Protein 3OD1 (pdb70)

CATH classification: 3.30.930.10 (+1 more: 3.40.50.12590)

Secondary structure (DSSP, 8-state):
-----------B-HHHHHHHHHHHH--HHHHHTT---B--SEEEIIIIIHHSSS-GGGS-EEE-TTS-EEEE----HHHHHHHHHH-SSSPSPEEEEEEEEEE-------SEEEEEEEEEES--SHHHHHHHHH--HHHHHTT--SEEEEEEEHHHHHHH---S--HHHHHHHHHHHHTT-HHHHHHHHHHSSS-HHHHHH--GGG-EESHHHHHHHHTT--SHHHHHHHH--HHHHHHHHTT-GGGEEEETT--------SEEEEEEETT-SSEEEEEEE-TTHHHHTT----EEEEEEEHHHHHHHH-----EEEEE-GGGHHHHHHHHHHHHTTT--EEEEEGGG-S-S---TTSSEEEEE-S--/------------B-HHHHHHHHHHHH--HHHHHTT---B--SEEEIIIIIHHSSS-GGGSEEEE-TTS-EEEE----HHHHHHHHTTTTTSPSPEEEEEEEEEE-------SEEEEEEEEEES--SHHHHHHHHH--HHHHHTT--S-EEEEEEHHHHHHH---S--HHHHHHHHHHHHTT-HHHHHHHHHHSS--HHHHHH--GGG-EESTHHHHHHHTT--SHHHHHHHH--HHHHHHHHTT-GGGEEEETT--------SEEEEEE-TT-SS-SEEEE--TTHHHHTT----EEEEEEEHHHHHHHH------EEEEE-GGGHHHHHHHHHHHHTTT--EEEEEGGG-S-S----SSSEEEEE--

Solvent-accessible surface area: 31121 Å² total

Structure (mmCIF, N/CA/C/O backbone):
data_3OD1
#
_entry.id   3OD1
#
_cell.length_a   72.696
_cell.length_b   63.255
_cell.length_c   107.637
_cell.angle_alpha   90.00
_cell.angle_beta   105.72
_cell.angle_gamma   90.00
#
_symmetry.space_group_name_H-M   'P 1 21 1'
#
loop_
_entity.id
_entity.type
_entity.pdbx_description
1 polymer 'ATP phosphoribosyltransferase regulatory subunit'
2 non-polymer DI(HYDROXYETHYL)ETHER
3 non-polymer BETA-MERCAPTOETHANOL
4 water water
#
loop_
_atom_site.group_PDB
_atom_site.id
_atom_site.type_symbol
_atom_site.label_atom_id
_atom_site.label_alt_id
_atom_site.label_comp_id
_atom_site.label_asym_id
_atom_site.label_entity_id
_atom_site.label_seq_id
_atom_site.pdbx_PDB_ins_code
_atom_site.Cartn_x
_atom_site.Cartn_y
_atom_site.Cartn_z
_atom_site.occupancy
_atom_site.B_iso_or_equiv
_atom_site.auth_seq_id
_atom_site.auth_comp_id
_atom_site.auth_asym_id
_atom_site.auth_atom_id
_atom_site.pdbx_PDB_model_num
ATOM 1 N N . LYS A 1 6 ? 52.303 0.962 16.494 1.00 87.06 3 LYS A N 1
ATOM 2 C CA . LYS A 1 6 ? 52.432 2.405 16.306 1.00 84.59 3 LYS A CA 1
ATOM 3 C C . LYS A 1 6 ? 52.268 3.165 17.622 1.00 78.31 3 LYS A C 1
ATOM 4 O O . LYS A 1 6 ? 51.279 2.976 18.333 1.00 79.96 3 LYS A O 1
ATOM 10 N N . PRO A 1 7 ? 53.240 4.036 17.945 1.00 67.08 4 PRO A N 1
ATOM 11 C CA . PRO A 1 7 ? 53.208 4.805 19.194 1.00 62.02 4 PRO A CA 1
ATOM 12 C C . PRO A 1 7 ? 51.978 5.700 19.264 1.00 53.98 4 PRO A C 1
ATOM 13 O O . PRO A 1 7 ? 51.503 6.169 18.231 1.00 49.86 4 PRO A O 1
ATOM 17 N N . PHE A 1 8 ? 51.463 5.924 20.470 1.00 53.17 5 PHE A N 1
ATOM 18 C CA . PHE A 1 8 ? 50.438 6.941 20.662 1.00 55.13 5 PHE A CA 1
ATOM 19 C C . PHE A 1 8 ? 51.035 8.322 20.380 1.00 52.42 5 PHE A C 1
ATOM 20 O O . PHE A 1 8 ? 52.256 8.524 20.498 1.00 45.77 5 PHE A O 1
ATOM 36 N N . PHE A 1 10 ? 51.185 10.949 21.948 1.00 40.84 7 PHE A N 1
ATOM 37 C CA . PHE A 1 10 ? 51.870 11.594 23.057 1.00 48.06 7 PHE A CA 1
ATOM 38 C C . PHE A 1 10 ? 53.237 10.977 23.396 1.00 46.48 7 PHE A C 1
ATOM 39 O O . PHE A 1 10 ? 53.979 11.516 24.223 1.00 47.46 7 PHE A O 1
ATOM 47 N N . GLU A 1 11 ? 53.574 9.852 22.771 1.00 46.00 8 GLU A N 1
ATOM 48 C CA . GLU A 1 11 ? 54.804 9.144 23.138 1.00 47.30 8 GLU A CA 1
ATOM 49 C C . GLU A 1 11 ? 56.055 9.783 22.542 1.00 41.80 8 GLU A C 1
ATOM 50 O O . GLU A 1 11 ? 56.028 10.313 21.430 1.00 42.78 8 GLU A O 1
ATOM 56 N N . LYS A 1 12 ? 57.142 9.728 23.304 1.00 40.72 9 LYS A N 1
ATOM 57 C CA . LYS A 1 12 ? 58.455 10.198 22.863 1.00 38.91 9 LYS A CA 1
ATOM 58 C C . LYS A 1 12 ? 59.395 9.005 22.850 1.00 42.74 9 LYS A C 1
ATOM 59 O O . LYS A 1 12 ? 59.239 8.088 23.656 1.00 44.75 9 LYS A O 1
ATOM 65 N N . PRO A 1 13 ? 60.400 9.018 21.960 1.00 39.80 10 PRO A N 1
ATOM 66 C CA . PRO A 1 13 ? 61.394 7.938 22.010 1.00 36.74 10 PRO A CA 1
ATOM 67 C C . PRO A 1 13 ? 62.055 7.822 23.389 1.00 41.03 10 PRO A C 1
ATOM 68 O O . PRO A 1 13 ? 62.150 8.824 24.097 1.00 38.78 10 PRO A O 1
ATOM 72 N N . PHE A 1 14 ? 62.512 6.619 23.744 1.00 39.80 11 PHE A N 1
ATOM 73 C CA . PHE A 1 14 ? 63.148 6.359 25.038 1.00 41.90 11 PHE A CA 1
ATOM 74 C C . PHE A 1 14 ? 64.309 7.304 25.308 1.00 35.89 11 PHE A C 1
ATOM 75 O O . PHE A 1 14 ? 65.125 7.554 24.422 1.00 38.99 11 PHE A O 1
ATOM 83 N N . GLY A 1 15 ? 64.365 7.833 26.529 1.00 35.82 12 GLY A N 1
ATOM 84 C CA . GLY A 1 15 ? 65.446 8.708 26.969 1.00 33.15 12 GLY A CA 1
ATOM 85 C C . GLY A 1 15 ? 65.301 10.160 26.545 1.00 39.45 12 GLY A C 1
ATOM 86 O O . GLY A 1 15 ? 66.179 10.987 26.828 1.00 38.42 12 GLY A O 1
ATOM 95 N N . ARG A 1 17 ? 63.290 13.849 26.623 1.00 36.05 14 ARG A N 1
ATOM 96 C CA . ARG A 1 17 ? 62.523 14.609 27.599 1.00 41.14 14 ARG A CA 1
ATOM 97 C C . ARG A 1 17 ? 62.148 15.984 27.092 1.00 46.28 14 ARG A C 1
ATOM 98 O O . ARG A 1 17 ? 62.929 16.597 26.429 1.00 38.02 14 ARG A O 1
ATOM 106 N N . ASP A 1 18 ? 60.949 16.461 27.427 1.00 43.26 15 ASP A N 1
ATOM 107 C CA . ASP A 1 18 ? 60.543 17.847 27.154 1.00 40.07 15 ASP A CA 1
ATOM 108 C C . ASP A 1 18 ? 61.070 18.790 28.241 1.00 38.18 15 ASP A C 1
ATOM 109 O O . ASP A 1 18 ? 61.296 18.370 29.370 1.00 41.07 15 ASP A O 1
ATOM 114 N N . THR A 1 19 ? 61.237 20.065 27.903 1.00 34.76 16 THR A N 1
ATOM 115 C CA . THR A 1 19 ? 61.591 21.082 28.893 1.00 38.78 16 THR A CA 1
ATOM 116 C C . THR A 1 19 ? 60.465 22.130 29.008 1.00 37.29 16 THR A C 1
ATOM 117 O O . THR A 1 19 ? 60.290 22.981 28.133 1.00 32.62 16 THR A O 1
ATOM 121 N N . LEU A 1 20 ? 59.691 22.041 30.085 1.00 35.86 17 LEU A N 1
ATOM 122 C CA . LEU A 1 20 ? 58.518 22.893 30.255 1.00 36.80 17 LEU A CA 1
ATOM 123 C C . LEU A 1 20 ? 58.935 24.296 30.684 1.00 40.56 17 LEU A C 1
ATOM 124 O O . LEU A 1 20 ? 60.067 24.496 31.143 1.00 33.98 17 LEU A O 1
ATOM 129 N N . PRO A 1 21 ? 58.019 25.272 30.536 1.00 33.95 18 PRO A N 1
ATOM 130 C CA . PRO A 1 21 ? 58.322 26.698 30.706 1.00 35.86 18 PRO A CA 1
ATOM 131 C C . PRO A 1 21 ? 59.095 27.054 31.980 1.00 36.75 18 PRO A C 1
ATOM 132 O O . PRO A 1 21 ? 60.096 27.763 31.891 1.00 35.65 18 PRO A O 1
ATOM 136 N N . GLU A 1 22 ? 58.644 26.588 33.140 1.00 36.30 19 GLU A N 1
ATOM 137 C CA . GLU A 1 22 ? 59.283 26.968 34.405 1.00 40.16 19 GLU A CA 1
ATOM 138 C C . GLU A 1 22 ? 60.685 26.398 34.529 1.00 38.87 19 GLU A C 1
ATOM 139 O O . GLU A 1 22 ? 61.604 27.071 34.993 1.00 41.13 19 GLU A O 1
ATOM 145 N N . TRP A 1 23 ? 60.840 25.146 34.119 1.00 37.26 20 TRP A N 1
ATOM 146 C CA . TRP A 1 23 ? 62.132 24.484 34.158 1.00 34.01 20 TRP A CA 1
ATOM 147 C C . TRP A 1 23 ? 63.067 25.158 33.155 1.00 32.91 20 TRP A C 1
ATOM 148 O O . TRP A 1 23 ? 64.263 25.297 33.413 1.00 36.59 20 TRP A O 1
ATOM 159 N N . TYR A 1 24 ? 62.519 25.586 32.020 1.00 30.18 21 TYR A N 1
ATOM 160 C CA . TYR A 1 24 ? 63.321 26.277 31.023 1.00 32.25 21 TYR A CA 1
ATOM 161 C C . TYR A 1 24 ? 63.888 27.581 31.571 1.00 32.26 21 TYR A C 1
ATOM 162 O O . TYR A 1 24 ? 65.066 27.855 31.384 1.00 33.96 21 TYR A O 1
ATOM 171 N N . LYS A 1 25 ? 63.057 28.387 32.228 1.00 30.26 22 LYS A N 1
ATOM 172 C CA . LYS A 1 25 ? 63.544 29.638 32.805 1.00 34.35 22 LYS A CA 1
ATOM 173 C C . LYS A 1 25 ? 64.629 29.391 33.859 1.00 33.16 22 LYS A C 1
ATOM 174 O O . LYS A 1 25 ? 65.644 30.091 33.893 1.00 36.33 22 LYS A O 1
ATOM 180 N N . THR A 1 26 ? 64.406 28.406 34.716 1.00 33.08 23 THR A N 1
ATOM 181 C CA . THR A 1 26 ? 65.400 28.051 35.734 1.00 32.29 23 THR A CA 1
ATOM 182 C C . THR A 1 26 ? 66.739 27.673 35.080 1.00 32.42 23 THR A C 1
ATOM 183 O O . THR A 1 26 ? 67.787 28.206 35.442 1.00 37.09 23 THR A O 1
ATOM 187 N N . LYS A 1 27 ? 66.692 26.774 34.103 1.00 28.09 24 LYS A N 1
ATOM 188 C CA . LYS A 1 27 ? 67.886 26.327 33.404 1.00 34.82 24 LYS A CA 1
ATOM 189 C C . LYS A 1 27 ? 68.552 27.482 32.652 1.00 33.78 24 LYS A C 1
ATOM 190 O O . LYS A 1 27 ? 69.763 27.658 32.732 1.00 32.75 24 LYS A O 1
ATOM 196 N N . LYS A 1 28 ? 67.766 28.292 31.951 1.00 29.74 25 LYS A N 1
ATOM 197 C CA . LYS A 1 28 ? 68.341 29.418 31.222 1.00 29.18 25 LYS A CA 1
ATOM 198 C C . LYS A 1 28 ? 69.113 30.386 32.134 1.00 34.62 25 LYS A C 1
ATOM 199 O O . LYS A 1 28 ? 70.212 30.824 31.791 1.00 27.79 25 LYS A O 1
ATOM 205 N N . ASN A 1 29 ? 68.541 30.740 33.277 1.00 33.08 26 ASN A N 1
ATOM 206 C CA . ASN A 1 29 ? 69.236 31.646 34.195 1.00 37.06 26 ASN A CA 1
ATOM 207 C C . ASN A 1 29 ? 70.551 31.067 34.717 1.00 36.68 26 ASN A C 1
ATOM 208 O O . ASN A 1 29 ? 71.572 31.757 34.782 1.00 35.47 26 ASN A O 1
ATOM 213 N N . ILE A 1 30 ? 70.506 29.807 35.121 1.00 33.97 27 ILE A N 1
ATOM 214 C CA . ILE A 1 30 ? 71.698 29.103 35.560 1.00 34.33 27 ILE A CA 1
ATOM 215 C C . ILE A 1 30 ? 72.780 29.143 34.488 1.00 35.10 27 ILE A C 1
ATOM 216 O O . ILE A 1 30 ? 73.896 29.573 34.761 1.00 33.48 27 ILE A O 1
ATOM 221 N N . CYS A 1 31 ? 72.449 28.728 33.265 1.00 32.97 28 CYS A N 1
ATOM 222 C CA . CYS A 1 31 ? 73.441 28.696 32.182 1.00 33.33 28 CYS A CA 1
ATOM 223 C C . CYS A 1 31 ? 73.956 30.087 31.808 1.00 38.68 28 CYS A C 1
ATOM 224 O O . CYS A 1 31 ? 75.138 30.248 31.493 1.00 34.64 28 CYS A O 1
ATOM 227 N N . ASP A 1 32 ? 73.074 31.083 31.837 1.00 32.02 29 ASP A N 1
ATOM 228 C CA . ASP A 1 32 ? 73.454 32.451 31.491 1.00 31.75 29 ASP A CA 1
ATOM 229 C C . ASP A 1 32 ? 74.484 33.014 32.488 1.00 30.09 29 ASP A C 1
ATOM 230 O O . ASP A 1 32 ? 75.431 33.703 32.097 1.00 33.47 29 ASP A O 1
ATOM 235 N N . GLN A 1 33 ? 74.278 32.726 33.768 1.00 31.97 30 GLN A N 1
ATOM 236 C CA . GLN A 1 33 ? 75.239 33.086 34.801 1.00 34.92 30 GLN A CA 1
ATOM 237 C C . GLN A 1 33 ? 76.616 32.483 34.529 1.00 34.65 30 GLN A C 1
ATOM 238 O O . GLN A 1 33 ? 77.632 33.154 34.708 1.00 34.68 30 GLN A O 1
ATOM 252 N N . THR A 1 35 ? 77.836 31.209 31.521 1.00 27.33 32 THR A N 1
ATOM 253 C CA . THR A 1 35 ? 78.446 31.694 30.284 1.00 29.23 32 THR A CA 1
ATOM 254 C C . THR A 1 35 ? 78.932 33.137 30.419 1.00 29.81 32 THR A C 1
ATOM 255 O O . THR A 1 35 ? 79.912 33.534 29.785 1.00 31.02 32 THR A O 1
ATOM 259 N N . GLU A 1 36 ? 78.274 33.920 31.270 1.00 29.03 33 GLU A N 1
ATOM 260 C CA . GLU A 1 36 ? 78.744 35.273 31.536 1.00 32.93 33 GLU A CA 1
ATOM 261 C C . GLU A 1 36 ? 80.106 35.238 32.248 1.00 31.58 33 GLU A C 1
ATOM 262 O O . GLU A 1 36 ? 80.999 36.018 31.939 1.00 31.59 33 GLU A O 1
ATOM 268 N N . GLU A 1 37 ? 80.250 34.345 33.217 1.00 31.33 34 GLU A N 1
ATOM 269 C CA . GLU A 1 37 ? 81.526 34.202 33.910 1.00 29.88 34 GLU A CA 1
ATOM 270 C C . GLU A 1 37 ? 82.604 33.780 32.914 1.00 31.82 34 GLU A C 1
ATOM 271 O O . GLU A 1 37 ? 83.663 34.380 32.843 1.00 33.96 34 GLU A O 1
ATOM 277 N N . ILE A 1 38 ? 82.293 32.754 32.128 1.00 28.79 35 ILE A N 1
ATOM 278 C CA . ILE A 1 38 ? 83.181 32.205 31.117 1.00 30.09 35 ILE A CA 1
ATOM 279 C C . ILE A 1 38 ? 83.651 33.252 30.094 1.00 32.02 35 ILE A C 1
ATOM 280 O O . ILE A 1 38 ? 84.837 33.299 29.740 1.00 26.92 35 ILE A O 1
ATOM 285 N N . ASN A 1 39 ? 82.745 34.109 29.626 1.00 26.81 36 ASN A N 1
ATOM 286 C CA . ASN A 1 39 ? 83.156 35.202 28.754 1.00 29.30 36 ASN A CA 1
ATOM 287 C C . ASN A 1 39 ? 84.095 36.194 29.440 1.00 30.10 36 ASN A C 1
ATOM 288 O O . ASN A 1 39 ? 84.986 36.760 28.802 1.00 33.21 36 ASN A O 1
ATOM 293 N N . LEU A 1 40 ? 83.918 36.405 30.737 1.00 33.36 37 LEU A N 1
ATOM 294 C CA . LEU A 1 40 ? 84.817 37.310 31.448 1.00 32.86 37 LEU A CA 1
ATOM 295 C C . LEU A 1 40 ? 86.245 36.769 31.526 1.00 34.02 37 LEU A C 1
ATOM 296 O O . LEU A 1 40 ? 87.184 37.543 31.743 1.00 29.09 37 LEU A O 1
ATOM 301 N N . TRP A 1 41 ? 86.412 35.453 31.386 1.00 29.73 38 TRP A N 1
ATOM 302 C CA . TRP A 1 41 ? 87.754 34.853 31.400 1.00 31.52 38 TRP A CA 1
ATOM 303 C C . TRP A 1 41 ? 88.332 34.706 29.990 1.00 31.83 38 TRP A C 1
ATOM 304 O O . TRP A 1 41 ? 89.359 34.049 29.792 1.00 27.47 38 TRP A O 1
ATOM 315 N N . GLY A 1 42 ? 87.663 35.291 29.012 1.00 29.50 39 GLY A N 1
ATOM 316 C CA . GLY A 1 42 ? 88.235 35.404 27.683 1.00 28.81 39 GLY A CA 1
ATOM 317 C C . GLY A 1 42 ? 87.953 34.245 26.751 1.00 26.25 39 GLY A C 1
ATOM 318 O O . GLY A 1 42 ? 88.609 34.111 25.716 1.00 28.33 39 GLY A O 1
ATOM 319 N N . TYR A 1 43 ? 86.978 33.412 27.098 1.00 25.53 40 TYR A N 1
ATOM 320 C CA . TYR A 1 43 ? 86.577 32.313 26.219 1.00 29.63 40 TYR A CA 1
ATOM 321 C C . TYR A 1 43 ? 85.549 32.775 25.187 1.00 30.29 40 TYR A C 1
ATOM 322 O O . TYR A 1 43 ? 84.687 33.597 25.491 1.00 31.91 40 TYR A O 1
ATOM 331 N N . ASP A 1 44 ? 85.659 32.238 23.973 1.00 31.07 41 ASP A N 1
ATOM 332 C CA . ASP A 1 44 ? 84.689 32.485 22.907 1.00 33.01 41 ASP A CA 1
ATOM 333 C C . ASP A 1 44 ? 83.830 31.242 22.682 1.00 27.98 41 ASP A C 1
ATOM 334 O O . ASP A 1 44 ? 84.350 30.152 22.432 1.00 26.68 41 ASP A O 1
ATOM 347 N N . ILE A 1 46 ? 81.559 28.610 20.710 1.00 29.95 43 ILE A N 1
ATOM 348 C CA . ILE A 1 46 ? 81.354 28.089 19.357 1.00 25.49 43 ILE A CA 1
ATOM 349 C C . ILE A 1 46 ? 80.198 27.098 19.342 1.00 28.06 43 ILE A C 1
ATOM 350 O O . ILE A 1 46 ? 79.595 26.823 20.388 1.00 27.97 43 ILE A O 1
ATOM 355 N N . GLU A 1 47 ? 79.887 26.588 18.152 1.00 27.15 44 GLU A N 1
ATOM 356 C CA . GLU A 1 47 ? 79.006 25.436 17.997 1.00 23.96 44 GLU A CA 1
ATOM 357 C C . GLU A 1 47 ? 79.558 24.464 16.976 1.00 25.74 44 GLU A C 1
ATOM 358 O O . GLU A 1 47 ? 80.249 24.853 16.034 1.00 29.55 44 GLU A O 1
ATOM 364 N N . THR A 1 48 ? 79.226 23.187 17.164 1.00 28.28 45 THR A N 1
ATOM 365 C CA . THR A 1 48 ? 79.534 22.146 16.198 1.00 25.92 45 THR A CA 1
ATOM 366 C C . THR A 1 48 ? 78.233 21.433 15.855 1.00 32.37 45 THR A C 1
ATOM 367 O O . THR A 1 48 ? 77.214 21.652 16.518 1.00 28.23 45 THR A O 1
ATOM 371 N N . PRO A 1 49 ? 78.260 20.580 14.816 1.00 32.51 46 PRO A N 1
ATOM 372 C CA . PRO A 1 49 ? 77.087 19.843 14.337 1.00 32.27 46 PRO A CA 1
ATOM 373 C C . PRO A 1 49 ? 76.557 18.825 15.333 1.00 31.47 46 PRO A C 1
ATOM 374 O O . PRO A 1 49 ? 77.301 18.260 16.155 1.00 27.64 46 PRO A O 1
ATOM 378 N N . THR A 1 50 ? 75.256 18.586 15.244 1.00 30.16 47 THR A N 1
ATOM 379 C CA . THR A 1 50 ? 74.600 17.565 16.054 1.00 29.85 47 THR A CA 1
ATOM 380 C C . THR A 1 50 ? 75.159 16.180 15.722 1.00 33.52 47 THR A C 1
ATOM 381 O O . THR A 1 50 ? 75.302 15.330 16.606 1.00 30.47 47 THR A O 1
ATOM 385 N N . LEU A 1 51 ? 75.491 15.969 14.449 1.00 28.55 48 LEU A N 1
ATOM 386 C CA . LEU A 1 51 ? 76.008 14.683 13.976 1.00 31.02 48 LEU A CA 1
ATOM 387 C C . LEU A 1 51 ? 77.504 14.721 13.662 1.00 31.15 48 LEU A C 1
ATOM 388 O O . LEU A 1 51 ? 77.996 15.690 13.066 1.00 30.91 48 LEU A O 1
ATOM 393 N N . GLU A 1 52 ? 78.212 13.660 14.050 1.00 27.75 49 GLU A N 1
ATOM 394 C CA . GLU A 1 52 ? 79.619 13.466 13.692 1.00 34.31 49 GLU A CA 1
ATOM 395 C C . GLU A 1 52 ? 79.772 12.025 13.222 1.00 32.40 49 GLU A C 1
ATOM 396 O O . GLU A 1 52 ? 78.932 11.178 13.532 1.00 30.68 49 GLU A O 1
ATOM 402 N N . TYR A 1 53 ? 80.846 11.739 12.493 1.00 30.53 50 TYR A N 1
ATOM 403 C CA . TYR A 1 53 ? 81.133 10.366 12.105 1.00 26.07 50 TYR A CA 1
ATOM 404 C C . TYR A 1 53 ? 81.541 9.589 13.335 1.00 26.74 50 TYR A C 1
ATOM 405 O O . TYR A 1 53 ? 82.242 10.109 14.204 1.00 28.01 50 TYR A O 1
ATOM 414 N N . TYR A 1 54 ? 81.094 8.342 13.401 1.00 31.73 51 TYR A N 1
ATOM 415 C CA . TYR A 1 54 ? 81.508 7.423 14.442 1.00 29.77 51 TYR A CA 1
ATOM 416 C C . TYR A 1 54 ? 83.011 7.108 14.359 1.00 29.15 51 TYR A C 1
ATOM 417 O O . TYR A 1 54 ? 83.700 7.092 15.380 1.00 28.84 51 TYR A O 1
ATOM 426 N N . GLU A 1 55 ? 83.513 6.853 13.150 1.00 32.49 52 GLU A N 1
ATOM 427 C CA . GLU A 1 55 ? 8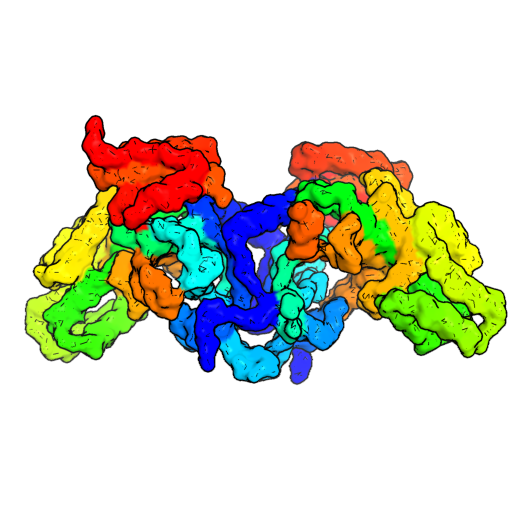4.866 6.287 12.993 1.00 36.36 52 GLU A CA 1
ATOM 428 C C . GLU A 1 55 ? 85.974 7.329 13.174 1.00 39.55 52 GLU A C 1
ATOM 429 O O . GLU A 1 55 ? 87.155 6.981 13.256 1.00 40.47 52 GLU A O 1
ATOM 435 N N . THR A 1 56 ? 85.596 8.602 13.221 1.00 32.92 53 THR A N 1
ATOM 436 C CA . THR A 1 56 ? 86.549 9.667 13.507 1.00 37.50 53 THR A CA 1
ATOM 437 C C . THR A 1 56 ? 86.315 10.204 14.912 1.00 35.80 53 THR A C 1
ATOM 438 O O . THR A 1 56 ? 86.960 9.779 15.872 1.00 35.74 53 THR A O 1
ATOM 442 N N . VAL A 1 57 ? 85.343 11.096 15.029 1.00 30.26 54 VAL A N 1
ATOM 443 C CA . VAL A 1 57 ? 85.018 11.760 16.281 1.00 26.15 54 VAL A CA 1
ATOM 444 C C . VAL A 1 57 ? 84.475 10.850 17.375 1.00 32.37 54 VAL A C 1
ATOM 445 O O . VAL A 1 57 ? 84.866 10.966 18.542 1.00 32.26 54 VAL A O 1
ATOM 449 N N . GLY A 1 58 ? 83.587 9.932 17.008 1.00 29.45 55 GLY A N 1
ATOM 450 C CA . GLY A 1 58 ? 82.980 9.070 17.998 1.00 26.11 55 GLY A CA 1
ATOM 451 C C . GLY A 1 58 ? 83.987 8.208 18.746 1.00 32.11 55 GLY A C 1
ATOM 452 O O . GLY A 1 58 ? 83.932 8.083 19.969 1.00 36.75 55 GLY A O 1
ATOM 453 N N . VAL A 1 59 ? 84.913 7.610 18.013 1.00 31.37 56 VAL A N 1
ATOM 454 C CA . VAL A 1 59 ? 85.862 6.704 18.632 1.00 28.78 56 VAL A CA 1
ATOM 455 C C . VAL A 1 59 ? 86.919 7.405 19.494 1.00 34.66 56 VAL A C 1
ATOM 456 O O . VAL A 1 59 ? 87.493 6.786 20.377 1.00 37.64 56 VAL A O 1
ATOM 460 N N . VAL A 1 60 ? 87.177 8.690 19.264 1.00 32.36 57 VAL A N 1
ATOM 461 C CA . VAL A 1 60 ? 88.216 9.358 20.045 1.00 31.25 57 VAL A CA 1
ATOM 462 C C . VAL A 1 60 ? 87.636 10.127 21.220 1.00 37.16 57 VAL A C 1
ATOM 463 O O . VAL A 1 60 ? 88.370 10.685 22.012 1.00 37.26 57 VAL A O 1
ATOM 467 N N . SER A 1 61 ? 86.316 10.140 21.322 1.00 34.97 58 SER A N 1
ATOM 468 C CA . SER A 1 61 ? 85.614 10.663 22.479 1.00 34.69 58 SER A CA 1
ATOM 469 C C . SER A 1 61 ? 85.979 9.889 23.743 1.00 31.84 58 SER A C 1
ATOM 470 O O . SER A 1 61 ? 86.281 8.714 23.681 1.00 32.48 58 SER A O 1
ATOM 473 N N . ALA A 1 62 ? 85.900 10.562 24.885 1.00 27.62 59 ALA A N 1
ATOM 474 C CA . ALA A 1 62 ? 86.086 9.943 26.197 1.00 29.23 59 ALA A CA 1
ATOM 475 C C . ALA A 1 62 ? 84.920 9.025 26.585 1.00 37.31 59 ALA A C 1
ATOM 476 O O . ALA A 1 62 ? 85.056 8.159 27.452 1.00 34.38 59 ALA A O 1
ATOM 478 N N . ILE A 1 63 ? 83.774 9.207 25.940 1.00 30.79 60 ILE A N 1
ATOM 479 C CA . ILE A 1 63 ? 82.621 8.356 26.208 1.00 31.10 60 ILE A CA 1
ATOM 480 C C . ILE A 1 63 ? 82.884 6.939 25.668 1.00 28.87 60 ILE A C 1
ATOM 481 O O . ILE A 1 63 ? 83.402 6.781 24.562 1.00 28.75 60 ILE A O 1
ATOM 486 N N . LEU A 1 64 ? 82.551 5.921 26.457 1.00 26.61 61 LEU A N 1
ATOM 487 C CA . LEU A 1 64 ? 82.819 4.522 26.083 1.00 37.21 61 LEU A CA 1
ATOM 488 C C . LEU A 1 64 ? 81.954 4.104 24.914 1.00 34.86 61 LEU A C 1
ATOM 489 O O . LEU A 1 64 ? 80.839 4.581 24.765 1.00 32.41 61 LEU A O 1
ATOM 494 N N . ASP A 1 65 ? 82.470 3.192 24.105 1.00 34.16 62 ASP A N 1
ATOM 495 C CA . ASP A 1 65 ? 81.795 2.805 22.879 1.00 35.34 62 ASP A CA 1
ATOM 496 C C . ASP A 1 65 ? 80.335 2.421 23.092 1.00 36.64 62 ASP A C 1
ATOM 497 O O . ASP A 1 65 ? 79.465 2.793 22.310 1.00 35.78 62 ASP A O 1
ATOM 502 N N . GLN A 1 66 ? 80.063 1.669 24.150 1.00 36.79 63 GLN A N 1
ATOM 503 C CA . GLN A 1 66 ? 78.707 1.162 24.363 1.00 41.11 63 GLN A CA 1
ATOM 504 C C . GLN A 1 66 ? 77.743 2.276 24.789 1.00 34.87 63 GLN A C 1
ATOM 505 O O . GLN A 1 66 ? 76.524 2.103 24.785 1.00 35.39 63 GLN A O 1
ATOM 511 N N . GLN A 1 67 ? 78.290 3.428 25.150 1.00 30.68 64 GLN A N 1
ATOM 512 C CA . GLN A 1 67 ? 77.466 4.543 25.613 1.00 29.64 64 GLN A CA 1
ATOM 513 C C . GLN A 1 67 ? 77.179 5.535 24.494 1.00 33.95 64 GLN A C 1
ATOM 514 O O . GLN A 1 67 ? 76.416 6.486 24.681 1.00 34.73 64 GLN A O 1
ATOM 520 N N . LEU A 1 68 ? 77.802 5.326 23.336 1.00 33.48 65 LEU A N 1
ATOM 521 C CA . LEU A 1 68 ? 77.578 6.211 22.193 1.00 30.00 65 LEU A CA 1
ATOM 522 C C . LEU A 1 68 ? 76.206 6.021 21.562 1.00 32.23 65 LEU A C 1
ATOM 523 O O . LEU A 1 68 ? 75.720 4.895 21.421 1.00 34.52 65 LEU A O 1
ATOM 528 N N . PHE A 1 69 ? 75.591 7.136 21.176 1.00 30.55 66 PHE A N 1
ATOM 529 C CA . PHE A 1 69 ? 74.395 7.071 20.355 1.00 30.54 66 PHE A CA 1
ATOM 530 C C . PHE A 1 69 ? 74.791 6.946 18.889 1.00 29.88 66 PHE A C 1
ATOM 531 O O . PHE A 1 69 ? 75.100 7.940 18.232 1.00 31.45 66 PHE A O 1
ATOM 539 N N . LYS A 1 70 ? 74.755 5.716 18.389 1.00 32.27 67 LYS A N 1
ATOM 540 C CA . LYS A 1 70 ? 75.099 5.400 17.011 1.00 33.49 67 LYS A CA 1
ATOM 541 C C . LYS A 1 70 ? 73.856 5.323 16.118 1.00 34.03 67 LYS A C 1
ATOM 542 O O . LYS A 1 70 ? 72.785 4.894 16.560 1.00 37.61 67 LYS A O 1
ATOM 548 N N . LEU A 1 71 ? 74.002 5.741 14.865 1.00 31.80 68 LEU A N 1
ATOM 549 C CA . LEU A 1 71 ? 72.957 5.537 13.859 1.00 31.92 68 LEU A CA 1
ATOM 550 C C . LEU A 1 71 ? 73.570 5.357 12.476 1.00 32.41 68 LEU A C 1
ATOM 551 O O . LEU A 1 71 ? 74.672 5.838 12.207 1.00 36.27 68 LEU A O 1
ATOM 556 N N . LEU A 1 72 ? 72.851 4.681 11.587 1.00 37.68 69 LEU A N 1
ATOM 557 C CA . LEU A 1 72 ? 73.250 4.641 10.184 1.00 36.38 69 LEU A CA 1
ATOM 558 C C . LEU A 1 72 ? 72.609 5.792 9.421 1.00 38.84 69 LEU A C 1
ATOM 559 O O . LEU A 1 72 ? 71.419 6.041 9.572 1.00 38.91 69 LEU A O 1
ATOM 564 N N . ASP A 1 73 ? 73.383 6.486 8.591 1.00 36.79 70 ASP A N 1
ATOM 565 C CA . ASP A 1 73 ? 72.783 7.437 7.657 1.00 34.79 70 ASP A CA 1
ATOM 566 C C . ASP A 1 73 ? 72.258 6.688 6.426 1.00 40.01 70 ASP A C 1
ATOM 567 O O . ASP A 1 73 ? 72.353 5.454 6.352 1.00 36.87 70 ASP A O 1
ATOM 572 N N . GLN A 1 74 ? 71.693 7.419 5.471 1.00 41.61 71 GLN A N 1
ATOM 573 C CA . GLN A 1 74 ? 71.054 6.774 4.329 1.00 46.83 71 GLN A CA 1
ATOM 574 C C . GLN A 1 74 ? 72.063 6.142 3.382 1.00 51.51 71 GLN A C 1
ATOM 575 O O . GLN A 1 74 ? 71.688 5.387 2.489 1.00 50.46 71 GLN A O 1
ATOM 581 N N . GLN A 1 75 ? 73.343 6.448 3.567 1.00 47.46 72 GLN A N 1
ATOM 582 C CA . GLN A 1 75 ? 74.365 5.879 2.694 1.00 47.51 72 GLN A CA 1
ATOM 583 C C . GLN A 1 75 ? 75.124 4.772 3.413 1.00 49.73 72 GLN A C 1
ATOM 584 O O . GLN A 1 75 ? 76.061 4.195 2.866 1.00 51.96 72 GLN A O 1
ATOM 590 N N . GLY A 1 76 ? 74.727 4.492 4.653 1.00 45.99 73 GLY A N 1
ATOM 591 C CA . GLY A 1 76 ? 75.303 3.386 5.395 1.00 41.25 73 GLY A CA 1
ATOM 592 C C . GLY A 1 76 ? 76.487 3.724 6.285 1.00 40.44 73 GLY A C 1
ATOM 593 O O . GLY A 1 76 ? 77.048 2.826 6.910 1.00 39.38 73 GLY A O 1
ATOM 594 N N . ASN A 1 77 ? 76.874 5.000 6.345 1.00 38.44 74 ASN A N 1
ATOM 595 C CA . ASN A 1 77 ? 77.911 5.426 7.284 1.00 35.59 74 ASN A CA 1
ATOM 596 C C . ASN A 1 77 ? 77.362 5.366 8.693 1.00 36.98 74 ASN A C 1
ATOM 597 O O . ASN A 1 77 ? 76.211 5.695 8.912 1.00 37.01 74 ASN A O 1
ATOM 602 N N . THR A 1 78 ? 78.188 5.001 9.646 1.00 36.55 75 THR A N 1
ATOM 603 C CA . THR A 1 78 ? 77.804 5.078 11.029 1.00 38.50 75 THR A CA 1
ATOM 604 C C . THR A 1 78 ? 78.112 6.467 11.587 1.00 40.34 75 THR A C 1
ATOM 605 O O . THR A 1 78 ? 79.221 6.921 11.549 1.00 32.29 75 THR A O 1
ATOM 609 N N . LEU A 1 79 ? 77.083 7.130 12.078 1.00 31.46 76 LEU A N 1
ATOM 610 C CA . LEU A 1 79 ? 77.242 8.408 12.711 1.00 31.84 76 LEU A CA 1
ATOM 611 C C . LEU A 1 79 ? 76.974 8.308 14.180 1.00 30.31 76 LEU A C 1
ATOM 612 O O . LEU A 1 79 ? 76.395 7.382 14.623 1.00 30.32 76 LEU A O 1
ATOM 617 N N . VAL A 1 80 ? 77.378 9.318 14.918 1.00 29.29 77 VAL A N 1
ATOM 618 C CA . VAL A 1 80 ? 76.963 9.474 16.287 1.00 29.07 77 VAL A CA 1
ATOM 619 C C . VAL A 1 80 ? 76.304 10.816 16.481 1.00 30.37 77 VAL A C 1
ATOM 620 O O . VAL A 1 80 ? 76.673 11.758 15.868 1.00 31.37 77 VAL A O 1
ATOM 624 N N . LEU A 1 81 ? 75.309 10.875 17.335 1.00 26.57 78 LEU A N 1
ATOM 625 C CA . LEU A 1 81 ? 74.851 12.118 17.881 1.00 21.64 78 LEU A CA 1
ATOM 626 C C . LEU A 1 81 ? 75.920 12.500 18.892 1.00 27.65 78 LEU A C 1
ATOM 627 O O . LEU A 1 81 ? 76.252 11.725 19.733 1.00 31.97 78 LEU A O 1
ATOM 632 N N . ARG A 1 82 ? 76.490 13.677 18.776 1.00 25.47 79 ARG A N 1
ATOM 633 C CA . ARG A 1 82 ? 77.745 13.994 19.479 1.00 27.68 79 ARG A CA 1
ATOM 634 C C . ARG A 1 82 ? 77.711 13.557 20.936 1.00 22.85 79 ARG A C 1
ATOM 635 O O . ARG A 1 82 ? 76.807 13.923 21.682 1.00 25.33 79 ARG A O 1
ATOM 643 N N . PRO A 1 83 ? 78.688 12.736 21.341 1.00 25.76 80 PRO A N 1
ATOM 644 C CA . PRO A 1 83 ? 78.748 12.330 22.743 1.00 23.28 80 PRO A CA 1
ATOM 645 C C . PRO A 1 83 ? 79.335 13.430 23.651 1.00 29.22 80 PRO A C 1
ATOM 646 O O . PRO A 1 83 ? 79.040 13.451 24.848 1.00 28.52 80 PRO A O 1
ATOM 650 N N . ASP A 1 84 ? 80.155 14.318 23.094 1.00 24.95 81 ASP A N 1
ATOM 651 C CA . ASP A 1 84 ? 80.858 15.319 23.897 1.00 29.56 81 ASP A CA 1
ATOM 652 C C . ASP A 1 84 ? 81.233 16.491 23.008 1.00 30.44 81 ASP A C 1
ATOM 653 O O . ASP A 1 84 ? 81.026 16.438 21.804 1.00 33.07 81 ASP A O 1
ATOM 666 N N . THR A 1 86 ? 84.430 17.997 23.329 1.00 23.32 83 THR A N 1
ATOM 667 C CA . THR A 1 86 ? 85.888 18.115 23.266 1.00 23.60 83 THR A CA 1
ATOM 668 C C . THR A 1 86 ? 86.419 17.635 21.915 1.00 23.69 83 THR A C 1
ATOM 669 O O . THR A 1 86 ? 87.193 18.321 21.260 1.00 27.44 83 THR A O 1
ATOM 673 N N . ALA A 1 87 ? 85.992 16.461 21.482 1.00 25.57 84 ALA A N 1
ATOM 674 C CA . ALA A 1 87 ? 86.449 15.949 20.189 1.00 26.13 84 ALA A CA 1
ATOM 675 C C . ALA A 1 87 ? 85.947 16.779 18.993 1.00 25.61 84 ALA A C 1
ATOM 676 O O . ALA A 1 87 ? 86.711 17.070 18.076 1.00 28.03 84 ALA A O 1
ATOM 678 N N . PRO A 1 88 ? 84.665 17.182 18.997 1.00 26.12 85 PRO A N 1
ATOM 679 C CA . PRO A 1 88 ? 84.251 18.104 17.928 1.00 22.93 85 PRO A CA 1
ATOM 680 C C . PRO A 1 88 ? 85.088 19.375 17.921 1.00 28.47 85 PRO A C 1
ATOM 681 O O . PRO A 1 88 ? 85.496 19.855 16.866 1.00 29.86 85 PRO A O 1
ATOM 685 N N . ILE A 1 89 ? 85.362 19.929 19.092 1.00 28.03 86 ILE A N 1
ATOM 686 C CA . ILE A 1 89 ? 86.189 21.134 19.128 1.00 22.13 86 ILE A CA 1
ATOM 687 C C . ILE A 1 89 ? 87.599 20.862 18.606 1.00 29.49 86 ILE A C 1
ATOM 688 O O . ILE A 1 89 ? 88.179 21.690 17.893 1.00 28.76 86 ILE A O 1
ATOM 693 N N . ALA A 1 90 ? 88.164 19.712 18.974 1.00 26.61 87 ALA A N 1
ATOM 694 C CA . ALA A 1 90 ? 89.475 19.331 18.443 1.00 28.54 87 ALA A CA 1
ATOM 695 C C . ALA A 1 90 ? 89.409 19.318 16.913 1.00 30.38 87 ALA A C 1
ATOM 696 O O . ALA A 1 90 ? 90.298 19.847 16.234 1.00 31.43 87 ALA A O 1
ATOM 698 N N . ARG A 1 91 ? 88.348 18.720 16.369 1.00 25.97 88 ARG A N 1
ATOM 699 C CA . ARG A 1 91 ? 88.190 18.659 14.912 1.00 31.31 88 ARG A CA 1
ATOM 700 C C . ARG A 1 91 ? 88.087 20.067 14.337 1.00 37.75 88 ARG A C 1
ATOM 701 O O . ARG A 1 91 ? 88.758 20.405 13.352 1.00 31.35 88 ARG A O 1
ATOM 709 N N . LEU A 1 92 ? 87.262 20.891 14.978 1.00 32.23 89 LEU A N 1
ATOM 710 C CA . LEU A 1 92 ? 87.059 22.276 14.549 1.00 33.80 89 LEU A CA 1
ATOM 711 C C . LEU A 1 92 ? 88.390 23.040 14.565 1.00 40.21 89 LEU A C 1
ATOM 712 O O . LEU A 1 92 ? 88.740 23.722 13.602 1.00 40.56 89 LEU A O 1
ATOM 717 N N . VAL A 1 93 ? 89.151 22.892 15.644 1.00 34.32 90 VAL A N 1
ATOM 718 C CA . VAL A 1 93 ? 90.423 23.598 15.775 1.00 35.87 90 VAL A CA 1
ATOM 719 C C . VAL A 1 93 ? 91.439 23.163 14.718 1.00 38.84 90 VAL A C 1
ATOM 720 O O . VAL A 1 93 ? 92.078 23.992 14.082 1.00 38.46 90 VAL A O 1
ATOM 724 N N . ALA A 1 94 ? 91.580 21.863 14.524 1.00 36.17 91 ALA A N 1
ATOM 725 C CA . ALA A 1 94 ? 92.523 21.361 13.530 1.00 35.65 91 ALA A CA 1
ATOM 726 C C . ALA A 1 94 ? 92.086 21.742 12.112 1.00 42.59 91 ALA A C 1
ATOM 727 O O . ALA A 1 94 ? 92.910 21.887 11.224 1.00 42.78 91 ALA A O 1
ATOM 729 N N . SER A 1 95 ? 90.782 21.925 11.921 1.00 45.33 92 SER A N 1
ATOM 730 C CA . SER A 1 95 ? 90.207 22.222 10.607 1.00 49.42 92 SER A CA 1
ATOM 731 C C . SER A 1 95 ? 90.248 23.692 10.200 1.00 55.95 92 SER A C 1
ATOM 732 O O . SER A 1 95 ? 90.823 24.043 9.174 1.00 63.35 92 SER A O 1
ATOM 735 N N . SER A 1 96 ? 89.607 24.541 10.995 1.00 57.18 93 SER A N 1
ATOM 736 C CA . SER A 1 96 ? 89.317 25.911 10.583 1.00 61.82 93 SER A CA 1
ATOM 737 C C . SER A 1 96 ? 89.927 26.966 11.490 1.00 65.86 93 SER A C 1
ATOM 738 O O . SER A 1 96 ? 89.632 28.153 11.351 1.00 68.12 93 SER A O 1
ATOM 741 N N . LEU A 1 97 ? 90.772 26.540 12.416 1.00 65.45 94 LEU A N 1
ATOM 742 C CA . LEU A 1 97 ? 91.318 27.454 13.405 1.00 68.49 94 LEU A CA 1
ATOM 743 C C . LEU A 1 97 ? 92.830 27.297 13.520 1.00 76.11 94 LEU A C 1
ATOM 744 O O . LEU A 1 97 ? 93.449 27.791 14.467 1.00 76.50 94 LEU A O 1
ATOM 749 N N . LYS A 1 98 ? 93.421 26.609 12.547 1.00 84.82 95 LYS A N 1
ATOM 750 C CA . LYS A 1 98 ? 94.870 26.406 12.517 1.00 87.03 95 LYS A CA 1
ATOM 751 C C . LYS A 1 98 ? 95.594 27.732 12.316 1.00 82.46 95 LYS A C 1
ATOM 752 O O . LYS A 1 98 ? 96.678 27.952 12.861 1.00 76.63 95 LYS A O 1
ATOM 758 N N . ASP A 1 99 ? 94.981 28.611 11.529 1.00 83.00 96 ASP A N 1
ATOM 759 C CA . ASP A 1 99 ? 95.537 29.931 11.279 1.00 89.24 96 ASP A CA 1
ATOM 760 C C . ASP A 1 99 ? 95.507 30.776 12.544 1.00 94.49 96 ASP A C 1
ATOM 761 O O . ASP A 1 99 ? 96.300 31.705 12.699 1.00 93.06 96 ASP A O 1
ATOM 766 N N . ARG A 1 100 ? 94.587 30.445 13.446 1.00 96.99 97 ARG A N 1
ATOM 767 C CA . ARG A 1 100 ? 94.547 31.074 14.761 1.00 96.25 97 ARG A CA 1
ATOM 768 C C . ARG A 1 100 ? 95.569 30.404 15.673 1.00 91.32 97 ARG A C 1
ATOM 769 O O . ARG A 1 100 ? 95.442 29.221 15.996 1.00 90.11 97 ARG A O 1
ATOM 777 N N . ALA A 1 101 ? 96.584 31.157 16.082 1.00 86.47 98 ALA A N 1
ATOM 778 C CA . ALA A 1 101 ? 97.612 30.615 16.959 1.00 88.81 98 ALA A CA 1
ATOM 779 C C . ALA A 1 101 ? 97.091 30.400 18.383 1.00 88.34 98 ALA A C 1
ATOM 780 O O . ALA A 1 101 ? 96.074 30.975 18.794 1.00 90.30 98 ALA A O 1
ATOM 782 N N . TYR A 1 102 ? 97.808 29.564 19.126 1.00 75.66 99 TYR A N 1
ATOM 783 C CA . TYR A 1 102 ? 97.479 29.255 20.507 1.00 57.13 99 TYR A CA 1
ATOM 784 C C . TYR A 1 102 ? 98.043 30.320 21.455 1.00 47.58 99 TYR A C 1
ATOM 785 O O . TYR A 1 102 ? 98.953 31.078 21.071 1.00 51.64 99 TYR A O 1
ATOM 794 N N . PRO A 1 103 ? 97.545 30.353 22.712 1.00 37.68 100 PRO A N 1
ATOM 795 C CA . PRO A 1 103 ? 96.493 29.462 23.238 1.00 33.34 100 PRO A CA 1
ATOM 796 C C . PRO A 1 103 ? 95.081 29.877 22.822 1.00 31.59 100 PRO A C 1
ATOM 797 O O . PRO A 1 103 ? 94.792 31.067 22.735 1.00 31.23 100 PRO A O 1
ATOM 801 N N . LEU A 1 104 ? 94.231 28.884 22.560 1.00 35.91 101 LEU A N 1
ATOM 802 C CA . LEU A 1 104 ? 92.828 29.093 22.207 1.00 35.55 101 LEU A CA 1
ATOM 803 C C . LEU A 1 104 ? 91.939 28.835 23.411 1.00 30.83 101 LEU A C 1
ATOM 804 O O . LEU A 1 104 ? 92.097 27.833 24.109 1.00 28.41 101 LEU A O 1
ATOM 809 N N . ARG A 1 105 ? 90.984 29.722 23.640 1.00 29.79 102 ARG A N 1
ATOM 810 C CA . ARG A 1 105 ? 90.035 29.543 24.732 1.00 25.22 102 ARG A CA 1
ATOM 811 C C . ARG A 1 105 ? 88.641 29.491 24.131 1.00 29.94 102 ARG A C 1
ATOM 812 O O . ARG A 1 105 ? 88.094 30.520 23.683 1.00 26.76 102 ARG A O 1
ATOM 820 N N . LEU A 1 106 ? 88.088 28.283 24.090 1.00 28.77 103 LEU A N 1
ATOM 821 C CA . LEU A 1 106 ? 86.788 28.066 23.460 1.00 28.00 103 LEU A CA 1
ATOM 822 C C . LEU A 1 106 ? 85.780 27.551 24.485 1.00 27.08 103 LEU A C 1
ATOM 823 O O . LEU A 1 106 ? 86.154 26.876 25.447 1.00 26.37 103 LEU A O 1
ATOM 828 N N . ALA A 1 107 ? 84.513 27.884 24.280 1.00 27.72 104 ALA A N 1
ATOM 829 C CA . ALA A 1 107 ? 83.438 27.487 25.185 1.00 29.50 104 ALA A CA 1
ATOM 830 C C . ALA A 1 107 ? 82.211 26.964 24.414 1.00 29.65 104 ALA A C 1
ATOM 831 O O . ALA A 1 107 ? 82.074 27.171 23.202 1.00 24.35 104 ALA A O 1
ATOM 833 N N . TYR A 1 108 ? 81.321 26.275 25.115 1.00 27.08 105 TYR A N 1
ATOM 834 C CA . TYR A 1 108 ? 80.162 25.679 24.462 1.00 31.60 105 TYR A CA 1
ATOM 835 C C . TYR A 1 108 ? 79.065 25.491 25.478 1.00 33.47 105 TYR A C 1
ATOM 836 O O . TYR A 1 108 ? 79.305 25.412 26.692 1.00 27.03 105 TYR A O 1
ATOM 845 N N . GLN A 1 109 ? 77.853 25.437 24.961 1.00 29.09 106 GLN A N 1
ATOM 846 C CA . GLN A 1 109 ? 76.696 25.049 25.744 1.00 25.13 106 GLN A CA 1
ATOM 847 C C . GLN A 1 109 ? 75.864 24.289 24.745 1.00 27.11 106 GLN A C 1
ATOM 848 O O . GLN A 1 109 ? 75.262 24.891 23.855 1.00 27.34 106 GLN A O 1
ATOM 854 N N . SER A 1 110 ? 75.857 22.971 24.867 1.00 26.17 107 SER A N 1
ATOM 855 C CA . SER A 1 110 ? 75.300 22.127 23.823 1.00 29.93 107 SER A CA 1
ATOM 856 C C . SER A 1 110 ? 74.671 20.871 24.380 1.00 30.75 107 SER A C 1
ATOM 857 O O . SER A 1 110 ? 75.139 20.311 25.379 1.00 30.02 107 SER A O 1
ATOM 860 N N . ASN A 1 111 ? 73.633 20.397 23.699 1.00 23.53 108 ASN A N 1
ATOM 861 C CA . ASN A 1 111 ? 73.103 19.073 23.986 1.00 29.32 108 ASN A CA 1
ATOM 862 C C . ASN A 1 111 ? 74.071 17.974 23.539 1.00 30.67 108 ASN A C 1
ATOM 863 O O . ASN A 1 111 ? 74.598 18.007 22.421 1.00 33.81 108 ASN A O 1
ATOM 868 N N . VAL A 1 112 ? 74.315 17.013 24.423 1.00 27.77 109 VAL A N 1
ATOM 869 C CA . VAL A 1 112 ? 75.054 15.815 24.050 1.00 27.80 109 VAL A CA 1
ATOM 870 C C . VAL A 1 112 ? 74.173 14.583 24.271 1.00 27.03 109 VAL A C 1
ATOM 871 O O . VAL A 1 112 ? 73.097 14.669 24.874 1.00 28.37 109 VAL A O 1
ATOM 875 N N . TYR A 1 113 ? 74.622 13.440 23.776 1.00 26.15 110 TYR A N 1
ATOM 876 C CA . TYR A 1 113 ? 73.740 12.282 23.640 1.00 26.44 110 TYR A CA 1
ATOM 877 C C . TYR A 1 113 ? 74.400 10.998 24.138 1.00 31.69 110 TYR A C 1
ATOM 878 O O . TYR A 1 113 ? 75.616 10.855 24.066 1.00 26.93 110 TYR A O 1
ATOM 887 N N . ARG A 1 114 ? 73.579 10.079 24.640 1.00 29.43 111 ARG A N 1
ATOM 888 C CA . ARG A 1 114 ? 74.009 8.733 25.012 1.00 29.00 111 ARG A CA 1
ATOM 889 C C . ARG A 1 114 ? 73.097 7.693 24.368 1.00 31.67 111 ARG A C 1
ATOM 890 O O . ARG A 1 114 ? 71.943 7.978 24.058 1.00 33.51 111 ARG A O 1
ATOM 898 N N . ALA A 1 115 ? 73.615 6.482 24.192 1.00 28.21 112 ALA A N 1
ATOM 899 C CA . ALA A 1 115 ? 72.833 5.369 23.668 1.00 32.54 112 ALA A CA 1
ATOM 900 C C . ALA A 1 115 ? 71.538 5.256 24.473 1.00 41.47 112 ALA A C 1
ATOM 901 O O . ALA A 1 115 ? 71.554 5.386 25.696 1.00 39.24 112 ALA A O 1
ATOM 903 N N . GLN A 1 116 ? 70.417 5.029 23.797 1.00 41.98 113 GLN A N 1
ATOM 904 C CA . GLN A 1 116 ? 69.154 4.860 24.505 1.00 47.86 113 GLN A CA 1
ATOM 905 C C . GLN A 1 116 ? 69.251 3.625 25.397 1.00 49.12 113 GLN A C 1
ATOM 906 O O . GLN A 1 116 ? 69.753 2.592 24.969 1.00 48.15 113 GLN A O 1
ATOM 912 N N . GLN A 1 117 ? 68.798 3.742 26.639 1.00 57.48 114 GLN A N 1
ATOM 913 C CA . GLN A 1 117 ? 68.942 2.654 27.608 1.00 77.09 114 GLN A CA 1
ATOM 914 C C . GLN A 1 117 ? 67.883 2.743 28.701 1.00 87.26 114 GLN A C 1
ATOM 915 O O . GLN A 1 117 ? 67.510 1.736 29.304 1.00 93.57 114 GLN A O 1
ATOM 921 N N . GLY A 1 121 ? 65.364 4.311 33.185 1.00 81.29 118 GLY A N 1
ATOM 922 C CA . GLY A 1 121 ? 65.163 5.400 32.247 1.00 80.72 118 GLY A CA 1
ATOM 923 C C . GLY A 1 121 ? 66.199 6.504 32.367 1.00 77.63 118 GLY A C 1
ATOM 924 O O . GLY A 1 121 ? 65.882 7.613 32.803 1.00 77.32 118 GLY A O 1
ATOM 925 N N . LYS A 1 122 ? 67.439 6.204 31.984 1.00 73.38 119 LYS A N 1
ATOM 926 C CA . LYS A 1 122 ? 68.501 7.214 31.962 1.00 77.13 119 LYS A CA 1
ATOM 927 C C . LYS A 1 122 ? 68.367 8.116 30.731 1.00 68.59 119 LYS A C 1
ATOM 928 O O . LYS A 1 122 ? 67.920 7.665 29.676 1.00 67.90 119 LYS A O 1
ATOM 934 N N . PRO A 1 123 ? 68.752 9.396 30.862 1.00 58.66 120 PRO A N 1
ATOM 935 C CA . PRO A 1 123 ? 68.532 10.343 29.759 1.00 46.58 120 PRO A CA 1
ATOM 936 C C . PRO A 1 123 ? 69.467 10.061 28.582 1.00 43.35 120 PRO A C 1
ATOM 937 O O . PRO A 1 123 ? 70.658 9.838 28.786 1.00 42.30 120 PRO A O 1
ATOM 941 N N . ALA A 1 124 ? 68.942 10.076 27.362 1.00 37.91 121 ALA A N 1
ATOM 942 C CA . ALA A 1 124 ? 69.790 9.883 26.196 1.00 33.96 121 ALA A CA 1
ATOM 943 C C . ALA A 1 124 ? 70.212 11.231 25.595 1.00 33.73 121 ALA A C 1
ATOM 944 O O . ALA A 1 124 ? 70.951 11.280 24.618 1.00 36.60 121 ALA A O 1
ATOM 946 N N . GLU A 1 125 ? 69.736 12.317 26.194 1.00 28.89 122 GLU A N 1
ATOM 947 C CA . GLU A 1 125 ? 70.077 13.671 25.752 1.00 31.27 122 GLU A CA 1
ATOM 948 C C . GLU A 1 125 ? 70.115 14.609 26.958 1.00 32.53 122 GLU A C 1
ATOM 949 O O . GLU A 1 125 ? 69.219 14.586 27.792 1.00 33.35 122 GLU A O 1
ATOM 955 N N . PHE A 1 126 ? 71.159 15.428 27.060 1.00 30.60 123 PHE A N 1
ATOM 956 C CA . PHE A 1 126 ? 71.235 16.400 28.146 1.00 27.96 123 PHE A CA 1
ATOM 957 C C . PHE A 1 126 ? 72.196 17.486 27.790 1.00 30.40 123 PHE A C 1
ATOM 958 O O . PHE A 1 126 ? 73.099 17.278 26.980 1.00 31.97 123 PHE A O 1
ATOM 966 N N . GLU A 1 127 ? 71.968 18.655 28.378 1.00 29.08 124 GLU A N 1
ATOM 967 C CA . GLU A 1 127 ? 72.736 19.847 28.062 1.00 31.42 124 GLU A CA 1
ATOM 968 C C . GLU A 1 127 ? 74.039 19.873 28.844 1.00 32.40 124 GLU A C 1
ATOM 969 O O . GLU A 1 127 ? 74.062 19.563 30.034 1.00 31.11 124 GLU A O 1
ATOM 975 N N . GLN A 1 128 ? 75.127 20.223 28.164 1.00 30.84 125 GLN A N 1
ATOM 976 C CA . GLN A 1 128 ? 76.450 20.263 28.791 1.00 25.32 125 GLN A CA 1
ATOM 977 C C . GLN A 1 128 ? 77.076 21.615 28.466 1.00 27.70 125 GLN A C 1
ATOM 978 O O . GLN A 1 128 ? 76.904 22.135 27.366 1.00 31.84 125 GLN A O 1
ATOM 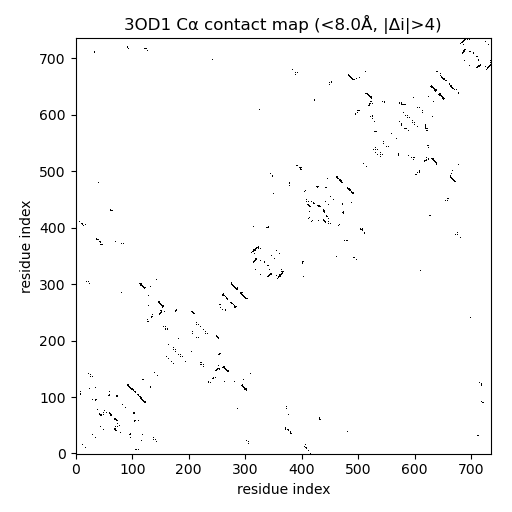984 N N . LEU A 1 129 ? 77.772 22.189 29.438 1.00 27.97 126 LEU A N 1
ATOM 985 C CA . LEU A 1 129 ? 78.355 23.518 29.301 1.00 27.58 126 LEU A CA 1
ATOM 986 C C . LEU A 1 129 ? 79.809 23.420 29.757 1.00 29.40 126 LEU A C 1
ATOM 987 O O . LEU A 1 129 ? 80.104 22.772 30.772 1.00 29.44 126 LEU A O 1
ATOM 992 N N . GLY A 1 130 ? 80.726 24.037 29.021 1.00 26.60 127 GLY A N 1
ATOM 993 C CA . GLY A 1 130 ? 82.132 23.901 29.380 1.00 27.49 127 GLY A CA 1
ATOM 994 C C . GLY A 1 130 ? 83.109 24.687 28.535 1.00 27.58 127 GLY A C 1
ATOM 995 O O . GLY A 1 130 ? 82.716 25.555 27.773 1.00 24.88 127 GLY A O 1
ATOM 996 N N . VAL A 1 131 ? 84.396 24.375 28.674 1.00 24.79 128 VAL A N 1
ATOM 997 C CA . VAL A 1 131 ? 85.431 25.123 27.989 1.00 20.58 128 VAL A CA 1
ATOM 998 C C . VAL A 1 131 ? 86.545 24.177 27.629 1.00 20.68 128 VAL A C 1
ATOM 999 O O . VAL A 1 131 ? 86.667 23.087 28.201 1.00 24.19 128 VAL A O 1
ATOM 1003 N N . GLU A 1 132 ? 87.352 24.602 26.667 1.00 23.17 129 GLU A N 1
ATOM 1004 C CA . GLU A 1 132 ? 88.574 23.915 26.300 1.00 25.73 129 GLU A CA 1
ATOM 1005 C C . GLU A 1 132 ? 89.643 25.000 26.266 1.00 28.94 129 GLU A C 1
ATOM 1006 O O . GLU A 1 132 ? 89.420 26.074 25.705 1.00 25.11 129 GLU A O 1
ATOM 1012 N N . LEU A 1 133 ? 90.790 24.730 26.873 1.00 25.62 130 LEU A N 1
ATOM 1013 C CA . LEU A 1 133 ? 91.937 25.638 26.802 1.00 26.70 130 LEU A CA 1
ATOM 1014 C C . LEU A 1 133 ? 93.039 24.876 26.091 1.00 24.99 130 LEU A C 1
ATOM 1015 O O . LEU A 1 133 ? 93.529 23.876 26.601 1.00 27.54 130 LEU A O 1
ATOM 1020 N N . ILE A 1 134 ? 93.414 25.328 24.901 1.00 24.94 131 ILE A N 1
ATOM 1021 C CA . ILE A 1 134 ? 94.252 24.513 24.034 1.00 25.91 131 ILE A CA 1
ATOM 1022 C C . ILE A 1 134 ? 95.550 25.228 23.693 1.00 32.39 131 ILE A C 1
ATOM 1023 O O . ILE A 1 134 ? 95.528 26.406 23.347 1.00 32.73 131 ILE A O 1
ATOM 1028 N N . GLY A 1 135 ? 96.671 24.510 23.796 1.00 31.22 132 GLY A N 1
ATOM 1029 C CA . GLY A 1 135 ? 97.980 25.047 23.441 1.00 30.81 132 GLY A CA 1
ATOM 1030 C C . GLY A 1 135 ? 98.763 25.630 24.611 1.00 33.33 132 GLY A C 1
ATOM 1031 O O . GLY A 1 135 ? 99.762 26.314 24.411 1.00 36.49 132 GLY A O 1
ATOM 1032 N N . ASP A 1 136 ? 98.325 25.364 25.839 1.00 31.91 133 ASP A N 1
ATOM 1033 C CA . ASP A 1 136 ? 99.012 25.895 27.027 1.00 33.12 133 ASP A CA 1
ATOM 1034 C C . ASP A 1 136 ? 99.258 24.751 28.002 1.00 32.19 133 ASP A C 1
ATOM 1035 O O . ASP A 1 136 ? 98.335 24.266 28.644 1.00 30.67 133 ASP A O 1
ATOM 1040 N N . GLY A 1 137 ? 100.505 24.306 28.106 1.00 30.41 134 GLY A N 1
ATOM 1041 C CA . GLY A 1 137 ? 100.805 23.127 28.905 1.00 30.62 134 GLY A CA 1
ATOM 1042 C C . GLY A 1 137 ? 101.144 23.403 30.363 1.00 37.59 134 GLY A C 1
ATOM 1043 O O . GLY A 1 137 ? 101.559 22.498 31.082 1.00 37.28 134 GLY A O 1
ATOM 1044 N N . THR A 1 138 ? 100.964 24.642 30.810 1.00 30.96 135 THR A N 1
ATOM 1045 C CA . THR A 1 138 ? 101.456 25.018 32.138 1.00 38.14 135 THR A CA 1
ATOM 1046 C C . THR A 1 138 ? 100.463 24.618 33.214 1.00 43.85 135 THR A C 1
ATOM 1047 O O . THR A 1 138 ? 99.291 24.363 32.931 1.00 29.72 135 THR A O 1
ATOM 1051 N N . ALA A 1 139 ? 100.927 24.573 34.457 1.00 47.76 136 ALA A N 1
ATOM 1052 C CA . ALA A 1 139 ? 100.019 24.338 35.566 1.00 43.08 136 ALA A CA 1
ATOM 1053 C C . ALA A 1 139 ? 99.090 25.546 35.761 1.00 31.55 136 ALA A C 1
ATOM 1054 O O . ALA A 1 139 ? 98.025 25.431 36.372 1.00 31.94 136 ALA A O 1
ATOM 1056 N N . SER A 1 140 ? 99.513 26.710 35.281 1.00 29.38 137 SER A N 1
ATOM 1057 C CA . SER A 1 140 ? 98.668 27.899 35.349 1.00 36.73 137 SER A CA 1
ATOM 1058 C C . SER A 1 140 ? 97.399 27.648 34.553 1.00 36.43 137 SER A C 1
ATOM 1059 O O . SER A 1 140 ? 96.309 28.126 34.906 1.00 33.56 137 SER A O 1
ATOM 1062 N N . ALA A 1 141 ? 97.545 26.888 33.473 1.00 31.42 138 ALA A N 1
ATOM 1063 C CA . ALA A 1 141 ? 96.402 26.570 32.627 1.00 24.53 138 ALA A CA 1
ATOM 1064 C C . ALA A 1 141 ? 95.508 25.561 33.327 1.00 32.54 138 ALA A C 1
ATOM 1065 O O . ALA A 1 141 ? 94.300 25.713 33.300 1.00 28.80 138 ALA A O 1
ATOM 1067 N N . ASP A 1 142 ? 96.091 24.528 33.953 1.00 28.80 139 ASP A N 1
ATOM 1068 C CA . ASP A 1 142 ? 95.277 23.554 34.682 1.00 29.55 139 ASP A CA 1
ATOM 1069 C C . ASP A 1 142 ? 94.497 24.291 35.750 1.00 28.45 139 ASP A C 1
ATOM 1070 O O . ASP A 1 142 ? 93.322 24.000 35.986 1.00 27.11 139 ASP A O 1
ATOM 1075 N N . GLY A 1 143 ? 95.170 25.223 36.432 1.00 23.00 140 GLY A N 1
ATOM 1076 C CA . GLY A 1 143 ? 94.537 25.935 37.528 1.00 26.11 140 GLY A CA 1
ATOM 1077 C C . GLY A 1 143 ? 93.419 26.858 37.049 1.00 24.21 140 GLY A C 1
ATOM 1078 O O . GLY A 1 143 ? 92.386 27.013 37.705 1.00 27.35 140 GLY A O 1
ATOM 1079 N N . GLU A 1 144 ? 93.645 27.490 35.906 1.00 22.70 141 GLU A N 1
ATOM 1080 C CA . GLU A 1 144 ? 92.681 28.396 35.345 1.00 23.85 141 GLU A CA 1
ATOM 1081 C C . GLU A 1 144 ? 91.359 27.672 35.068 1.00 29.71 141 GLU A C 1
ATOM 1082 O O . GLU A 1 144 ? 90.319 28.164 35.465 1.00 26.42 141 GLU A O 1
ATOM 1088 N N . VAL A 1 145 ? 91.401 26.500 34.426 1.00 24.60 142 VAL A N 1
ATOM 1089 C CA . VAL A 1 145 ? 90.150 25.809 34.067 1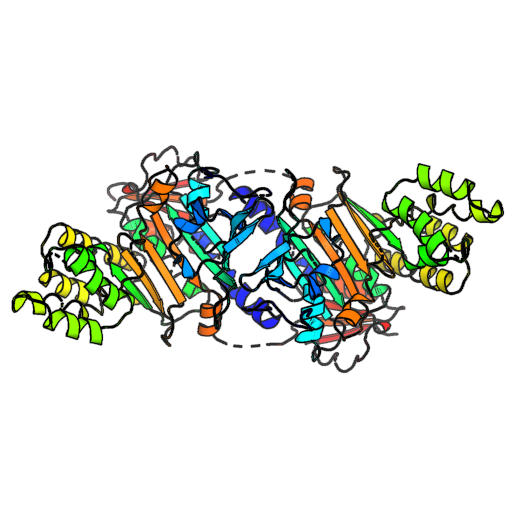.00 23.45 142 VAL A CA 1
ATOM 1090 C C . VAL A 1 145 ? 89.393 25.339 35.303 1.00 23.57 142 VAL A C 1
ATOM 1091 O O . VAL A 1 145 ? 88.169 25.460 35.362 1.00 26.64 142 VAL A O 1
ATOM 1095 N N . ILE A 1 146 ? 90.117 24.847 36.305 1.00 23.92 143 ILE A N 1
ATOM 1096 C CA . ILE A 1 146 ? 89.476 24.428 37.545 1.00 24.13 143 ILE A CA 1
ATOM 1097 C C . ILE A 1 146 ? 88.890 25.628 38.292 1.00 22.63 143 ILE A C 1
ATOM 1098 O O . ILE A 1 146 ? 87.765 25.565 38.756 1.00 24.23 143 ILE A O 1
ATOM 1103 N N . ALA A 1 147 ? 89.660 26.711 38.416 1.00 21.17 144 ALA A N 1
ATOM 1104 C CA . ALA A 1 147 ? 89.184 27.908 39.093 1.00 26.07 144 ALA A CA 1
ATOM 1105 C C . ALA A 1 147 ? 87.977 28.514 38.370 1.00 26.82 144 ALA A C 1
ATOM 1106 O O . ALA A 1 147 ? 87.049 29.022 39.012 1.00 24.92 144 ALA A O 1
ATOM 1108 N N . LEU A 1 148 ? 87.985 28.476 37.040 1.00 25.07 145 LEU A N 1
ATOM 1109 C CA . LEU A 1 148 ? 86.832 28.995 36.294 1.00 24.74 145 LEU A CA 1
ATOM 1110 C C . LEU A 1 148 ? 85.583 28.127 36.537 1.00 29.35 145 LEU A C 1
ATOM 1111 O O . LEU A 1 148 ? 84.468 28.630 36.734 1.00 26.83 145 LEU A O 1
ATOM 1124 N N . ILE A 1 150 ? 84.946 26.433 39.142 1.00 26.66 147 ILE A N 1
ATOM 1125 C CA . ILE A 1 150 ? 84.504 26.781 40.494 1.00 25.24 147 ILE A CA 1
ATOM 1126 C C . ILE A 1 150 ? 83.768 28.124 40.525 1.00 27.48 147 ILE A C 1
ATOM 1127 O O . ILE A 1 150 ? 82.712 28.244 41.152 1.00 27.54 147 ILE A O 1
ATOM 1132 N N . ALA A 1 151 ? 84.318 29.129 39.846 1.00 27.29 148 ALA A N 1
ATOM 1133 C CA . ALA A 1 151 ? 83.679 30.444 39.765 1.00 29.18 148 ALA A CA 1
ATOM 1134 C C . ALA A 1 151 ? 82.304 30.413 39.083 1.00 25.80 148 ALA A C 1
ATOM 1135 O O . ALA A 1 151 ? 81.371 31.094 39.513 1.00 29.62 148 ALA A O 1
ATOM 1137 N N . ALA A 1 152 ? 82.187 29.621 38.023 1.00 28.30 149 ALA A N 1
ATOM 1138 C CA . ALA A 1 152 ? 80.932 29.521 37.270 1.00 27.83 149 ALA A CA 1
ATOM 1139 C C . ALA A 1 152 ? 79.863 28.816 38.099 1.00 27.20 149 ALA A C 1
ATOM 1140 O O . ALA A 1 152 ? 78.703 29.232 38.130 1.00 33.41 149 ALA A O 1
ATOM 1142 N N . LEU A 1 153 ? 80.263 27.757 38.792 1.00 25.15 150 LEU A N 1
ATOM 1143 C CA . LEU A 1 153 ? 79.343 27.028 39.642 1.00 27.58 150 LEU A CA 1
ATOM 1144 C C . LEU A 1 153 ? 78.799 27.920 40.755 1.00 34.32 150 LEU A C 1
ATOM 1145 O O . LEU A 1 153 ? 77.603 27.876 41.075 1.00 30.99 150 LEU A O 1
ATOM 1150 N N . LYS A 1 154 ? 79.671 28.730 41.345 1.00 26.62 151 LYS A N 1
ATOM 1151 C CA . LYS A 1 154 ? 79.240 29.636 42.412 1.00 28.03 151 LYS A CA 1
ATOM 1152 C C . LYS A 1 154 ? 78.307 30.668 41.821 1.00 30.60 151 LYS A C 1
ATOM 1153 O O . LYS A 1 154 ? 77.263 31.010 42.392 1.00 33.73 151 LYS A O 1
ATOM 1159 N N . ARG A 1 155 ? 78.659 31.163 40.651 1.00 28.81 152 ARG A N 1
ATOM 1160 C CA . ARG A 1 155 ? 77.817 32.172 40.061 1.00 30.08 152 ARG A CA 1
ATOM 1161 C C . ARG A 1 155 ? 76.422 31.599 39.719 1.00 36.66 152 ARG A C 1
ATOM 1162 O O . ARG A 1 155 ? 75.429 32.328 39.709 1.00 38.13 152 ARG A O 1
ATOM 1170 N N . ALA A 1 156 ? 76.363 30.293 39.478 1.00 32.86 153 ALA A N 1
ATOM 1171 C CA . ALA A 1 156 ? 75.097 29.593 39.230 1.00 40.17 153 ALA A CA 1
ATOM 1172 C C . ALA A 1 156 ? 74.265 29.404 40.507 1.00 39.76 153 ALA A C 1
ATOM 1173 O O . ALA A 1 156 ? 73.096 29.020 40.446 1.00 38.78 153 ALA A O 1
ATOM 1175 N N . GLY A 1 157 ? 74.871 29.676 41.658 1.00 34.29 154 GLY A N 1
ATOM 1176 C CA . GLY A 1 157 ? 74.195 29.514 42.936 1.00 31.82 154 GLY A CA 1
ATOM 1177 C C . GLY A 1 157 ? 74.542 28.246 43.687 1.00 34.04 154 GLY A C 1
ATOM 1178 O O . GLY A 1 157 ? 73.947 27.968 44.717 1.00 33.54 154 GLY A O 1
ATOM 1179 N N . LEU A 1 158 ? 75.499 27.463 43.189 1.00 27.69 155 LEU A N 1
ATOM 1180 C CA . LEU A 1 158 ? 75.897 26.258 43.905 1.00 28.26 155 LEU A CA 1
ATOM 1181 C C . LEU A 1 158 ? 76.976 26.641 44.919 1.00 39.36 155 LEU A C 1
ATOM 1182 O O . LEU A 1 158 ? 78.097 26.970 44.538 1.00 44.31 155 LEU A O 1
ATOM 1187 N N . SER A 1 159 ? 76.628 26.603 46.198 1.00 38.50 156 SER A N 1
ATOM 1188 C CA . SER A 1 159 ? 77.507 27.106 47.253 1.00 49.42 156 SER A CA 1
ATOM 1189 C C . SER A 1 159 ? 78.246 25.997 47.994 1.00 43.85 156 SER A C 1
ATOM 1190 O O . SER A 1 159 ? 79.325 26.222 48.540 1.00 52.86 156 SER A O 1
ATOM 1193 N N . GLU A 1 160 ? 77.672 24.799 48.016 1.00 34.32 157 GLU A N 1
ATOM 1194 C CA . GLU A 1 160 ? 78.358 23.667 48.625 1.00 36.19 157 GLU A CA 1
ATOM 1195 C C . GLU A 1 160 ? 78.681 22.582 47.599 1.00 39.66 157 GLU A C 1
ATOM 1196 O O . GLU A 1 160 ? 77.790 21.976 47.016 1.00 40.96 157 GLU A O 1
ATOM 1202 N N . PHE A 1 161 ? 79.964 22.359 47.364 1.00 36.81 158 PHE A N 1
ATOM 1203 C CA . PHE A 1 161 ? 80.393 21.309 46.455 1.00 36.25 158 PHE A CA 1
ATOM 1204 C C . PHE A 1 161 ? 81.891 21.153 46.615 1.00 30.93 158 PHE A C 1
ATOM 1205 O O . PHE A 1 161 ? 82.554 22.015 47.198 1.00 35.95 158 PHE A O 1
ATOM 1213 N N . LYS A 1 162 ? 82.424 20.066 46.082 1.00 31.67 159 LYS A N 1
ATOM 1214 C CA . LYS A 1 162 ? 83.817 19.720 46.305 1.00 35.00 159 LYS A CA 1
ATOM 1215 C C . LYS A 1 162 ? 84.376 19.208 45.001 1.00 29.80 159 LYS A C 1
ATOM 1216 O O . LYS A 1 162 ? 83.737 18.380 44.345 1.00 31.54 159 LYS A O 1
ATOM 1222 N N . VAL A 1 163 ? 85.545 19.714 44.623 1.00 27.37 160 VAL A N 1
ATOM 1223 C CA . VAL A 1 163 ? 86.282 19.225 43.460 1.00 29.73 160 VAL A CA 1
ATOM 1224 C C . VAL A 1 163 ? 87.455 18.338 43.910 1.00 31.30 160 VAL A C 1
ATOM 1225 O O . VAL A 1 163 ? 88.318 18.781 44.656 1.00 30.11 160 VAL A O 1
ATOM 1229 N N . ALA A 1 164 ? 87.455 17.081 43.477 1.00 28.79 161 ALA A N 1
ATOM 1230 C CA . ALA A 1 164 ? 88.570 16.171 43.709 1.00 25.64 161 ALA A CA 1
ATOM 1231 C C . ALA A 1 164 ? 89.525 16.185 42.522 1.00 27.74 161 ALA A C 1
ATOM 1232 O O . ALA A 1 164 ? 89.115 16.059 41.372 1.00 28.66 161 ALA A O 1
ATOM 1234 N N . ILE A 1 165 ? 90.809 16.326 42.809 1.00 26.16 162 ILE A N 1
ATOM 1235 C CA . ILE A 1 165 ? 91.817 16.465 41.764 1.00 27.22 162 ILE A CA 1
ATOM 1236 C C . ILE A 1 165 ? 92.761 15.268 41.788 1.00 33.20 162 ILE A C 1
ATOM 1237 O O . ILE A 1 165 ? 93.369 14.970 42.818 1.00 28.99 162 ILE A O 1
ATOM 1242 N N . GLY A 1 166 ? 92.869 14.578 40.655 1.00 32.46 163 GLY A N 1
ATOM 1243 C CA . GLY A 1 166 ? 93.798 13.468 40.513 1.00 25.60 163 GLY A CA 1
ATOM 1244 C C . GLY A 1 166 ? 94.877 13.813 39.500 1.00 25.29 163 GLY A C 1
ATOM 1245 O O . GLY A 1 166 ? 94.936 14.939 38.978 1.00 31.59 163 GLY A O 1
ATOM 1246 N N . HIS A 1 167 ? 95.725 12.848 39.184 1.00 24.06 164 HIS A N 1
ATOM 1247 C CA . HIS A 1 167 ? 96.821 13.124 38.254 1.00 25.95 164 HIS A CA 1
ATOM 1248 C C . HIS A 1 167 ? 97.307 11.849 37.589 1.00 26.90 164 HIS A C 1
ATOM 1249 O O . HIS A 1 167 ? 97.893 10.989 38.248 1.00 23.32 164 HIS A O 1
ATOM 1256 N N . VAL A 1 168 ? 97.049 11.732 36.282 1.00 29.30 165 VAL A N 1
ATOM 1257 C CA . VAL A 1 168 ? 97.416 10.543 35.507 1.00 26.35 165 VAL A CA 1
ATOM 1258 C C . VAL A 1 168 ? 98.916 10.305 35.503 1.00 30.07 165 VAL A C 1
ATOM 1259 O O . VAL A 1 168 ? 99.381 9.162 35.587 1.00 35.97 165 VAL A O 1
ATOM 1263 N N . GLY A 1 169 ? 99.674 11.388 35.389 1.00 26.68 166 GLY A N 1
ATOM 1264 C CA . GLY A 1 169 ? 101.125 11.295 35.369 1.00 24.34 166 GLY A CA 1
ATOM 1265 C C . GLY A 1 169 ? 101.669 10.767 36.688 1.00 29.80 166 GLY A C 1
ATOM 1266 O O . GLY A 1 169 ? 102.610 9.975 36.692 1.00 30.40 166 GLY A O 1
ATOM 1267 N N . TYR A 1 170 ? 101.087 11.190 37.812 1.00 30.09 167 TYR A N 1
ATOM 1268 C CA . TYR A 1 170 ? 101.562 10.704 39.110 1.00 24.86 167 TYR A CA 1
ATOM 1269 C C . TYR A 1 170 ? 101.307 9.212 39.227 1.00 28.87 167 TYR A C 1
ATOM 1270 O O . TYR A 1 170 ? 102.200 8.446 39.598 1.00 26.47 167 TYR A O 1
ATOM 1279 N N . VAL A 1 171 ? 100.082 8.804 38.912 1.00 24.94 168 VAL A N 1
ATOM 1280 C CA . VAL A 1 171 ? 99.669 7.410 39.033 1.00 25.39 168 VAL A CA 1
ATOM 1281 C C . VAL A 1 171 ? 100.529 6.521 38.151 1.00 28.12 168 VAL A C 1
ATOM 1282 O O . VAL A 1 171 ? 101.011 5.491 38.599 1.00 30.65 168 VAL A O 1
ATOM 1286 N N . ASN A 1 172 ? 100.720 6.915 36.893 1.00 26.54 169 ASN A N 1
ATOM 1287 C CA . ASN A 1 172 ? 101.534 6.123 35.976 1.00 32.42 169 ASN A CA 1
ATOM 1288 C C . ASN A 1 172 ? 102.976 5.997 36.472 1.00 27.06 169 ASN A C 1
ATOM 1289 O O . ASN A 1 172 ? 103.573 4.918 36.429 1.00 36.27 169 ASN A O 1
ATOM 1294 N N . ALA A 1 173 ? 103.533 7.099 36.955 1.00 28.45 170 ALA A N 1
ATOM 1295 C CA . ALA A 1 173 ? 104.904 7.105 37.422 1.00 30.51 170 ALA A CA 1
ATOM 1296 C C . ALA A 1 173 ? 105.091 6.140 38.600 1.00 35.91 170 ALA A C 1
ATOM 1297 O O . ALA A 1 173 ? 106.059 5.383 38.645 1.00 31.94 170 ALA A O 1
ATOM 1299 N N . LEU A 1 174 ? 104.167 6.184 39.557 1.00 31.64 171 LEU A N 1
ATOM 1300 C CA . LEU A 1 174 ? 104.217 5.285 40.709 1.00 29.63 171 LEU A CA 1
ATOM 1301 C C . LEU A 1 174 ? 104.007 3.830 40.287 1.00 31.70 171 LEU A C 1
ATOM 1302 O O . LEU A 1 174 ? 104.824 2.972 40.590 1.00 29.51 171 LEU A O 1
ATOM 1307 N N . LEU A 1 175 ? 102.918 3.562 39.572 1.00 26.93 172 LEU A N 1
ATOM 1308 C CA . LEU A 1 175 ? 102.584 2.208 39.183 1.00 30.07 172 LEU A CA 1
ATOM 1309 C C . LEU A 1 175 ? 103.694 1.585 38.327 1.00 38.32 172 LEU A C 1
ATOM 1310 O O . LEU A 1 175 ? 104.154 0.468 38.594 1.00 32.74 172 LEU A O 1
ATOM 1323 N N . ASP A 1 177 ? 106.854 2.393 38.129 1.00 29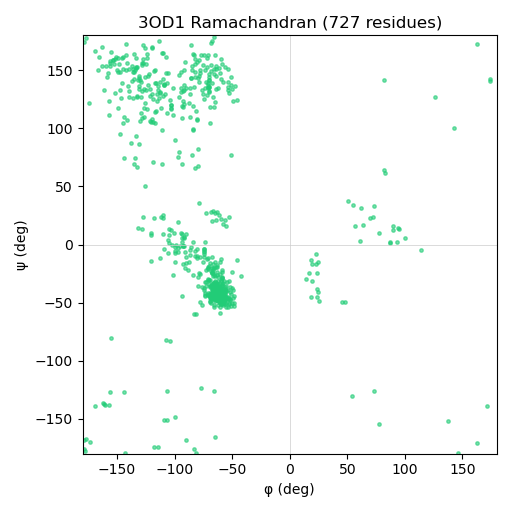.65 174 ASP A N 1
ATOM 1324 C CA . ASP A 1 177 ? 108.074 2.186 38.887 1.00 35.40 174 ASP A CA 1
ATOM 1325 C C . ASP A 1 177 ? 107.961 0.928 39.750 1.00 41.40 174 ASP A C 1
ATOM 1326 O O . ASP A 1 177 ? 108.923 0.173 39.875 1.00 34.79 174 ASP A O 1
ATOM 1331 N N . VAL A 1 178 ? 106.786 0.685 40.322 1.00 33.56 175 VAL A N 1
ATOM 1332 C CA . VAL A 1 178 ? 106.613 -0.484 41.183 1.00 33.23 175 VAL A CA 1
ATOM 1333 C C . VAL A 1 178 ? 106.481 -1.787 40.394 1.00 35.06 175 VAL A C 1
ATOM 1334 O O . VAL A 1 178 ? 107.195 -2.745 40.663 1.00 33.42 175 VAL A O 1
ATOM 1338 N N . VAL A 1 179 ? 105.575 -1.842 39.420 1.00 32.59 176 VAL A N 1
ATOM 1339 C CA . VAL A 1 179 ? 105.334 -3.111 38.726 1.00 32.37 176 VAL A CA 1
ATOM 1340 C C . VAL A 1 179 ? 106.043 -3.240 37.376 1.00 38.12 176 VAL A C 1
ATOM 1341 O O . VAL A 1 179 ? 106.003 -4.302 36.753 1.00 40.63 176 VAL A O 1
ATOM 1345 N N . GLY A 1 180 ? 106.689 -2.158 36.943 1.00 36.95 177 GLY A N 1
ATOM 1346 C CA . GLY A 1 180 ? 107.539 -2.142 35.761 1.00 33.72 177 GLY A CA 1
ATOM 1347 C C . GLY A 1 180 ? 106.908 -2.578 34.442 1.00 50.95 177 GLY A C 1
ATOM 1348 O O . GLY A 1 180 ? 107.618 -2.844 33.472 1.00 51.63 177 GLY A O 1
ATOM 1349 N N . ASN A 1 181 ? 105.583 -2.623 34.385 1.00 48.29 178 ASN A N 1
ATOM 1350 C CA . ASN A 1 181 ? 104.903 -3.281 33.279 1.00 48.13 178 ASN A CA 1
ATOM 1351 C C . ASN A 1 181 ? 103.523 -2.672 33.013 1.00 48.09 178 ASN A C 1
ATOM 1352 O O . ASN A 1 181 ? 102.722 -2.509 33.927 1.00 41.88 178 ASN A O 1
ATOM 1357 N N . GLU A 1 182 ? 103.237 -2.333 31.763 1.00 42.02 179 GLU A N 1
ATOM 1358 C CA . GLU A 1 182 ? 101.991 -1.641 31.457 1.00 53.71 179 GLU A CA 1
ATOM 1359 C C . GLU A 1 182 ? 100.751 -2.510 31.717 1.00 49.38 179 GLU A C 1
ATOM 1360 O O . GLU A 1 182 ? 99.707 -2.006 32.123 1.00 48.42 179 GLU A O 1
ATOM 1366 N N . GLN A 1 183 ? 100.881 -3.813 31.503 1.00 43.71 180 GLN A N 1
ATOM 1367 C CA . GLN A 1 183 ? 99.787 -4.750 31.742 1.00 52.19 180 GLN A CA 1
ATOM 1368 C C . GLN A 1 183 ? 99.497 -4.887 33.241 1.00 41.35 180 GLN A C 1
ATOM 1369 O O . GLN A 1 183 ? 98.344 -4.901 33.665 1.00 40.77 180 GLN A O 1
ATOM 1375 N N . ARG A 1 184 ? 100.554 -5.011 34.033 1.00 38.95 181 ARG A N 1
ATOM 1376 C CA . ARG A 1 184 ? 100.413 -5.065 35.486 1.00 37.93 181 ARG A CA 1
ATOM 1377 C C . ARG A 1 184 ? 99.853 -3.741 35.981 1.00 31.96 181 ARG A C 1
ATOM 1378 O O . ARG A 1 184 ? 98.991 -3.718 36.843 1.00 34.30 181 ARG A O 1
ATOM 1386 N N . ALA A 1 185 ? 100.330 -2.637 35.405 1.00 31.46 182 ALA A N 1
ATOM 1387 C CA . ALA A 1 185 ? 99.858 -1.302 35.805 1.00 37.72 182 ALA A CA 1
ATOM 1388 C C . ALA A 1 185 ? 98.368 -1.100 35.545 1.00 37.43 182 ALA A C 1
ATOM 1389 O O . ALA A 1 185 ? 97.647 -0.545 36.383 1.00 33.09 182 ALA A O 1
ATOM 1391 N N . ASP A 1 186 ? 97.903 -1.540 34.379 1.00 34.68 183 ASP A N 1
ATOM 1392 C CA . ASP A 1 186 ? 96.501 -1.365 34.029 1.00 37.06 183 ASP A CA 1
ATOM 1393 C C . ASP A 1 186 ? 95.610 -2.205 34.929 1.00 32.68 183 ASP A C 1
ATOM 1394 O O . ASP A 1 186 ? 94.493 -1.795 35.254 1.00 33.15 183 ASP A O 1
ATOM 1399 N N . ARG A 1 187 ? 96.091 -3.377 35.339 1.00 34.39 184 ARG A N 1
ATOM 1400 C CA . ARG A 1 187 ? 95.305 -4.211 36.232 1.00 35.15 184 ARG A CA 1
ATOM 1401 C C . ARG A 1 187 ? 94.996 -3.453 37.518 1.00 36.58 184 ARG A C 1
ATOM 1402 O O . ARG A 1 187 ? 93.874 -3.497 38.023 1.00 29.96 184 ARG A O 1
ATOM 1410 N N . LEU A 1 188 ? 95.996 -2.745 38.034 1.00 29.79 185 LEU A N 1
ATOM 1411 C CA . LEU A 1 188 ? 95.836 -1.956 39.255 1.00 26.56 185 LEU A CA 1
ATOM 1412 C C . LEU A 1 188 ? 94.962 -0.728 39.030 1.00 30.09 185 LEU A C 1
ATOM 1413 O O . LEU A 1 188 ? 94.107 -0.380 39.857 1.00 30.51 185 LEU A O 1
ATOM 1418 N N . ARG A 1 189 ? 95.188 -0.072 37.897 1.00 28.73 186 ARG A N 1
ATOM 1419 C CA . ARG A 1 189 ? 94.443 1.121 37.531 1.00 34.06 186 ARG A CA 1
ATOM 1420 C C . ARG A 1 189 ? 92.959 0.771 37.352 1.00 30.60 186 ARG A C 1
ATOM 1421 O O . ARG A 1 189 ? 92.076 1.570 37.672 1.00 30.83 186 ARG A O 1
ATOM 1429 N N . ARG A 1 190 ? 92.683 -0.436 36.870 1.00 31.77 187 ARG A N 1
ATOM 1430 C CA . ARG A 1 190 ? 91.296 -0.871 36.691 1.00 29.29 187 ARG A CA 1
ATOM 1431 C C . ARG A 1 190 ? 90.510 -0.833 38.012 1.00 28.96 187 ARG A C 1
ATOM 1432 O O . ARG A 1 190 ? 89.377 -0.362 38.038 1.00 30.00 187 ARG A O 1
ATOM 1440 N N . PHE A 1 191 ? 91.091 -1.339 39.111 1.00 23.14 188 PHE A N 1
ATOM 1441 C CA . PHE A 1 191 ? 90.415 -1.251 40.404 1.00 24.53 188 PHE A CA 1
ATOM 1442 C C . PHE A 1 191 ? 90.138 0.206 40.792 1.00 28.03 188 PHE A C 1
ATOM 1443 O O . PHE A 1 191 ? 89.074 0.526 41.348 1.00 28.65 1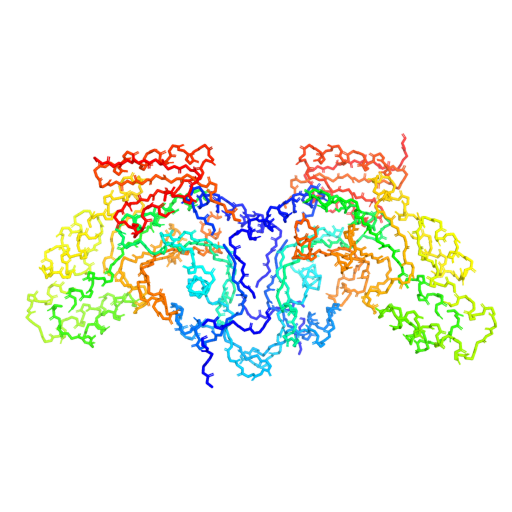88 PHE A O 1
ATOM 1451 N N . LEU A 1 192 ? 91.108 1.081 40.533 1.00 29.60 189 LEU A N 1
ATOM 1452 C CA . LEU A 1 192 ? 90.971 2.488 40.906 1.00 29.23 189 LEU A CA 1
ATOM 1453 C C . LEU A 1 192 ? 89.839 3.118 40.082 1.00 26.66 189 LEU A C 1
ATOM 1454 O O . LEU A 1 192 ? 88.987 3.830 40.611 1.00 29.62 189 LEU A O 1
ATOM 1459 N N . TYR A 1 193 ? 89.835 2.833 38.787 1.00 28.58 190 TYR A N 1
ATOM 1460 C CA . TYR A 1 193 ? 88.770 3.303 37.893 1.00 28.97 190 TYR A CA 1
ATOM 1461 C C . TYR A 1 193 ? 87.363 2.865 38.360 1.00 32.43 190 TYR A C 1
ATOM 1462 O O . TYR A 1 193 ? 86.406 3.645 38.309 1.00 28.74 190 TYR A O 1
ATOM 1471 N N . GLU A 1 194 ? 87.244 1.630 38.840 1.00 28.66 191 GLU A N 1
ATOM 1472 C CA . GLU A 1 194 ? 85.966 1.117 39.328 1.00 28.65 191 GLU A CA 1
ATOM 1473 C C . GLU A 1 194 ? 85.698 1.521 40.767 1.00 30.87 191 GLU A C 1
ATOM 1474 O O . GLU A 1 194 ? 84.671 1.155 41.342 1.00 30.95 191 GLU A O 1
ATOM 1480 N N . LYS A 1 195 ? 86.619 2.291 41.337 1.00 28.69 192 LYS A N 1
ATOM 1481 C CA . LYS A 1 195 ? 86.559 2.670 42.750 1.00 35.75 192 LYS A CA 1
ATOM 1482 C C . LYS A 1 195 ? 86.351 1.446 43.660 1.00 37.12 192 LYS A C 1
ATOM 1483 O O . LYS A 1 195 ? 85.648 1.511 44.667 1.00 33.42 192 LYS A O 1
ATOM 1489 N N . ASN A 1 196 ? 86.993 0.339 43.294 1.00 27.52 193 ASN A N 1
ATOM 1490 C CA . ASN A 1 196 ? 86.979 -0.885 44.078 1.00 26.90 193 ASN A CA 1
ATOM 1491 C C . ASN A 1 196 ? 88.245 -0.944 44.942 1.00 32.76 193 ASN A C 1
ATOM 1492 O O . ASN A 1 196 ? 89.179 -1.696 44.632 1.00 27.33 193 ASN A O 1
ATOM 1497 N N . TYR A 1 197 ? 88.277 -0.154 46.011 1.00 29.94 194 TYR A N 1
ATOM 1498 C CA . TYR A 1 197 ? 89.481 -0.014 46.822 1.00 30.87 194 TYR A CA 1
ATOM 1499 C C . TYR A 1 197 ? 89.793 -1.283 47.599 1.00 30.53 194 TYR A C 1
ATOM 1500 O O . TYR A 1 197 ? 90.957 -1.651 47.766 1.00 30.98 194 TYR A O 1
ATOM 1509 N N . VAL A 1 198 ? 88.754 -1.966 48.066 1.00 31.01 195 VAL A N 1
ATOM 1510 C CA . VAL A 1 198 ? 88.961 -3.251 48.714 1.00 33.04 195 VAL A CA 1
ATOM 1511 C C . VAL A 1 198 ? 89.589 -4.221 47.722 1.00 38.59 195 VAL A C 1
ATOM 1512 O O . VAL A 1 198 ? 90.519 -4.942 48.069 1.00 35.95 195 VAL A O 1
ATOM 1516 N N . GLY A 1 199 ? 89.090 -4.239 46.483 1.00 31.67 196 GLY A N 1
ATOM 1517 C CA . GLY A 1 199 ? 89.660 -5.125 45.481 1.00 28.74 196 GLY A CA 1
ATOM 1518 C C . GLY A 1 199 ? 91.124 -4.788 45.181 1.00 26.19 196 GLY A C 1
ATOM 1519 O O . GLY A 1 199 ? 91.976 -5.663 44.985 1.00 26.71 196 GLY A O 1
ATOM 1520 N N . TYR A 1 200 ? 91.410 -3.497 45.132 1.00 26.11 197 TYR A N 1
ATOM 1521 C CA . TYR A 1 200 ? 92.759 -3.006 44.920 1.00 31.33 197 TYR A CA 1
ATOM 1522 C C . TYR A 1 200 ? 93.739 -3.533 45.972 1.00 28.80 197 TYR A C 1
ATOM 1523 O O . TYR A 1 200 ? 94.822 -4.018 45.618 1.00 26.87 197 TYR A O 1
ATOM 1532 N N . ARG A 1 201 ? 93.371 -3.429 47.256 1.00 26.34 198 ARG A N 1
ATOM 1533 C CA . ARG A 1 201 ? 94.250 -3.881 48.356 1.00 33.86 198 ARG A CA 1
ATOM 1534 C C . ARG A 1 201 ? 94.539 -5.365 48.247 1.00 29.84 198 ARG A C 1
ATOM 1535 O O . ARG A 1 201 ? 95.683 -5.798 48.339 1.00 30.82 198 ARG A O 1
ATOM 1543 N N . GLU A 1 202 ? 93.484 -6.149 48.069 1.00 29.70 199 GLU A N 1
ATOM 1544 C CA . GLU A 1 202 ? 93.660 -7.584 47.935 1.00 33.14 199 GLU A CA 1
ATOM 1545 C C . GLU A 1 202 ? 94.547 -7.915 46.741 1.00 33.15 199 GLU A C 1
ATOM 1546 O O . GLU A 1 202 ? 95.356 -8.838 46.803 1.00 27.65 199 GLU A O 1
ATOM 1552 N N . HIS A 1 203 ? 94.407 -7.156 45.658 1.00 29.31 200 HIS A N 1
ATOM 1553 C CA . HIS A 1 203 ? 95.203 -7.408 44.457 1.00 31.82 200 HIS A CA 1
ATOM 1554 C C . HIS A 1 203 ? 96.661 -7.083 44.722 1.00 35.32 200 HIS A C 1
ATOM 1555 O O . HIS A 1 203 ? 97.561 -7.855 44.362 1.00 31.52 200 HIS A O 1
ATOM 1562 N N . VAL A 1 204 ? 96.908 -5.936 45.345 1.00 26.06 201 VAL A N 1
ATOM 1563 C CA . VAL A 1 204 ? 98.283 -5.596 45.688 1.00 24.85 201 VAL A CA 1
ATOM 1564 C C . VAL A 1 204 ? 98.950 -6.754 46.459 1.00 28.68 201 VAL A C 1
ATOM 1565 O O . VAL A 1 204 ? 100.071 -7.152 46.155 1.00 27.79 201 VAL A O 1
ATOM 1569 N N . LYS A 1 205 ? 98.245 -7.290 47.449 1.00 25.60 202 LYS A N 1
ATOM 1570 C CA . LYS A 1 205 ? 98.809 -8.320 48.316 1.00 24.73 202 LYS A CA 1
ATOM 1571 C C . LYS A 1 205 ? 99.149 -9.582 47.531 1.00 35.88 202 LYS A C 1
ATOM 1572 O O . LYS A 1 205 ? 100.047 -10.326 47.922 1.00 31.41 202 LYS A O 1
ATOM 1578 N N . SER A 1 206 ? 98.453 -9.809 46.415 1.00 34.24 203 SER A N 1
ATOM 1579 C CA . SER A 1 206 ? 98.662 -11.027 45.621 1.00 32.95 203 SER A CA 1
ATOM 1580 C C . SER A 1 206 ? 99.855 -10.897 44.681 1.00 33.62 203 SER A C 1
ATOM 1581 O O . SER A 1 206 ? 100.279 -11.873 44.070 1.00 37.27 203 SER A O 1
ATOM 1584 N N . LEU A 1 207 ? 100.397 -9.691 44.558 1.00 30.84 204 LEU A N 1
ATOM 1585 C CA . LEU A 1 207 ? 101.464 -9.450 43.588 1.00 32.67 204 LEU A CA 1
ATOM 1586 C C . LEU A 1 207 ? 102.821 -9.943 44.055 1.00 35.36 204 LEU A C 1
ATOM 1587 O O . LEU A 1 207 ? 103.110 -9.975 45.255 1.00 32.60 204 LEU A O 1
ATOM 1592 N N . ASN A 1 208 ? 103.652 -10.324 43.090 1.00 41.79 205 ASN A N 1
ATOM 1593 C CA . ASN A 1 208 ? 105.020 -10.744 43.363 1.00 38.19 205 ASN A CA 1
ATOM 1594 C C . ASN A 1 208 ? 105.908 -9.517 43.572 1.00 38.13 205 ASN A C 1
ATOM 1595 O O . ASN A 1 208 ? 106.598 -9.062 42.652 1.00 40.04 205 ASN A O 1
ATOM 1600 N N . LEU A 1 209 ? 105.876 -8.983 44.790 1.00 32.83 206 LEU A N 1
ATOM 1601 C CA . LEU A 1 209 ? 106.548 -7.729 45.123 1.00 31.12 206 LEU A CA 1
ATOM 1602 C C . LEU A 1 209 ? 107.072 -7.818 46.545 1.00 29.18 206 LEU A C 1
ATOM 1603 O O . LEU A 1 209 ? 106.484 -8.513 47.370 1.00 30.60 206 LEU A O 1
ATOM 1608 N N . SER A 1 210 ? 108.153 -7.102 46.840 1.00 33.43 207 SER A N 1
ATOM 1609 C CA . SER A 1 210 ? 108.606 -6.927 48.220 1.00 34.22 207 SER A CA 1
ATOM 1610 C C . SER A 1 210 ? 107.490 -6.267 49.016 1.00 33.71 207 SER A C 1
ATOM 1611 O O . SER A 1 210 ? 106.674 -5.547 48.445 1.00 31.44 207 SER A O 1
ATOM 1614 N N . THR A 1 211 ? 107.467 -6.460 50.334 1.00 32.94 208 THR A N 1
ATOM 1615 C CA . THR A 1 211 ? 106.404 -5.853 51.124 1.00 30.18 208 THR A CA 1
ATOM 1616 C C . THR A 1 211 ? 106.544 -4.338 51.096 1.00 34.62 208 THR A C 1
ATOM 1617 O O . THR A 1 211 ? 105.555 -3.615 51.098 1.00 31.13 208 THR A O 1
ATOM 1621 N N . ILE A 1 212 ? 107.780 -3.863 51.035 1.00 30.67 209 ILE A N 1
ATOM 1622 C CA . ILE A 1 212 ? 108.034 -2.432 50.921 1.00 29.31 209 ILE A CA 1
ATOM 1623 C C . ILE A 1 212 ? 107.329 -1.863 49.683 1.00 31.15 209 ILE A C 1
ATOM 1624 O O . ILE A 1 212 ? 106.768 -0.766 49.727 1.00 30.55 209 ILE A O 1
ATOM 1629 N N . ASP A 1 213 ? 107.334 -2.616 48.586 1.00 27.70 210 ASP A N 1
ATOM 1630 C CA . ASP A 1 213 ? 106.700 -2.118 47.355 1.00 31.16 210 ASP A CA 1
ATOM 1631 C C . ASP A 1 213 ? 105.188 -2.208 47.429 1.00 28.73 210 ASP A C 1
ATOM 1632 O O . ASP A 1 213 ? 104.475 -1.338 46.910 1.00 29.54 210 ASP A O 1
ATOM 1637 N N . LYS A 1 214 ? 104.695 -3.265 48.067 1.00 28.74 211 LYS A N 1
ATOM 1638 C CA . LYS A 1 214 ? 103.260 -3.360 48.334 1.00 29.35 211 LYS A CA 1
ATOM 1639 C C . LYS A 1 214 ? 102.791 -2.146 49.146 1.00 28.51 211 LYS A C 1
ATOM 1640 O O . LYS A 1 214 ? 101.759 -1.561 48.830 1.00 29.46 211 LYS A O 1
ATOM 1646 N N . SER A 1 215 ? 103.549 -1.746 50.167 1.00 28.27 212 SER A N 1
ATOM 1647 C CA . SER A 1 215 ? 103.162 -0.581 50.970 1.00 27.51 212 SER A CA 1
ATOM 1648 C C . SER A 1 215 ? 103.058 0.680 50.116 1.00 28.25 212 SER A C 1
ATOM 1649 O O . SER A 1 215 ? 102.174 1.506 50.328 1.00 28.55 212 SER A O 1
ATOM 1652 N N . ARG A 1 216 ? 103.972 0.835 49.165 1.00 28.84 213 ARG A N 1
ATOM 1653 C CA . ARG A 1 216 ? 103.924 1.969 48.257 1.00 31.45 213 ARG A CA 1
ATOM 1654 C C . ARG A 1 216 ? 102.617 1.993 47.481 1.00 30.90 213 ARG A C 1
ATOM 1655 O O . ARG A 1 216 ? 101.983 3.044 47.380 1.00 24.17 213 ARG A O 1
ATOM 1663 N N . LEU A 1 217 ? 102.230 0.844 46.923 1.00 24.00 214 LEU A N 1
ATOM 1664 C CA . LEU A 1 217 ? 100.951 0.718 46.250 1.00 24.24 214 LEU A CA 1
ATOM 1665 C C . LEU A 1 217 ? 99.775 0.945 47.219 1.00 25.94 214 LEU A C 1
ATOM 1666 O O . LEU A 1 217 ? 98.835 1.661 46.879 1.00 27.40 214 LEU A O 1
ATOM 1679 N N . ASN A 1 219 ? 99.734 2.740 49.890 1.00 23.44 216 ASN A N 1
ATOM 1680 C CA . ASN A 1 219 ? 99.716 4.131 50.330 1.00 27.14 216 ASN A CA 1
ATOM 1681 C C . ASN A 1 219 ? 99.143 5.107 49.302 1.00 31.06 216 ASN A C 1
ATOM 1682 O O . ASN A 1 219 ? 98.799 6.230 49.643 1.00 31.04 216 ASN A O 1
ATOM 1687 N N . LEU A 1 220 ? 99.024 4.670 48.053 1.00 26.03 217 LEU A N 1
ATOM 1688 C CA . LEU A 1 220 ? 98.333 5.482 47.048 1.00 24.58 217 LEU A CA 1
ATOM 1689 C C . LEU A 1 220 ? 96.909 5.835 47.531 1.00 24.96 217 LEU A C 1
ATOM 1690 O O . LEU A 1 220 ? 96.430 6.952 47.322 1.00 26.54 217 LEU A O 1
ATOM 1695 N N . LEU A 1 221 ? 96.238 4.882 48.175 1.00 25.82 218 LEU A N 1
ATOM 1696 C CA . LEU A 1 221 ? 94.872 5.088 48.660 1.00 27.85 218 LEU A CA 1
ATOM 1697 C C . LEU A 1 221 ? 94.761 6.158 49.737 1.00 37.82 218 LEU A C 1
ATOM 1698 O O . LEU A 1 221 ? 93.671 6.679 49.975 1.00 33.90 218 LEU A O 1
ATOM 1703 N N . SER A 1 222 ? 95.872 6.483 50.391 1.00 26.90 219 SER A N 1
ATOM 1704 C CA . SER A 1 222 ? 95.832 7.484 51.455 1.00 28.97 219 SER A CA 1
ATOM 1705 C C . SER A 1 222 ? 96.153 8.903 50.945 1.00 31.84 219 SER A C 1
ATOM 1706 O O . SER A 1 222 ? 96.126 9.876 51.708 1.00 28.46 219 SER A O 1
ATOM 1709 N N . LEU A 1 223 ? 96.433 9.025 49.651 1.00 26.84 220 LEU A N 1
ATOM 1710 C CA . LEU A 1 223 ? 96.826 10.312 49.086 1.00 30.50 220 LEU A CA 1
ATOM 1711 C C . LEU A 1 223 ? 95.612 11.189 48.772 1.00 29.06 220 LEU A C 1
ATOM 1712 O O . LEU A 1 223 ? 95.324 11.492 47.610 1.00 26.52 220 LEU A O 1
ATOM 1717 N N . ARG A 1 224 ? 94.916 11.583 49.833 1.00 26.71 221 ARG A N 1
ATOM 1718 C CA . ARG A 1 224 ? 93.724 12.412 49.754 1.00 29.94 221 ARG A CA 1
ATOM 1719 C C . ARG A 1 224 ? 93.881 13.593 50.711 1.00 32.09 221 ARG A C 1
ATOM 1720 O O . ARG A 1 224 ? 94.181 13.403 51.892 1.00 30.80 221 ARG A O 1
ATOM 1728 N N . GLY A 1 225 ? 93.694 14.808 50.204 1.00 27.46 222 GLY A N 1
ATOM 1729 C CA . GLY A 1 225 ? 93.820 15.995 51.043 1.00 27.65 222 GLY A CA 1
ATOM 1730 C C . GLY A 1 225 ? 94.570 17.112 50.353 1.00 31.82 222 GLY A C 1
ATOM 1731 O O . GLY A 1 225 ? 94.556 17.203 49.129 1.00 31.86 222 GLY A O 1
ATOM 1732 N N . GLY A 1 226 ? 95.234 17.964 51.137 1.00 25.81 223 GLY A N 1
ATOM 1733 C CA . GLY A 1 226 ? 95.925 19.109 50.592 1.00 26.33 223 GLY A CA 1
ATOM 1734 C C . GLY A 1 226 ? 97.439 19.030 50.560 1.00 34.81 223 GLY A C 1
ATOM 1735 O O . GLY A 1 226 ? 98.018 18.101 50.007 1.00 31.70 223 GLY A O 1
ATOM 1736 N N . ARG A 1 227 ? 98.091 20.031 51.142 1.00 33.19 224 ARG A N 1
ATOM 1737 C CA . ARG A 1 227 ? 99.541 20.074 51.132 1.00 29.04 224 ARG A CA 1
ATOM 1738 C C . ARG A 1 227 ? 100.159 18.846 51.795 1.00 31.79 224 ARG A C 1
ATOM 1739 O O . ARG A 1 227 ? 101.219 18.393 51.384 1.00 31.67 224 ARG A O 1
ATOM 1747 N N . ALA A 1 228 ? 99.512 18.312 52.824 1.00 32.21 225 ALA A N 1
ATOM 1748 C CA . ALA A 1 228 ? 100.076 17.145 53.509 1.00 33.41 225 ALA A CA 1
ATOM 1749 C C . ALA A 1 228 ? 99.973 15.899 52.635 1.00 30.87 225 ALA A C 1
ATOM 1750 O O . ALA A 1 228 ? 100.790 15.002 52.729 1.00 31.23 225 ALA A O 1
ATOM 1752 N N . ALA A 1 229 ? 98.952 15.834 51.789 1.00 28.96 226 ALA A N 1
ATOM 1753 C CA . ALA A 1 229 ? 98.858 14.715 50.858 1.00 29.38 226 ALA A CA 1
ATOM 1754 C C . ALA A 1 229 ? 99.964 14.780 49.794 1.00 28.78 226 ALA A C 1
ATOM 1755 O O . ALA A 1 229 ? 100.550 13.758 49.432 1.00 30.78 226 ALA A O 1
ATOM 1757 N N . ILE A 1 230 ? 100.221 15.974 49.265 1.00 27.26 227 ILE A N 1
ATOM 1758 C CA . ILE A 1 230 ? 101.315 16.142 48.317 1.00 29.70 227 ILE A CA 1
ATOM 1759 C C . ILE A 1 230 ? 102.604 15.630 48.966 1.00 28.61 227 ILE A C 1
ATOM 1760 O O . ILE A 1 230 ? 103.391 14.928 48.337 1.00 30.71 227 ILE A O 1
ATOM 1765 N N . GLU A 1 231 ? 102.834 15.995 50.227 1.00 30.96 228 GLU A N 1
ATOM 1766 C CA . GLU A 1 231 ? 104.091 15.602 50.880 1.00 32.76 228 GLU A CA 1
ATOM 1767 C C . GLU A 1 231 ? 104.188 14.093 50.996 1.00 33.04 228 GLU A C 1
ATOM 1768 O O . GLU A 1 231 ? 105.220 13.504 50.679 1.00 31.56 228 GLU A O 1
ATOM 1774 N N . GLU A 1 232 ? 103.098 13.469 51.428 1.00 33.37 229 GLU A N 1
ATOM 1775 C CA . GLU A 1 232 ? 103.024 12.012 51.480 1.00 36.39 229 GLU A CA 1
ATOM 1776 C C . GLU A 1 232 ? 103.281 11.406 50.099 1.00 36.63 229 GLU A C 1
ATOM 1777 O O . GLU A 1 232 ? 103.981 10.401 49.968 1.00 27.89 229 GLU A O 1
ATOM 1783 N N . ALA A 1 233 ? 102.729 12.037 49.067 1.00 30.81 230 ALA A N 1
ATOM 1784 C CA . ALA A 1 233 ? 102.870 11.537 47.705 1.00 28.19 230 ALA A CA 1
ATOM 1785 C C . ALA A 1 233 ? 104.331 11.569 47.238 1.00 28.53 230 ALA A C 1
ATOM 1786 O O . ALA A 1 233 ? 104.756 10.687 46.498 1.00 26.85 230 ALA A O 1
ATOM 1788 N N . ARG A 1 234 ? 105.068 12.611 47.637 1.00 25.85 231 ARG A N 1
ATOM 1789 C CA . ARG A 1 234 ? 106.508 12.725 47.380 1.00 34.00 231 ARG A CA 1
ATOM 1790 C C . ARG A 1 234 ? 107.308 11.520 47.894 1.00 33.88 231 ARG A C 1
ATOM 1791 O O . ARG A 1 234 ? 108.298 11.125 47.297 1.00 36.42 231 ARG A O 1
ATOM 1799 N N . GLY A 1 235 ? 106.882 10.962 49.018 1.00 32.74 232 GLY A N 1
ATOM 1800 C CA . GLY A 1 235 ? 107.579 9.844 49.631 1.00 33.22 232 GLY A CA 1
ATOM 1801 C C . GLY A 1 235 ? 107.464 8.536 48.867 1.00 37.40 232 GLY A C 1
ATOM 1802 O O . GLY A 1 235 ? 108.267 7.631 49.075 1.00 36.81 232 GLY A O 1
ATOM 1803 N N . LEU A 1 236 ? 106.481 8.426 47.975 1.00 32.46 233 LEU A N 1
ATOM 1804 C CA . LEU A 1 236 ? 106.228 7.155 47.302 1.00 29.20 233 LEU A CA 1
ATOM 1805 C C . LEU A 1 236 ? 106.972 6.979 45.987 1.00 33.15 233 LEU A C 1
ATOM 1806 O O . LEU A 1 236 ? 107.111 5.862 45.486 1.00 32.98 233 LEU A O 1
ATOM 1811 N N . ILE A 1 237 ? 107.414 8.077 45.400 1.00 32.24 234 ILE A N 1
ATOM 1812 C CA . ILE A 1 237 ? 107.981 8.002 44.062 1.00 32.31 234 ILE A CA 1
ATOM 1813 C C . ILE A 1 237 ? 108.900 9.190 43.858 1.00 40.28 234 ILE A C 1
ATOM 1814 O O . ILE A 1 237 ? 108.486 10.337 44.023 1.00 40.58 234 ILE A O 1
ATOM 1819 N N . GLN A 1 238 ? 110.156 8.915 43.528 1.00 36.73 235 GLN A N 1
ATOM 1820 C CA . GLN A 1 238 ? 111.096 9.997 43.275 1.00 39.38 235 GLN A CA 1
ATOM 1821 C C . GLN A 1 238 ? 111.820 9.869 41.936 1.00 46.60 235 GLN A C 1
ATOM 1822 O O . GLN A 1 238 ? 112.899 10.435 41.757 1.00 48.97 235 GLN A O 1
ATOM 1828 N N . THR A 1 239 ? 111.220 9.144 40.992 1.00 42.81 236 THR A N 1
ATOM 1829 C CA . THR A 1 239 ? 111.750 9.105 39.636 1.00 44.96 236 THR A CA 1
ATOM 1830 C C . THR A 1 239 ? 111.575 10.475 39.013 1.00 48.11 236 THR A C 1
ATOM 1831 O O . THR A 1 239 ? 110.972 11.362 39.611 1.00 44.95 236 THR A O 1
ATOM 1835 N N . GLU A 1 240 ? 112.089 10.650 37.803 1.00 48.84 237 GLU A N 1
ATOM 1836 C CA . GLU A 1 240 ? 111.965 11.938 37.144 1.00 48.64 237 GLU A CA 1
ATOM 1837 C C . GLU A 1 240 ? 110.516 12.251 36.766 1.00 43.65 237 GLU A C 1
ATOM 1838 O O . GLU A 1 240 ? 110.063 13.365 36.980 1.00 40.51 237 GLU A O 1
ATOM 1844 N N . LYS A 1 241 ? 109.786 11.266 36.243 1.00 42.55 238 LYS A N 1
ATOM 1845 C CA . LYS A 1 241 ? 108.371 11.458 35.918 1.00 44.68 238 LYS A CA 1
ATOM 1846 C C . LYS A 1 241 ? 107.544 11.758 37.169 1.00 40.46 238 LYS A C 1
ATOM 1847 O O . LYS A 1 241 ? 106.636 12.588 37.141 1.00 40.37 238 LYS A O 1
ATOM 1853 N N . GLY A 1 242 ? 107.847 11.062 38.257 1.00 38.53 239 GLY A N 1
ATOM 1854 C CA . GLY A 1 242 ? 107.186 11.311 39.524 1.00 35.55 239 GLY A CA 1
ATOM 1855 C C . GLY A 1 242 ? 107.429 12.744 39.951 1.00 38.72 239 GLY A C 1
ATOM 1856 O O . GLY A 1 242 ? 106.495 13.473 40.302 1.00 36.05 239 GLY A O 1
ATOM 1857 N N . LYS A 1 243 ? 108.689 13.163 39.881 1.00 38.06 240 LYS A N 1
ATOM 1858 C CA . LYS A 1 243 ? 109.055 14.525 40.259 1.00 44.44 240 LYS A CA 1
ATOM 1859 C C . LYS A 1 243 ? 108.345 15.576 39.410 1.00 39.87 240 LYS A C 1
ATOM 1860 O O . LYS A 1 243 ? 107.870 16.585 39.929 1.00 40.73 240 LYS A O 1
ATOM 1866 N N . THR A 1 244 ? 108.259 15.342 38.108 1.00 33.35 241 THR A N 1
ATOM 1867 C CA . THR A 1 244 ? 107.532 16.270 37.254 1.00 35.14 241 THR A CA 1
ATOM 1868 C C . THR A 1 244 ? 106.061 16.322 37.673 1.00 40.31 241 THR A C 1
ATOM 1869 O O . THR A 1 244 ? 105.485 17.395 37.818 1.00 35.42 241 THR A O 1
ATOM 1873 N N . ALA A 1 245 ? 105.440 15.165 37.884 1.00 34.75 242 ALA A N 1
ATOM 1874 C CA . ALA A 1 245 ? 104.027 15.176 38.236 1.00 33.62 242 ALA A CA 1
ATOM 1875 C C . ALA A 1 245 ? 103.865 15.906 39.561 1.00 32.27 242 ALA A C 1
ATOM 1876 O O . ALA A 1 245 ? 102.958 16.716 39.736 1.00 32.36 242 ALA A O 1
ATOM 1878 N N . LEU A 1 246 ? 104.753 15.606 40.497 1.00 29.97 243 LEU A N 1
ATOM 1879 C CA . LEU A 1 246 ? 104.663 16.189 41.826 1.00 29.91 243 LEU A CA 1
ATOM 1880 C C . LEU A 1 246 ? 104.816 17.699 41.756 1.00 37.31 243 LEU A C 1
ATOM 1881 O O . LEU A 1 246 ? 104.125 18.416 42.469 1.00 31.47 243 LEU A O 1
ATOM 1886 N N . ALA A 1 247 ? 105.714 18.180 40.895 1.00 41.36 244 ALA A N 1
ATOM 1887 C CA . ALA A 1 247 ? 105.902 19.620 40.730 1.00 41.92 244 ALA A CA 1
ATOM 1888 C C . ALA A 1 247 ? 104.653 20.264 40.149 1.00 35.74 244 ALA A C 1
ATOM 1889 O O . ALA A 1 247 ? 104.243 21.340 40.587 1.00 33.39 244 ALA A O 1
ATOM 1891 N N . GLU A 1 248 ? 104.036 19.595 39.176 1.00 35.65 245 GLU A N 1
ATOM 1892 C CA . GLU A 1 248 ? 102.804 20.085 38.589 1.00 35.41 245 GLU A CA 1
ATOM 1893 C C . GLU A 1 248 ? 101.716 20.167 39.645 1.00 34.49 245 GLU A C 1
ATOM 1894 O O . GLU A 1 248 ? 100.956 21.123 39.668 1.00 32.24 245 GLU A O 1
ATOM 1908 N N . THR A 1 250 ? 102.116 20.517 42.927 1.00 31.93 247 THR A N 1
ATOM 1909 C CA . THR A 1 250 ? 102.480 21.577 43.878 1.00 32.85 247 THR A CA 1
ATOM 1910 C C . THR A 1 250 ? 102.143 22.952 43.307 1.00 31.85 247 THR A C 1
ATOM 1911 O O . THR A 1 250 ? 101.524 23.785 43.968 1.00 34.34 247 THR A O 1
ATOM 1915 N N . LYS A 1 251 ? 102.551 23.189 42.070 1.00 31.77 248 LYS A N 1
ATOM 1916 C CA . LYS A 1 251 ? 102.240 24.457 41.408 1.00 34.95 248 LYS A CA 1
ATOM 1917 C C . LYS A 1 251 ? 100.729 24.687 41.280 1.00 36.84 248 LYS A C 1
ATOM 1918 O O . LYS A 1 251 ? 100.223 25.776 41.549 1.00 32.92 248 LYS A O 1
ATOM 1924 N N . LEU A 1 252 ? 100.007 23.650 40.870 1.00 31.23 249 LEU A N 1
ATOM 1925 C CA . LEU A 1 252 ? 98.552 23.744 40.737 1.00 31.41 249 LEU A CA 1
ATOM 1926 C C . LEU A 1 252 ? 97.861 24.145 42.036 1.00 26.99 249 LEU A C 1
ATOM 1927 O O . LEU A 1 252 ? 96.966 24.994 42.053 1.00 28.50 249 LEU A O 1
ATOM 1932 N N . TYR A 1 253 ? 98.259 23.518 43.131 1.00 28.21 250 TYR A N 1
ATOM 1933 C CA . TYR A 1 253 ? 97.651 23.831 44.416 1.00 25.66 250 TYR A CA 1
ATOM 1934 C C . TYR A 1 253 ? 97.905 25.308 44.754 1.00 30.49 250 TYR A C 1
ATOM 1935 O O . TYR A 1 253 ? 97.035 25.989 45.276 1.00 29.35 250 TYR A O 1
ATOM 1944 N N . GLU A 1 254 ? 99.110 25.791 44.465 1.00 34.14 251 GLU A N 1
ATOM 1945 C CA . GLU A 1 254 ? 99.450 27.184 44.738 1.00 32.47 251 GLU A CA 1
ATOM 1946 C C . GLU A 1 254 ? 98.632 28.135 43.867 1.00 38.93 251 GLU A C 1
ATOM 1947 O O . GLU A 1 254 ? 98.075 29.117 44.358 1.00 34.06 251 GLU A O 1
ATOM 1953 N N . VAL A 1 255 ? 98.565 27.841 42.570 1.00 36.26 252 VAL A N 1
ATOM 1954 C CA . VAL A 1 255 ? 97.717 28.623 41.671 1.00 29.98 252 VAL A CA 1
ATOM 1955 C C . VAL A 1 255 ? 96.280 28.699 42.190 1.00 32.19 252 VAL A C 1
ATOM 1956 O O . VAL A 1 255 ? 95.685 29.781 42.221 1.00 34.66 252 VAL A O 1
ATOM 1960 N N . LEU A 1 256 ? 95.718 27.559 42.595 1.00 30.24 253 LEU A N 1
ATOM 1961 C CA . LEU A 1 256 ? 94.336 27.533 43.101 1.00 28.06 253 LEU A CA 1
ATOM 1962 C C . LEU A 1 256 ? 94.194 28.336 44.380 1.00 32.69 253 LEU A C 1
ATOM 1963 O O . LEU A 1 256 ? 93.163 28.965 44.605 1.00 33.20 253 LEU A O 1
ATOM 1968 N N . GLU A 1 257 ? 95.230 28.321 45.218 1.00 29.78 254 GLU A N 1
ATOM 1969 C CA . GLU A 1 257 ? 95.256 29.210 46.377 1.00 32.24 254 GLU A CA 1
ATOM 1970 C C . GLU A 1 257 ? 95.222 30.667 45.950 1.00 33.43 254 GLU A C 1
ATOM 1971 O O . GLU A 1 257 ? 94.457 31.452 46.499 1.00 27.55 254 GLU A O 1
ATOM 1977 N N . SER A 1 258 ? 96.036 31.015 44.960 1.00 31.64 255 SER A N 1
ATOM 1978 C CA . SER A 1 258 ? 96.050 32.370 44.420 1.00 37.50 255 SER A CA 1
ATOM 1979 C C . SER A 1 258 ? 94.707 32.800 43.863 1.00 36.85 255 SER A C 1
ATOM 1980 O O . SER A 1 258 ? 94.365 33.978 43.946 1.00 33.80 255 SER A O 1
ATOM 1983 N N . TYR A 1 259 ? 93.964 31.868 43.257 1.00 29.68 256 TYR A N 1
ATOM 1984 C CA . TYR A 1 259 ? 92.620 32.183 42.768 1.00 30.94 256 TYR A CA 1
ATOM 1985 C C . TYR A 1 259 ? 91.605 32.290 43.900 1.00 33.85 256 TYR A C 1
ATOM 1986 O O . TYR A 1 259 ? 90.464 32.676 43.675 1.00 36.16 256 TYR A O 1
ATOM 1995 N N . GLY A 1 260 ? 92.008 31.927 45.117 1.00 34.66 257 GLY A N 1
ATOM 1996 C CA . GLY A 1 260 ? 91.068 31.899 46.225 1.00 31.04 257 GLY A CA 1
ATOM 1997 C C . GLY A 1 260 ? 90.089 30.731 46.136 1.00 34.36 257 GLY A C 1
ATOM 1998 O O . GLY A 1 260 ? 88.945 30.839 46.565 1.00 37.46 257 GLY A O 1
ATOM 1999 N N . ALA A 1 261 ? 90.529 29.600 45.593 1.00 34.33 258 ALA A N 1
ATOM 2000 C CA . ALA A 1 261 ? 89.607 28.475 45.419 1.00 32.37 258 ALA A CA 1
ATOM 2001 C C . ALA A 1 261 ? 90.051 27.217 46.154 1.00 31.48 258 ALA A C 1
ATOM 2002 O O . ALA A 1 261 ? 89.470 26.146 45.978 1.00 30.40 258 ALA A O 1
ATOM 2004 N N . SER A 1 262 ? 91.066 27.351 46.999 1.00 27.97 259 SER A N 1
ATOM 2005 C CA . SER A 1 262 ? 91.613 26.184 47.692 1.00 30.70 259 SER A CA 1
ATOM 2006 C C . SER A 1 262 ? 90.551 25.451 48.513 1.00 28.48 259 SER A C 1
ATOM 2007 O O . SER A 1 262 ? 90.536 24.220 48.556 1.00 26.40 259 SER A O 1
ATOM 2010 N N . GLU A 1 263 ? 89.669 26.200 49.177 1.00 27.29 260 GLU A N 1
ATOM 2011 C CA . GLU A 1 263 ? 88.703 25.544 50.061 1.00 31.56 260 GLU A CA 1
ATOM 2012 C C . GLU A 1 263 ? 87.715 24.637 49.308 1.00 28.68 260 GLU A C 1
ATOM 2013 O O . GLU A 1 263 ? 87.038 23.815 49.931 1.00 29.24 260 GLU A O 1
ATOM 2019 N N . TYR A 1 264 ? 87.638 24.778 47.985 1.00 29.39 261 TYR A N 1
ATOM 2020 C CA . TYR A 1 264 ? 86.721 23.956 47.178 1.00 28.87 261 TYR A CA 1
ATOM 2021 C C . TYR A 1 264 ? 87.321 22.656 46.650 1.00 34.66 261 TYR A C 1
ATOM 2022 O O . TYR A 1 264 ? 86.609 21.825 46.069 1.00 31.70 261 TYR A O 1
ATOM 2031 N N . VAL A 1 265 ? 88.621 22.474 46.853 1.00 31.01 262 VAL A N 1
ATOM 2032 C CA . VAL A 1 265 ? 89.316 21.352 46.241 1.00 32.96 262 VAL A CA 1
ATOM 2033 C C . VAL A 1 265 ? 90.043 20.461 47.262 1.00 34.76 262 VAL A C 1
ATOM 2034 O O . VAL A 1 265 ? 90.270 20.825 48.430 1.00 31.41 262 VAL A O 1
ATOM 2038 N N . LYS A 1 266 ? 90.389 19.273 46.796 1.00 32.59 263 LYS A N 1
ATOM 2039 C CA A LYS A 1 266 ? 91.222 18.350 47.551 0.43 32.25 263 LYS A CA 1
ATOM 2040 C CA B LYS A 1 266 ? 91.247 18.368 47.548 0.57 31.81 263 LYS A CA 1
ATOM 2041 C C . LYS A 1 266 ? 91.876 17.461 46.519 1.00 34.66 263 LYS A C 1
ATOM 2042 O O . LYS A 1 266 ? 91.298 17.241 45.446 1.00 30.10 263 LYS A O 1
ATOM 2053 N N . PHE A 1 267 ? 93.074 16.972 46.813 1.00 29.34 264 PHE A N 1
ATOM 2054 C CA . PHE A 1 267 ? 93.658 15.980 45.941 1.00 26.01 264 PHE A CA 1
ATOM 2055 C C . PHE A 1 267 ? 93.050 14.652 46.336 1.00 27.84 264 PHE A C 1
ATOM 2056 O O . PHE A 1 267 ? 92.699 14.445 47.499 1.00 30.31 264 PHE A O 1
ATOM 2064 N N . ASP A 1 268 ? 92.901 13.770 45.352 1.00 28.84 265 ASP A N 1
ATOM 2065 C CA . ASP A 1 268 ? 92.612 12.358 45.584 1.00 28.27 265 ASP A CA 1
ATOM 2066 C C . ASP A 1 268 ? 93.306 11.611 44.453 1.00 30.23 265 ASP A C 1
ATOM 2067 O O . ASP A 1 268 ? 92.787 11.513 43.336 1.00 26.49 265 ASP A O 1
ATOM 2072 N N . LEU A 1 269 ? 94.515 11.135 44.725 1.00 26.47 266 LEU A N 1
ATOM 2073 C CA A LEU A 1 269 ? 95.336 10.571 43.670 0.43 24.11 266 LEU A CA 1
ATOM 2074 C CA B LEU A 1 269 ? 95.352 10.560 43.688 0.57 24.30 266 LEU A CA 1
ATOM 2075 C C . LEU A 1 269 ? 94.865 9.187 43.229 1.00 24.62 266 LEU A C 1
ATOM 2076 O O . LEU A 1 269 ? 95.437 8.613 42.310 1.00 25.31 266 LEU A O 1
ATOM 2085 N N . THR A 1 270 ? 93.806 8.675 43.866 1.00 21.57 267 THR A N 1
ATOM 2086 C CA . THR A 1 270 ? 93.164 7.435 43.381 1.00 27.26 267 THR A CA 1
ATOM 2087 C C . THR A 1 270 ? 92.206 7.696 42.210 1.00 31.12 267 THR A C 1
ATOM 2088 O O . THR A 1 270 ? 91.696 6.757 41.574 1.00 26.30 267 THR A O 1
ATOM 2092 N N . LEU A 1 271 ? 91.937 8.967 41.949 1.00 25.01 268 LEU A N 1
ATOM 2093 C CA . LEU A 1 271 ? 90.979 9.335 40.912 1.00 24.70 268 LEU A CA 1
ATOM 2094 C C . LEU A 1 271 ? 91.457 8.949 39.521 1.00 26.67 268 LEU A C 1
ATOM 2095 O O . LEU A 1 271 ? 92.488 9.419 39.045 1.00 27.93 268 LEU A O 1
ATOM 2100 N N . VAL A 1 272 ? 90.687 8.072 38.874 1.00 30.34 269 VAL A N 1
ATOM 2101 C CA . VAL A 1 272 ? 90.971 7.661 37.508 1.00 30.88 269 VAL A CA 1
ATOM 2102 C C . VAL A 1 272 ? 89.668 7.847 36.757 1.00 28.97 269 VAL A C 1
ATOM 2103 O O . VAL A 1 272 ? 88.680 7.174 37.053 1.00 29.33 269 VAL A O 1
ATOM 2107 N N . LEU A 1 273 ? 89.640 8.796 35.822 1.00 27.00 270 LEU A N 1
ATOM 2108 C CA . LEU A 1 273 ? 88.388 9.101 35.123 1.00 31.40 270 LEU A CA 1
ATOM 2109 C C . LEU A 1 273 ? 88.199 8.231 33.894 1.00 31.08 270 LEU A C 1
ATOM 2110 O O . LEU A 1 273 ? 87.092 8.074 33.401 1.00 29.19 270 LEU A O 1
ATOM 2115 N N . HIS A 1 274 ? 89.260 7.678 33.361 1.00 31.38 271 HIS A N 1
ATOM 2116 C CA . HIS A 1 274 ? 89.222 6.937 32.116 1.00 32.47 271 HIS A CA 1
ATOM 2117 C C . HIS A 1 274 ? 90.490 6.111 32.070 1.00 30.55 271 HIS A C 1
ATOM 2118 O O . HIS A 1 274 ? 91.448 6.482 32.656 1.00 31.40 271 HIS A O 1
ATOM 2133 N N . SER A 1 276 ? 92.491 5.622 29.630 1.00 31.94 273 SER A N 1
ATOM 2134 C CA . SER A 1 276 ? 93.564 6.157 28.782 1.00 31.62 273 SER A CA 1
ATOM 2135 C C . SER A 1 276 ? 93.395 7.563 28.244 1.00 29.74 273 SER A C 1
ATOM 2136 O O . SER A 1 276 ? 94.352 8.138 27.719 1.00 32.08 273 SER A O 1
ATOM 2139 N N . TYR A 1 277 ? 92.201 8.115 28.344 1.00 29.64 274 TYR A N 1
ATOM 2140 C CA . TYR A 1 277 ? 91.893 9.365 27.616 1.00 28.75 274 TYR A CA 1
ATOM 2141 C C . TYR A 1 277 ? 92.705 10.568 28.139 1.00 29.57 274 TYR A C 1
ATOM 2142 O O . TYR A 1 277 ? 93.281 11.335 27.370 1.00 26.70 274 TYR A O 1
ATOM 2151 N N . TYR A 1 278 ? 92.754 10.725 29.453 1.00 25.08 275 TYR A N 1
ATOM 2152 C CA . TYR A 1 278 ? 93.478 11.859 30.052 1.00 27.09 275 TYR A CA 1
ATOM 2153 C C . TYR A 1 278 ? 94.965 11.581 30.225 1.00 31.49 275 TYR A C 1
ATOM 2154 O O . TYR A 1 278 ? 95.365 10.435 30.394 1.00 30.74 275 TYR A O 1
ATOM 2163 N N . THR A 1 279 ? 95.780 12.638 30.236 1.00 30.90 276 THR A N 1
ATOM 2164 C CA . THR A 1 279 ? 97.234 12.471 30.313 1.00 26.73 276 THR A CA 1
ATOM 2165 C C . THR A 1 279 ? 97.872 13.137 31.533 1.00 27.83 276 THR A C 1
ATOM 2166 O O . THR A 1 279 ? 99.026 12.867 31.852 1.00 25.60 276 THR A O 1
ATOM 2170 N N . GLY A 1 280 ? 97.140 14.010 32.217 1.00 27.31 277 GLY A N 1
ATOM 2171 C CA . GLY A 1 280 ? 97.728 14.714 33.343 1.00 28.88 277 GLY A CA 1
ATOM 2172 C C . GLY A 1 280 ? 96.748 14.930 34.467 1.00 25.38 277 GLY A C 1
ATOM 2173 O O . GLY A 1 280 ? 96.102 13.991 34.918 1.00 25.00 277 GLY A O 1
ATOM 2174 N N . VAL A 1 281 ? 96.605 16.176 34.898 1.00 25.19 278 VAL A N 1
ATOM 2175 C CA . VAL A 1 281 ? 95.625 16.486 35.935 1.00 31.65 278 VAL A CA 1
ATOM 2176 C C . VAL A 1 281 ? 94.238 16.070 35.474 1.00 28.32 278 VAL A C 1
ATOM 2177 O O . VAL A 1 281 ? 93.890 16.250 34.303 1.00 27.94 278 VAL A O 1
ATOM 2181 N N . VAL A 1 282 ? 93.455 15.510 36.394 1.00 24.22 279 VAL A N 1
ATOM 2182 C CA . VAL A 1 282 ? 92.053 15.166 36.142 1.00 23.82 279 VAL A CA 1
ATOM 2183 C C . VAL A 1 282 ? 91.270 15.596 37.364 1.00 29.49 279 VAL A C 1
ATOM 2184 O O . VAL A 1 282 ? 91.827 15.685 38.458 1.00 27.89 279 VAL A O 1
ATOM 2188 N N . PHE A 1 283 ? 89.987 15.892 37.189 1.00 26.57 280 PHE A N 1
ATOM 2189 C CA . PHE A 1 283 ? 89.199 16.329 38.321 1.00 23.06 280 PHE A CA 1
ATOM 2190 C C . PHE A 1 283 ? 87.720 16.075 38.126 1.00 28.15 280 PHE A C 1
ATOM 2191 O O . PHE A 1 283 ? 87.220 15.947 36.998 1.00 26.26 280 PHE A O 1
ATOM 2199 N N . GLU A 1 284 ? 87.021 16.019 39.246 1.00 27.57 281 GLU A N 1
ATOM 2200 C CA . GLU A 1 284 ? 85.609 15.716 39.251 1.00 29.55 281 GLU A CA 1
ATOM 2201 C C . GLU A 1 284 ? 84.982 16.509 40.373 1.00 31.93 281 GLU A C 1
ATOM 2202 O O . GLU A 1 284 ? 85.554 16.583 41.459 1.00 30.68 281 GLU A O 1
ATOM 2208 N N . GLY A 1 285 ? 83.803 17.080 40.130 1.00 27.91 282 GLY A N 1
ATOM 2209 C CA . GLY A 1 285 ? 83.134 17.880 41.146 1.00 27.77 282 GLY A CA 1
ATOM 2210 C C . GLY A 1 285 ? 81.803 17.272 41.552 1.00 29.90 282 GLY A C 1
ATOM 2211 O O . GLY A 1 285 ? 81.054 16.797 40.691 1.00 30.31 282 GLY A O 1
ATOM 2212 N N . TYR A 1 286 ? 81.496 17.293 42.851 1.00 29.69 283 TYR A N 1
ATOM 2213 C CA . TYR A 1 286 ? 80.204 16.809 43.343 1.00 29.17 283 TYR A CA 1
ATOM 2214 C C . TYR A 1 286 ? 79.455 17.847 44.188 1.00 38.72 283 TYR A C 1
ATOM 2215 O O . TYR A 1 286 ? 80.063 18.600 44.953 1.00 35.67 283 TYR A O 1
ATOM 2224 N N . GLY A 1 287 ? 78.130 17.864 44.062 1.00 42.22 284 GLY A N 1
ATOM 2225 C CA . GLY A 1 287 ? 77.290 18.683 44.924 1.00 46.68 284 GLY A CA 1
ATOM 2226 C C . GLY A 1 287 ? 77.092 17.971 46.251 1.00 57.62 284 GLY A C 1
ATOM 2227 O O . GLY A 1 287 ? 77.235 16.752 46.328 1.00 54.86 284 GLY A O 1
ATOM 2228 N N . ASN A 1 288 ? 76.768 18.722 47.300 1.00 76.87 285 ASN A N 1
ATOM 2229 C CA . ASN A 1 288 ? 76.719 18.149 48.644 1.00 90.93 285 ASN A CA 1
ATOM 2230 C C . ASN A 1 288 ? 75.660 17.062 48.796 1.00 97.75 285 ASN A C 1
ATOM 2231 O O . ASN A 1 288 ? 75.718 16.244 49.715 1.00 97.41 285 ASN A O 1
ATOM 2236 N N . ARG A 1 289 ? 74.692 17.054 47.890 1.00 104.23 286 ARG A N 1
ATOM 2237 C CA . ARG A 1 289 ? 73.563 16.147 48.018 1.00 111.34 286 ARG A CA 1
ATOM 2238 C C . ARG A 1 289 ? 73.332 15.268 46.794 1.00 112.54 286 ARG A C 1
ATOM 2239 O O . ARG A 1 289 ? 72.212 15.188 46.281 1.00 118.48 286 ARG A O 1
ATOM 2247 N N . LEU A 1 290 ? 74.390 14.612 46.329 1.00 105.65 287 LEU A N 1
ATOM 2248 C CA . LEU A 1 290 ? 74.245 13.567 45.320 1.00 101.31 287 LEU A CA 1
ATOM 2249 C C . LEU A 1 290 ? 75.577 12.879 45.046 1.00 98.90 287 LEU A C 1
ATOM 2250 O O . LEU A 1 290 ? 76.559 13.520 44.665 1.00 94.95 287 LEU A O 1
ATOM 2255 N N . GLY A 1 291 ? 75.590 11.564 45.249 1.00 99.44 288 GLY A N 1
ATOM 2256 C CA . GLY A 1 291 ? 76.781 10.759 45.068 1.00 93.83 288 GLY A CA 1
ATOM 2257 C C . GLY A 1 291 ? 77.136 10.576 43.609 1.00 87.03 288 GLY A C 1
ATOM 2258 O O . GLY A 1 291 ? 77.744 9.574 43.234 1.00 84.60 288 GLY A O 1
ATOM 2259 N N . VAL A 1 292 ? 76.742 11.541 42.783 1.00 81.29 289 VAL A N 1
ATOM 2260 C CA . VAL A 1 292 ? 77.182 11.572 41.393 1.00 74.98 289 VAL A CA 1
ATOM 2261 C C . VAL A 1 292 ? 77.890 12.883 41.072 1.00 61.59 289 VAL A C 1
ATOM 2262 O O . VAL A 1 292 ? 77.457 13.963 41.486 1.00 51.75 289 VAL A O 1
ATOM 2266 N N . PRO A 1 293 ? 79.004 12.786 40.339 1.00 56.37 290 PRO A N 1
ATOM 2267 C CA . PRO A 1 293 ? 79.703 13.982 39.878 1.00 42.52 290 PRO A CA 1
ATOM 2268 C C . PRO A 1 293 ? 78.807 14.760 38.926 1.00 37.21 290 PRO A C 1
ATOM 2269 O O . PRO A 1 293 ? 78.215 14.163 38.033 1.00 38.75 290 PRO A O 1
ATOM 2273 N N . LEU A 1 294 ? 78.720 16.073 39.102 1.00 30.02 291 LEU A N 1
ATOM 2274 C CA . LEU A 1 294 ? 77.984 16.885 38.159 1.00 32.53 291 LEU A CA 1
ATOM 2275 C C . LEU A 1 294 ? 78.895 17.594 37.158 1.00 32.48 291 LEU A C 1
ATOM 2276 O O . LEU A 1 294 ? 78.416 18.211 36.212 1.00 30.56 291 LEU A O 1
ATOM 2281 N N . CYS A 1 295 ? 80.203 17.505 37.363 1.00 27.63 292 CYS A N 1
ATOM 2282 C CA . CYS A 1 295 ? 81.147 18.122 36.438 1.00 26.46 292 CYS A CA 1
ATOM 2283 C C . CYS A 1 295 ? 82.446 17.355 36.446 1.00 23.60 292 CYS A C 1
ATOM 2284 O O . CYS A 1 295 ? 82.730 16.614 37.393 1.00 23.68 292 CYS A O 1
ATOM 2287 N N . SER A 1 296 ? 83.237 17.506 35.392 1.00 26.92 293 SER A N 1
ATOM 2288 C CA . SER A 1 296 ? 84.562 16.877 35.367 1.00 28.25 293 SER A CA 1
ATOM 2289 C C . SER A 1 296 ? 85.421 17.497 34.297 1.00 27.14 293 SER A C 1
ATOM 2290 O O . SER A 1 296 ? 84.930 18.252 33.454 1.00 26.78 293 SER A O 1
ATOM 2293 N N . GLY A 1 297 ? 86.707 17.165 34.313 1.00 24.54 294 GLY A N 1
ATOM 2294 C CA . GLY A 1 297 ? 87.621 17.746 33.360 1.00 23.69 294 GLY A CA 1
ATOM 2295 C C . GLY A 1 297 ? 89.007 17.195 33.555 1.00 28.71 294 GLY A C 1
ATOM 2296 O O . GLY A 1 297 ? 89.237 16.319 34.390 1.00 23.50 294 GLY A O 1
ATOM 2297 N N . GLY A 1 298 ? 89.951 17.708 32.791 1.00 23.94 295 GLY A N 1
ATOM 2298 C CA . GLY A 1 298 ? 91.287 17.165 32.880 1.00 22.67 295 GLY A CA 1
ATOM 2299 C C . GLY A 1 298 ? 92.107 17.563 31.686 1.00 30.83 295 GLY A C 1
ATOM 2300 O O . GLY A 1 298 ? 91.593 18.137 30.731 1.00 32.59 295 GLY A O 1
ATOM 2301 N N . ARG A 1 299 ? 93.394 17.242 31.746 1.00 21.07 296 ARG A N 1
ATOM 2302 C CA . ARG A 1 299 ? 94.297 17.498 30.649 1.00 25.90 296 ARG A CA 1
ATOM 2303 C C . ARG A 1 299 ? 94.366 16.270 29.732 1.00 27.48 296 ARG A C 1
ATOM 2304 O O . ARG A 1 299 ? 94.513 15.142 30.196 1.00 31.74 296 ARG A O 1
ATOM 2312 N N . TYR A 1 300 ? 94.250 16.513 28.429 1.00 26.91 297 TYR A N 1
ATOM 2313 C CA . TYR A 1 300 ? 94.187 15.465 27.418 1.00 28.10 297 TYR A CA 1
ATOM 2314 C C . TYR A 1 300 ? 95.134 15.858 26.269 1.00 34.22 297 TYR A C 1
ATOM 2315 O O . TYR A 1 300 ? 94.689 16.269 25.199 1.00 28.53 297 TYR A O 1
ATOM 2324 N N . ASP A 1 301 ? 96.441 15.723 26.504 1.00 29.26 298 ASP A N 1
ATOM 2325 C CA . ASP A 1 301 ? 97.460 16.226 25.574 1.00 27.05 298 ASP A CA 1
ATOM 2326 C C . ASP A 1 301 ? 97.670 15.426 24.294 1.00 28.17 298 ASP A C 1
ATOM 2327 O O . ASP A 1 301 ? 98.454 15.839 23.429 1.00 27.17 298 ASP A O 1
ATOM 2332 N N . GLU A 1 302 ? 97.014 14.282 24.147 1.00 27.38 299 GLU A N 1
ATOM 2333 C CA . GLU A 1 302 ? 97.232 13.507 22.921 1.00 31.30 299 GLU A CA 1
ATOM 2334 C C . GLU A 1 302 ? 96.072 13.576 21.929 1.00 33.66 299 GLU A C 1
ATOM 2335 O O . GLU A 1 302 ? 96.173 13.082 20.798 1.00 31.60 299 GLU A O 1
ATOM 2341 N N . LEU A 1 303 ? 94.969 14.190 22.338 1.00 24.77 300 LEU A N 1
ATOM 2342 C CA . LEU A 1 303 ? 93.797 14.249 21.455 1.00 26.76 300 LEU A CA 1
ATOM 2343 C C . LEU A 1 303 ? 94.009 15.004 20.129 1.00 33.29 300 LEU A C 1
ATOM 2344 O O . LEU A 1 303 ? 93.691 14.485 19.054 1.00 28.77 300 LEU A O 1
ATOM 2349 N N . LEU A 1 304 ? 94.515 16.233 20.195 1.00 28.17 301 LEU A N 1
ATOM 2350 C CA . LEU A 1 304 ? 94.655 17.055 18.996 1.00 34.19 301 LEU A CA 1
ATOM 2351 C C . LEU A 1 304 ? 95.564 16.413 17.944 1.00 33.05 301 LEU A C 1
ATOM 2352 O O . LEU A 1 304 ? 95.359 16.612 16.741 1.00 32.22 301 LEU A O 1
ATOM 2357 N N . SER A 1 305 ? 96.554 15.642 18.392 1.00 27.71 302 SER A N 1
ATOM 2358 C CA . SER A 1 305 ? 97.464 14.944 17.476 1.00 33.48 302 SER A CA 1
ATOM 2359 C C . SER A 1 305 ? 96.672 14.038 16.545 1.00 37.50 302 SER A C 1
ATOM 2360 O O . SER A 1 305 ? 97.051 13.845 15.386 1.00 31.30 302 SER A O 1
ATOM 2363 N N . LYS A 1 306 ? 95.574 13.483 17.062 1.00 34.30 303 LYS A N 1
ATOM 2364 C CA . LYS A 1 306 ? 94.769 12.528 16.296 1.00 36.80 303 LYS A CA 1
ATOM 2365 C C . LYS A 1 306 ? 94.090 13.194 15.110 1.00 32.70 303 LYS A C 1
ATOM 2366 O O . LYS A 1 306 ? 93.741 12.533 14.122 1.00 35.87 303 LYS A O 1
ATOM 2372 N N . PHE A 1 307 ? 93.902 14.507 15.222 1.00 26.64 304 PHE A N 1
ATOM 2373 C CA . PHE A 1 307 ? 93.402 15.328 14.141 1.00 29.36 304 PHE A CA 1
ATOM 2374 C C . PHE A 1 307 ? 94.537 16.022 13.367 1.00 33.82 304 PHE A C 1
ATOM 2375 O O . PHE A 1 307 ? 94.306 17.016 12.677 1.00 40.39 304 PHE A O 1
ATOM 2383 N N . HIS A 1 308 ? 95.752 15.504 13.497 1.00 37.61 305 HIS A N 1
ATOM 2384 C CA . HIS A 1 308 ? 96.897 15.997 12.719 1.00 41.76 305 HIS A CA 1
ATOM 2385 C C . HIS A 1 308 ? 97.359 17.395 13.112 1.00 43.68 305 HIS A C 1
ATOM 2386 O O . HIS A 1 308 ? 97.980 18.094 12.305 1.00 45.06 305 HIS A O 1
ATOM 2393 N N . ARG A 1 309 ? 97.048 17.819 14.335 1.00 39.50 306 ARG A N 1
ATOM 2394 C CA . ARG A 1 309 ? 97.510 19.122 14.802 1.00 35.11 306 ARG A CA 1
ATOM 2395 C C . ARG A 1 309 ? 97.852 19.092 16.287 1.00 35.73 306 ARG A C 1
ATOM 2396 O O . ARG A 1 309 ? 97.119 19.628 17.105 1.00 35.62 306 ARG A O 1
ATOM 2404 N N . PRO A 1 310 ? 98.986 18.474 16.629 1.00 35.38 307 PRO A N 1
ATOM 2405 C CA . PRO A 1 310 ? 99.402 18.225 18.011 1.00 39.77 307 PRO A CA 1
ATOM 2406 C C . PRO A 1 310 ? 99.332 19.479 18.859 1.00 37.36 307 PRO A C 1
ATOM 2407 O O . PRO A 1 310 ? 99.777 20.540 18.430 1.00 32.91 307 PRO A O 1
ATOM 2411 N N . ALA A 1 311 ? 98.766 19.348 20.053 1.00 38.09 308 ALA A N 1
ATOM 2412 C CA . ALA A 1 311 ? 98.718 20.446 21.000 1.00 29.63 308 ALA A CA 1
ATOM 2413 C C . ALA A 1 311 ? 98.323 19.935 22.369 1.00 29.62 308 ALA A C 1
ATOM 2414 O O . ALA A 1 311 ? 97.619 18.938 22.504 1.00 33.47 308 ALA A O 1
ATOM 2416 N N . GLN A 1 312 ? 98.795 20.607 23.407 1.00 26.66 309 GLN A N 1
ATOM 2417 C CA . GLN A 1 312 ? 98.336 20.273 24.744 1.00 27.09 309 GLN A CA 1
ATOM 2418 C C . GLN A 1 312 ? 96.930 20.839 24.885 1.00 27.18 309 GLN A C 1
ATOM 2419 O O . GLN A 1 312 ? 96.545 21.771 24.169 1.00 31.71 309 GLN A O 1
ATOM 2425 N N . ALA A 1 313 ? 96.133 20.243 25.758 1.00 23.23 310 ALA A N 1
ATOM 2426 C CA . ALA A 1 313 ? 94.782 20.732 25.910 1.00 26.38 310 ALA A CA 1
ATOM 2427 C C . ALA A 1 313 ? 94.249 20.315 27.247 1.00 25.07 310 ALA A C 1
ATOM 2428 O O . ALA A 1 313 ? 94.580 19.239 27.745 1.00 25.02 310 ALA A O 1
ATOM 2430 N N . THR A 1 314 ? 93.405 21.167 27.807 1.00 24.08 311 THR A N 1
ATOM 2431 C CA . THR A 1 314 ? 92.704 20.882 29.034 1.00 19.71 311 THR A CA 1
ATOM 2432 C C . THR A 1 314 ? 91.377 21.619 29.027 1.00 24.81 311 THR A C 1
ATOM 2433 O O . THR A 1 314 ? 91.177 22.564 28.251 1.00 29.19 311 THR A O 1
ATOM 2437 N N . GLY A 1 315 ? 90.448 21.186 29.865 1.00 22.54 312 GLY A N 1
ATOM 2438 C CA . GLY A 1 315 ? 89.123 21.799 29.838 1.00 24.47 312 GLY A CA 1
ATOM 2439 C C . GLY A 1 315 ? 88.242 21.186 30.901 1.00 27.45 312 GLY A C 1
ATOM 2440 O O . GLY A 1 315 ? 88.712 20.355 31.672 1.00 27.57 312 GLY A O 1
ATOM 2441 N N . PHE A 1 316 ? 86.979 21.610 30.960 1.00 21.79 313 PHE A N 1
ATOM 2442 C CA . PHE A 1 316 ? 85.998 20.984 31.851 1.00 23.11 313 PHE A CA 1
ATOM 2443 C C . PHE A 1 316 ? 84.625 20.989 31.176 1.00 28.23 313 PHE A C 1
ATOM 2444 O O . PHE A 1 316 ? 84.389 21.754 30.236 1.00 24.95 313 PHE A O 1
ATOM 2452 N N . GLY A 1 317 ? 83.730 20.136 31.664 1.00 26.00 314 GLY A N 1
ATOM 2453 C CA . GLY A 1 317 ? 82.347 20.106 31.224 1.00 28.34 314 GLY A CA 1
ATOM 2454 C C . GLY A 1 317 ? 81.438 19.999 32.452 1.00 27.19 314 GLY A C 1
ATOM 2455 O O . GLY A 1 317 ? 81.782 19.320 33.417 1.00 23.81 314 GLY A O 1
ATOM 2456 N N . VAL A 1 318 ? 80.295 20.677 32.421 1.00 23.70 315 VAL A N 1
ATOM 2457 C CA . VAL A 1 318 ? 79.323 20.628 33.524 1.00 23.07 315 VAL A CA 1
ATOM 2458 C C . VAL A 1 318 ? 78.006 20.078 33.002 1.00 28.68 315 VAL A C 1
ATOM 2459 O O . VAL A 1 318 ? 77.484 20.567 32.002 1.00 27.20 315 VAL A O 1
ATOM 2463 N N . ARG A 1 319 ? 77.460 19.075 33.680 1.00 28.75 316 ARG A N 1
ATOM 2464 C CA . ARG A 1 319 ? 76.144 18.561 33.317 1.00 28.19 316 ARG A CA 1
ATOM 2465 C C . ARG A 1 319 ? 75.019 19.430 33.868 1.00 30.18 316 ARG A C 1
ATOM 2466 O O . ARG A 1 319 ? 74.759 19.435 35.067 1.00 29.13 316 ARG A O 1
ATOM 2474 N N . ILE A 1 320 ? 74.356 20.152 32.972 1.00 30.21 317 ILE A N 1
ATOM 2475 C CA . ILE A 1 320 ? 73.325 21.111 33.342 1.00 29.86 317 ILE A CA 1
ATOM 2476 C C . ILE A 1 320 ? 72.135 20.483 34.056 1.00 33.10 317 ILE A C 1
ATOM 2477 O O . ILE A 1 320 ? 71.664 21.024 35.054 1.00 31.61 317 ILE A O 1
ATOM 2482 N N . ASP A 1 321 ? 71.652 19.350 33.554 1.00 34.81 318 ASP A N 1
ATOM 2483 C CA . ASP A 1 321 ? 70.514 18.688 34.190 1.00 40.80 318 ASP A CA 1
ATOM 2484 C C . ASP A 1 321 ? 70.867 18.291 35.625 1.00 38.56 318 ASP A C 1
ATOM 2485 O O . ASP A 1 321 ? 70.095 18.526 36.551 1.00 36.13 318 ASP A O 1
ATOM 2490 N N . LEU A 1 322 ? 72.054 17.727 35.821 1.00 32.36 319 LEU A N 1
ATOM 2491 C CA . LEU A 1 322 ? 72.490 17.390 37.176 1.00 31.23 319 LEU A CA 1
ATOM 2492 C C . LEU A 1 322 ? 72.696 18.639 38.033 1.00 39.38 319 LEU A C 1
ATOM 2493 O O . LEU A 1 322 ? 72.420 18.627 39.228 1.00 38.20 319 LEU A O 1
ATOM 2498 N N . LEU A 1 323 ? 73.143 19.735 37.424 1.00 38.56 320 LEU A N 1
ATOM 2499 C CA . LEU A 1 323 ? 73.351 20.959 38.199 1.00 35.95 320 LEU A CA 1
ATOM 2500 C C . LEU A 1 323 ? 72.006 21.540 38.661 1.00 33.44 320 LEU A C 1
ATOM 2501 O O . LEU A 1 323 ? 71.842 21.872 39.831 1.00 31.37 320 LEU A O 1
ATOM 2506 N N . VAL A 1 324 ? 71.052 21.651 37.737 1.00 35.59 321 VAL A N 1
ATOM 2507 C CA . VAL A 1 324 ? 69.715 22.140 38.061 1.00 32.66 321 VAL A CA 1
ATOM 2508 C C . VAL A 1 324 ? 69.128 21.339 39.220 1.00 42.32 321 VAL A C 1
ATOM 2509 O O . VAL A 1 324 ? 68.587 21.896 40.178 1.00 45.98 321 VAL A O 1
ATOM 2513 N N . GLU A 1 325 ? 69.260 20.024 39.128 1.00 47.33 322 GLU A N 1
ATOM 2514 C CA . GLU A 1 325 ? 68.789 19.119 40.172 1.00 47.95 322 GLU A CA 1
ATOM 2515 C C . GLU A 1 325 ? 69.473 19.365 41.519 1.00 47.20 322 GLU A C 1
ATOM 2516 O O . GLU A 1 325 ? 68.810 19.393 42.561 1.00 48.39 322 GLU A O 1
ATOM 2522 N N . ALA A 1 326 ? 70.794 19.536 41.499 1.00 49.16 323 ALA A N 1
ATOM 2523 C CA . ALA A 1 326 ? 71.560 19.752 42.729 1.00 41.87 323 ALA A CA 1
ATOM 2524 C C . ALA A 1 326 ? 71.231 21.092 43.368 1.00 48.34 323 ALA A C 1
ATOM 2525 O O . ALA A 1 326 ? 71.397 21.272 44.574 1.00 53.85 323 ALA A O 1
ATOM 2527 N N . LEU A 1 327 ? 70.767 22.031 42.552 1.00 46.51 324 LEU A N 1
ATOM 2528 C CA . LEU A 1 327 ? 70.489 23.375 43.022 1.00 49.39 324 LEU A CA 1
ATOM 2529 C C . LEU A 1 327 ? 69.127 23.472 43.708 1.00 64.00 324 LEU A C 1
ATOM 2530 O O . LEU A 1 327 ? 69.038 23.837 44.884 1.00 64.67 324 LEU A O 1
ATOM 2535 N N . ASN A 1 328 ? 68.072 23.145 42.967 1.00 72.16 325 ASN A N 1
ATOM 2536 C CA . ASN A 1 328 ? 66.709 23.253 43.477 1.00 80.15 325 ASN A CA 1
ATOM 2537 C C . ASN A 1 328 ? 66.457 22.290 44.636 1.00 79.78 325 ASN A C 1
ATOM 2538 O O . ASN A 1 328 ? 66.201 22.715 45.763 1.00 79.72 325 ASN A O 1
ATOM 2540 N N . GLY A 1 335 ? 53.764 29.595 37.086 1.00 110.96 332 GLY A N 1
ATOM 2541 C CA . GLY A 1 335 ? 54.633 30.729 37.381 1.00 114.39 332 GLY A CA 1
ATOM 2542 C C . GLY A 1 335 ? 54.610 31.749 36.245 1.00 118.05 332 GLY A C 1
ATOM 2543 O O . GLY A 1 335 ? 55.268 31.566 35.218 1.00 117.49 332 GLY A O 1
ATOM 2544 N N . HIS A 1 336 ? 53.842 32.819 36.437 1.00 119.86 333 HIS A N 1
ATOM 2545 C CA . HIS A 1 336 ? 53.760 33.891 35.452 1.00 121.20 333 HIS A CA 1
ATOM 2546 C C . HIS A 1 336 ? 53.873 35.270 36.099 1.00 116.73 333 HIS A C 1
ATOM 2547 O O . HIS A 1 336 ? 52.867 35.839 36.529 1.00 115.06 333 HIS A O 1
ATOM 2554 N N . GLU A 1 337 ? 55.092 35.804 36.158 1.00 111.28 334 GLU A N 1
ATOM 2555 C CA . GLU A 1 337 ? 55.318 37.179 36.594 1.00 104.08 334 GLU A CA 1
ATOM 2556 C C . GLU A 1 337 ? 54.998 38.141 35.448 1.00 89.04 334 GLU A C 1
ATOM 2557 O O . GLU A 1 337 ? 55.652 39.170 35.269 1.00 87.19 334 GLU A O 1
ATOM 2563 N N . GLN A 1 338 ? 53.985 37.787 34.668 1.00 72.26 335 GLN A N 1
ATOM 2564 C CA . GLN A 1 338 ? 53.589 38.562 33.505 1.00 55.49 335 GLN A CA 1
ATOM 2565 C C . GLN A 1 338 ? 52.280 39.266 33.826 1.00 52.34 335 GLN A C 1
ATOM 2566 O O . GLN A 1 338 ? 51.579 38.879 34.766 1.00 48.77 335 GLN A O 1
ATOM 2572 N N . THR A 1 339 ? 51.957 40.305 33.060 1.00 52.08 336 THR A N 1
ATOM 2573 C CA . THR A 1 339 ? 50.660 40.972 33.173 1.00 45.02 336 THR A CA 1
ATOM 2574 C C . THR A 1 339 ? 49.806 40.666 31.953 1.00 41.61 336 THR A C 1
ATOM 2575 O O . THR A 1 339 ? 50.286 40.677 30.821 1.00 44.51 336 THR A O 1
ATOM 2579 N N . CYS A 1 340 ? 48.534 40.392 32.187 1.00 45.09 337 CYS A N 1
ATOM 2580 C CA . CYS A 1 340 ? 47.621 40.138 31.094 1.00 42.50 337 CYS A CA 1
ATOM 2581 C C . CYS A 1 340 ? 46.682 41.327 30.959 1.00 44.07 337 CYS A C 1
ATOM 2582 O O . CYS A 1 340 ? 46.113 41.787 31.947 1.00 46.87 337 CYS A O 1
ATOM 2585 N N . ILE A 1 341 ? 46.546 41.848 29.744 1.00 41.72 338 ILE A N 1
ATOM 2586 C CA . ILE A 1 341 ? 45.521 42.856 29.474 1.00 40.45 338 ILE A CA 1
ATOM 2587 C C . ILE A 1 341 ? 44.404 42.198 28.663 1.00 40.74 338 ILE A C 1
ATOM 2588 O O . ILE A 1 341 ? 44.617 41.770 27.522 1.00 37.43 338 ILE A O 1
ATOM 2593 N N . LEU A 1 342 ? 43.234 42.089 29.278 1.00 39.77 339 LEU A N 1
ATOM 2594 C CA . LEU A 1 342 ? 42.055 41.546 28.619 1.00 48.47 339 LEU A CA 1
ATOM 2595 C C . LEU A 1 342 ? 41.258 42.681 27.998 1.00 49.81 339 LEU A C 1
ATOM 2596 O O . LEU A 1 342 ? 41.006 43.695 28.650 1.00 46.74 339 LEU A O 1
ATOM 2601 N N . PHE A 1 343 ? 40.860 42.514 26.743 1.00 41.88 340 PHE A N 1
ATOM 2602 C CA . PHE A 1 343 ? 40.170 43.586 26.046 1.00 47.67 340 PHE A CA 1
ATOM 2603 C C . PHE A 1 343 ? 39.057 43.085 25.128 1.00 48.54 340 PHE A C 1
ATOM 2604 O O . PHE A 1 343 ? 39.128 41.974 24.600 1.00 41.55 340 PHE A O 1
ATOM 2612 N N . SER A 1 344 ? 38.030 43.916 24.953 1.00 44.24 341 SER A N 1
ATOM 2613 C CA . SER A 1 344 ? 37.009 43.685 23.937 1.00 48.24 341 SER A CA 1
ATOM 2614 C C . SER A 1 344 ? 37.397 44.373 22.637 1.00 53.31 341 SER A C 1
ATOM 2615 O O . SER A 1 344 ? 38.173 45.332 22.633 1.00 53.31 341 SER A O 1
ATOM 2618 N N . ASN A 1 345 ? 36.837 43.880 21.540 1.00 59.55 342 ASN A N 1
ATOM 2619 C CA . ASN A 1 345 ? 37.171 44.359 20.207 1.00 61.21 342 ASN A CA 1
ATOM 2620 C C . ASN A 1 345 ? 37.132 45.880 20.066 1.00 57.10 342 ASN A C 1
ATOM 2621 O O . ASN A 1 345 ? 37.982 46.466 19.402 1.00 56.27 342 ASN A O 1
ATOM 2626 N N . GLU A 1 346 ? 36.152 46.509 20.706 1.00 56.82 343 GLU A N 1
ATOM 2627 C CA . GLU A 1 346 ? 35.950 47.950 20.589 1.00 61.95 343 GLU A CA 1
ATOM 2628 C C . GLU A 1 346 ? 37.054 48.760 21.252 1.00 58.08 343 GLU A C 1
ATOM 2629 O O . GLU A 1 346 ? 37.179 49.952 20.999 1.00 58.35 343 GLU A O 1
ATOM 2635 N N . ARG A 1 347 ? 37.847 48.116 22.102 1.00 54.61 344 ARG A N 1
ATOM 2636 C CA . ARG A 1 347 ? 38.869 48.815 22.874 1.00 53.03 344 ARG A CA 1
ATOM 2637 C C . ARG A 1 347 ? 40.269 48.302 22.534 1.00 57.48 344 ARG A C 1
ATOM 2638 O O . ARG A 1 347 ? 41.203 48.442 23.325 1.00 57.23 344 ARG A O 1
ATOM 2646 N N . ARG A 1 348 ? 40.401 47.723 21.345 1.00 54.92 345 ARG A N 1
ATOM 2647 C CA A ARG A 1 348 ? 41.651 47.104 20.914 0.39 57.71 345 ARG A CA 1
ATOM 2648 C CA B ARG A 1 348 ? 41.657 47.108 20.919 0.61 57.83 345 ARG A CA 1
ATOM 2649 C C . ARG A 1 348 ? 42.833 48.078 20.894 1.00 57.80 345 ARG A C 1
ATOM 2650 O O . ARG A 1 348 ? 43.907 47.774 21.417 1.00 55.97 345 ARG A O 1
ATOM 2665 N N . PHE A 1 349 ? 42.643 49.247 20.289 1.00 62.68 346 PHE A N 1
ATOM 2666 C CA . PHE A 1 349 ? 43.741 50.210 20.205 1.00 57.40 346 PHE A CA 1
ATOM 2667 C C . PHE A 1 349 ? 44.152 50.679 21.591 1.00 55.99 346 PHE A C 1
ATOM 2668 O O . PHE A 1 349 ? 45.333 50.705 21.922 1.00 65.64 346 PHE A O 1
ATOM 2676 N N . GLU A 1 350 ? 43.171 51.045 22.404 1.00 52.25 347 GLU A N 1
ATOM 2677 C CA . GLU A 1 350 ? 43.454 51.442 23.772 1.00 51.78 347 GLU A CA 1
ATOM 2678 C C . GLU A 1 350 ? 44.373 50.417 24.417 1.00 51.03 347 GLU A C 1
ATOM 2679 O O . GLU A 1 350 ? 45.426 50.758 24.947 1.00 51.89 347 GLU A O 1
ATOM 2685 N N . ALA A 1 351 ? 43.972 49.152 24.342 1.00 52.19 348 ALA A N 1
ATOM 2686 C CA . ALA A 1 351 ? 44.724 48.060 24.954 1.00 49.80 348 ALA A CA 1
ATOM 2687 C C . ALA A 1 351 ? 46.087 47.826 24.301 1.00 45.06 348 ALA A C 1
ATOM 2688 O O . ALA A 1 351 ? 47.079 47.611 24.992 1.00 50.21 348 ALA A O 1
ATOM 2690 N N . ILE A 1 352 ? 46.140 47.853 22.973 1.00 45.33 349 ILE A N 1
ATOM 2691 C CA . ILE A 1 352 ? 47.418 47.725 22.276 1.00 49.05 349 ILE A CA 1
ATOM 2692 C C . ILE A 1 352 ? 48.389 48.800 22.754 1.00 56.02 349 ILE A C 1
ATOM 2693 O O . ILE A 1 352 ? 49.564 48.528 22.995 1.00 54.69 349 ILE A O 1
ATOM 2698 N N . GLU A 1 353 ? 47.887 50.019 22.922 1.00 57.12 350 GLU A N 1
ATOM 2699 C CA . GLU A 1 353 ? 48.724 51.115 23.397 1.00 58.83 350 GLU A CA 1
ATOM 2700 C C . GLU A 1 353 ? 49.171 50.934 24.848 1.00 56.38 350 GLU A C 1
ATOM 2701 O O . GLU A 1 353 ? 50.303 51.255 25.194 1.00 53.44 350 GLU A O 1
ATOM 2707 N N . LEU A 1 354 ? 48.285 50.428 25.697 1.00 52.77 351 LEU A N 1
ATOM 2708 C CA . LEU A 1 354 ? 48.654 50.135 27.077 1.00 51.70 351 LEU A CA 1
ATOM 2709 C C . LEU A 1 354 ? 49.835 49.172 27.084 1.00 55.16 351 LEU A C 1
ATOM 2710 O O . LEU A 1 354 ? 50.836 49.405 27.759 1.00 63.71 351 LEU A O 1
ATOM 2715 N N . ALA A 1 355 ? 49.709 48.084 26.330 1.00 47.30 352 ALA A N 1
ATOM 2716 C CA . ALA A 1 355 ? 50.736 47.044 26.309 1.00 51.13 352 ALA A CA 1
ATOM 2717 C C . ALA A 1 355 ? 52.061 47.577 25.777 1.00 55.07 352 ALA A C 1
ATOM 2718 O O . ALA A 1 355 ? 53.120 47.340 26.356 1.00 58.43 352 ALA A O 1
ATOM 2720 N N . ARG A 1 356 ? 51.994 48.276 24.652 1.00 59.83 353 ARG A N 1
ATOM 2721 C CA A ARG A 1 356 ? 53.180 48.880 24.059 0.44 65.03 353 ARG A CA 1
ATOM 2722 C CA B ARG A 1 356 ? 53.166 48.898 24.049 0.56 65.03 353 ARG A CA 1
ATOM 2723 C C . ARG A 1 356 ? 53.910 49.733 25.088 1.00 65.53 353 ARG A C 1
ATOM 2724 O O . ARG A 1 356 ? 55.134 49.650 25.220 1.00 64.32 353 ARG A O 1
ATOM 2739 N N . LYS A 1 357 ? 53.153 50.542 25.821 1.00 61.40 354 LYS A N 1
ATOM 2740 C CA . LYS A 1 357 ? 53.712 51.375 26.873 1.00 65.24 354 LYS A CA 1
ATOM 2741 C C . LYS A 1 357 ? 54.504 50.562 27.899 1.00 67.02 354 LYS A C 1
ATOM 2742 O O . LYS A 1 357 ? 55.650 50.895 28.217 1.00 71.60 354 LYS A O 1
ATOM 2748 N N . LYS A 1 358 ? 53.890 49.497 28.410 1.00 59.71 355 LYS A N 1
ATOM 2749 C CA . LYS A 1 358 ? 54.470 48.716 29.505 1.00 62.49 355 LYS A CA 1
ATOM 2750 C C . LYS A 1 358 ? 55.664 47.871 29.059 1.00 59.83 355 LYS A C 1
ATOM 2751 O O . LYS A 1 358 ? 56.647 47.699 29.798 1.00 58.04 355 LYS A O 1
ATOM 2757 N N . ARG A 1 359 ? 55.578 47.359 27.837 1.00 54.33 356 ARG A N 1
ATOM 2758 C CA . ARG A 1 359 ? 56.665 46.598 27.245 1.00 56.12 356 ARG A CA 1
ATOM 2759 C C . ARG A 1 359 ? 57.866 47.519 27.050 1.00 60.20 356 ARG A C 1
ATOM 2760 O O . ARG A 1 359 ? 59.007 47.126 27.285 1.00 57.09 356 ARG A O 1
ATOM 2768 N N . ALA A 1 360 ? 57.600 48.753 26.633 1.00 66.22 357 ALA A N 1
ATOM 2769 C CA . ALA A 1 360 ? 58.654 49.752 26.492 1.00 70.52 357 ALA A CA 1
ATOM 2770 C C . ALA A 1 360 ? 59.345 49.977 27.831 1.00 76.86 357 ALA A C 1
ATOM 2771 O O . ALA A 1 360 ? 60.410 50.590 27.903 1.00 84.62 357 ALA A O 1
ATOM 2773 N N . ASN A 1 361 ? 58.733 49.463 28.889 1.00 73.18 358 ASN A N 1
ATOM 2774 C CA . ASN A 1 361 ? 59.236 49.650 30.236 1.00 66.41 358 ASN A CA 1
ATOM 2775 C C . ASN A 1 361 ? 59.797 48.356 30.823 1.00 63.39 358 ASN A C 1
ATOM 2776 O O . ASN A 1 361 ? 60.117 48.290 32.011 1.00 63.28 358 ASN A O 1
ATOM 2781 N N . GLY A 1 362 ? 59.911 47.327 29.987 1.00 59.43 359 GLY A N 1
ATOM 2782 C CA . GLY A 1 362 ? 60.506 46.067 30.404 1.00 56.67 359 GLY A CA 1
ATOM 2783 C C . GLY A 1 362 ? 59.551 45.065 31.038 1.00 58.33 359 GLY A C 1
ATOM 2784 O O . GLY A 1 362 ? 59.974 43.978 31.447 1.00 60.05 359 GLY A O 1
ATOM 2785 N N . GLU A 1 363 ? 58.270 45.419 31.124 1.00 47.36 360 GLU A N 1
ATOM 2786 C CA . GLU A 1 363 ? 57.260 44.507 31.665 1.00 57.21 360 GLU A CA 1
ATOM 2787 C C . GLU A 1 363 ? 56.683 43.581 30.601 1.00 54.08 360 GLU A C 1
ATOM 2788 O O . GLU A 1 363 ? 56.242 44.035 29.548 1.00 53.13 360 GLU A O 1
ATOM 2794 N N . ALA A 1 364 ? 56.664 42.287 30.897 1.00 49.42 361 ALA A N 1
ATOM 2795 C CA . ALA A 1 364 ? 56.053 41.305 30.011 1.00 47.41 361 ALA A CA 1
ATOM 2796 C C . ALA A 1 364 ? 54.540 41.467 30.045 1.00 51.10 361 ALA A C 1
ATOM 2797 O O . ALA A 1 364 ? 53.948 41.603 31.115 1.00 54.91 361 ALA A O 1
ATOM 2799 N N . VAL A 1 365 ? 53.909 41.455 28.878 1.00 45.43 362 VAL A N 1
ATOM 2800 C CA . VAL A 1 365 ? 52.464 41.626 28.827 1.00 41.83 362 VAL A CA 1
ATOM 2801 C C . VAL A 1 365 ? 51.830 40.704 27.806 1.00 39.55 362 VAL A C 1
ATOM 2802 O O . VAL A 1 365 ? 52.242 40.676 26.653 1.00 34.78 362 VAL A O 1
ATOM 2806 N N . VAL A 1 366 ? 50.837 39.936 28.236 1.00 39.16 363 VAL A N 1
ATOM 2807 C CA . VAL A 1 366 ? 50.015 39.200 27.293 1.00 36.72 363 VAL A CA 1
ATOM 2808 C C . VAL A 1 366 ? 48.817 40.077 26.947 1.00 39.27 363 VAL A C 1
ATOM 2809 O O . VAL A 1 366 ? 48.055 40.479 27.827 1.00 40.22 363 VAL A O 1
ATOM 2813 N N . LEU A 1 367 ? 48.678 40.384 25.661 1.00 41.03 364 LEU A N 1
ATOM 2814 C CA . LEU A 1 367 ? 47.536 41.131 25.143 1.00 45.94 364 LEU A CA 1
ATOM 2815 C C . LEU A 1 367 ? 46.468 40.141 24.655 1.00 38.66 364 LEU A C 1
ATOM 2816 O O . LEU A 1 367 ? 46.655 39.457 23.645 1.00 35.62 364 LEU A O 1
ATOM 2821 N N . GLN A 1 368 ? 45.356 40.042 25.375 1.00 34.71 365 GLN A N 1
ATOM 2822 C CA . GLN A 1 368 ? 44.394 38.969 25.099 1.00 36.66 365 GLN A CA 1
ATOM 2823 C C . GLN A 1 368 ? 42.973 39.454 24.797 1.00 34.01 365 GLN A C 1
ATOM 2824 O O . GLN A 1 368 ? 42.301 40.065 25.647 1.00 39.40 365 GLN A O 1
ATOM 2830 N N . ASP A 1 369 ? 42.523 39.173 23.577 1.00 34.34 366 ASP A N 1
ATOM 2831 C CA . ASP A 1 369 ? 41.156 39.473 23.156 1.00 35.30 366 ASP A CA 1
ATOM 2832 C C . ASP A 1 369 ? 40.193 38.595 23.942 1.00 39.65 366 ASP A C 1
ATOM 2833 O O . ASP A 1 369 ? 40.348 37.372 23.974 1.00 38.71 366 ASP A O 1
ATOM 2838 N N . LEU A 1 370 ? 39.202 39.217 24.584 1.00 42.81 367 LEU A N 1
ATOM 2839 C CA . LEU A 1 370 ? 38.225 38.471 25.385 1.00 37.88 367 LEU A CA 1
ATOM 2840 C C . LEU A 1 370 ? 37.562 37.351 24.565 1.00 39.93 367 LEU A C 1
ATOM 2841 O O . LEU A 1 370 ? 37.230 36.278 25.088 1.00 40.37 367 LEU A O 1
ATOM 2846 N N . ALA A 1 371 ? 37.406 37.590 23.268 1.00 38.98 368 ALA A N 1
ATOM 2847 C CA . ALA A 1 371 ? 36.743 36.626 22.395 1.00 40.66 368 ALA A CA 1
ATOM 2848 C C . ALA A 1 371 ? 37.602 35.400 22.065 1.00 45.83 368 ALA A C 1
ATOM 2849 O O . ALA A 1 371 ? 37.125 34.454 21.447 1.00 46.06 368 ALA A O 1
ATOM 2851 N N . GLY A 1 372 ? 38.866 35.411 22.482 1.00 42.68 369 GLY A N 1
ATOM 2852 C CA . GLY A 1 372 ? 39.742 34.264 22.276 1.00 37.12 369 GLY A CA 1
ATOM 2853 C C . GLY A 1 372 ? 39.967 33.390 23.498 1.00 37.84 369 GLY A C 1
ATOM 2854 O O . GLY A 1 372 ? 40.691 32.395 23.431 1.00 43.28 369 GLY A O 1
ATOM 2855 N N . VAL A 1 373 ? 39.360 33.750 24.626 1.00 42.05 370 VAL A N 1
ATOM 2856 C CA . VAL A 1 373 ? 39.472 32.928 25.830 1.00 46.40 370 VAL A CA 1
ATOM 2857 C C . VAL A 1 373 ? 38.122 32.338 26.192 1.00 50.24 370 VAL A C 1
ATOM 2858 O O . VAL A 1 373 ? 37.155 33.071 26.352 1.00 51.71 370 VAL A O 1
ATOM 2862 N N . THR A 1 374 ? 38.043 31.022 26.347 1.00 53.10 371 THR A N 1
ATOM 2863 C CA . THR A 1 374 ? 36.774 30.450 26.756 1.00 61.41 371 THR A CA 1
ATOM 2864 C C . THR A 1 374 ? 36.575 30.653 28.257 1.00 60.12 371 THR A C 1
ATOM 2865 O O . THR A 1 374 ? 35.533 31.152 28.684 1.00 55.27 371 THR A O 1
ATOM 2869 N N . ASP A 1 375 ? 37.585 30.312 29.054 1.00 46.71 372 ASP A N 1
ATOM 2870 C CA . ASP A 1 375 ? 37.463 30.463 30.501 1.00 49.47 372 ASP A CA 1
ATOM 2871 C C . ASP A 1 375 ? 38.371 31.569 31.046 1.00 55.07 372 ASP A C 1
ATOM 2872 O O . ASP A 1 375 ? 39.569 31.367 31.279 1.00 54.24 372 ASP A O 1
ATOM 2877 N N . VAL A 1 376 ? 37.771 32.738 31.253 1.00 51.83 373 VAL A N 1
ATOM 2878 C CA . VAL A 1 376 ? 38.460 33.916 31.770 1.00 58.36 373 VAL A CA 1
ATOM 2879 C C . VAL A 1 376 ? 39.124 33.718 33.131 1.00 61.13 373 VAL A C 1
ATOM 2880 O O . VAL A 1 376 ? 40.285 34.062 33.297 1.00 66.76 373 VAL A O 1
ATOM 2884 N N . ASP A 1 377 ? 38.394 33.178 34.102 1.00 62.28 374 ASP A N 1
ATOM 2885 C CA . ASP A 1 377 ? 38.968 32.963 35.431 1.00 63.39 374 ASP A CA 1
ATOM 2886 C C . ASP A 1 377 ? 40.165 32.012 35.400 1.00 64.22 374 ASP A C 1
ATOM 2887 O O . ASP A 1 377 ? 41.193 32.275 36.026 1.00 67.09 374 ASP A O 1
ATOM 2892 N N . ALA A 1 378 ? 40.029 30.907 34.676 1.00 60.58 375 ALA A N 1
ATOM 2893 C CA . ALA A 1 378 ? 41.107 29.927 34.581 1.00 63.41 375 ALA A CA 1
ATOM 2894 C C . ALA A 1 378 ? 42.373 30.600 34.076 1.00 65.67 375 ALA A C 1
ATOM 2895 O O . ALA A 1 378 ? 43.484 30.168 34.382 1.00 70.75 375 ALA A O 1
ATOM 2905 N N . SER A 1 380 ? 43.049 34.223 34.251 1.00 71.88 377 SER A N 1
ATOM 2906 C CA . SER A 1 380 ? 43.496 35.284 35.148 1.00 82.95 377 SER A CA 1
ATOM 2907 C C . SER A 1 380 ? 44.318 34.707 36.302 1.00 85.62 377 SER A C 1
ATOM 2908 O O . SER A 1 380 ? 45.038 35.432 36.993 1.00 87.85 377 SER A O 1
ATOM 2911 N N . SER A 1 381 ? 44.201 33.398 36.505 1.00 84.33 378 SER A N 1
ATOM 2912 C CA . SER A 1 381 ? 44.907 32.725 37.587 1.00 83.86 378 SER A CA 1
ATOM 2913 C C . SER A 1 381 ? 46.261 32.208 37.114 1.00 84.01 378 SER A C 1
ATOM 2914 O O . SER A 1 381 ? 47.018 31.618 37.885 1.00 88.76 378 SER A O 1
ATOM 2917 N N . ASN A 1 382 ? 46.553 32.420 35.836 1.00 76.66 379 ASN A N 1
ATOM 2918 C CA . ASN A 1 382 ? 47.858 32.089 35.285 1.00 70.82 379 ASN A CA 1
ATOM 2919 C C . ASN A 1 382 ? 48.677 33.346 35.076 1.00 67.97 379 ASN A C 1
ATOM 2920 O O . ASN A 1 382 ? 49.690 33.318 34.393 1.00 69.26 379 ASN A O 1
ATOM 2925 N N . TYR A 1 383 ? 48.233 34.455 35.654 1.00 62.07 380 TYR A N 1
ATOM 2926 C CA . TYR A 1 383 ? 48.948 35.713 35.482 1.00 64.16 380 TYR A CA 1
ATOM 2927 C C . TYR A 1 383 ? 48.983 36.520 36.768 1.00 67.13 380 TYR A C 1
ATOM 2928 O O . TYR A 1 383 ? 47.985 36.609 37.483 1.00 61.37 380 TYR A O 1
ATOM 2937 N N . GLN A 1 384 ? 50.156 37.078 37.059 1.00 73.81 381 GLN A N 1
ATOM 2938 C CA . GLN A 1 384 ? 50.398 37.821 38.292 1.00 78.91 381 GLN A CA 1
ATOM 2939 C C . GLN A 1 384 ? 49.376 38.929 38.486 1.00 74.68 381 GLN A C 1
ATOM 2940 O O . GLN A 1 384 ? 48.821 39.103 39.572 1.00 68.58 381 GLN A O 1
ATOM 2946 N N . ASP A 1 385 ? 49.139 39.683 37.422 1.00 74.22 382 ASP A N 1
ATOM 2947 C CA . ASP A 1 385 ? 48.179 40.770 37.468 1.00 72.81 382 ASP A CA 1
ATOM 2948 C C . ASP A 1 385 ? 47.375 40.807 36.173 1.00 65.61 382 ASP A C 1
ATOM 2949 O O . ASP A 1 385 ? 47.863 40.402 35.120 1.00 58.04 382 ASP A O 1
ATOM 2954 N N . VAL A 1 386 ? 46.141 41.293 36.261 1.00 62.63 383 VAL A N 1
ATOM 2955 C CA . VAL A 1 386 ? 45.268 41.388 35.100 1.00 57.59 383 VAL A CA 1
ATOM 2956 C C . VAL A 1 386 ? 44.695 42.795 34.968 1.00 54.36 383 VAL A C 1
ATOM 2957 O O . VAL A 1 386 ? 44.212 43.370 35.937 1.00 62.67 383 VAL A O 1
ATOM 2961 N N . ILE A 1 387 ? 44.756 43.348 33.765 1.00 53.96 384 ILE A N 1
ATOM 2962 C CA . ILE A 1 387 ? 44.127 44.635 33.479 1.00 53.02 384 ILE A CA 1
ATOM 2963 C C . ILE A 1 387 ? 42.965 44.441 32.508 1.00 47.99 384 ILE A C 1
ATOM 2964 O O . ILE A 1 387 ? 43.124 43.795 31.474 1.00 46.55 384 ILE A O 1
ATOM 2969 N N . TYR A 1 388 ? 41.802 44.994 32.846 1.00 46.08 385 TYR A N 1
ATOM 2970 C CA . TYR A 1 388 ? 40.597 44.842 32.019 1.00 50.91 385 TYR A CA 1
ATOM 2971 C C . TYR A 1 388 ? 40.259 46.080 31.188 1.00 53.80 385 TYR A C 1
ATOM 2972 O O . TYR A 1 388 ? 40.047 47.171 31.727 1.00 52.73 385 TYR A O 1
ATOM 2981 N N . CYS A 1 389 ? 40.225 45.899 29.872 1.00 51.95 386 CYS A N 1
ATOM 2982 C CA . CYS A 1 389 ? 39.712 46.904 28.946 1.00 51.12 386 CYS A CA 1
ATOM 2983 C C . CYS A 1 389 ? 38.538 46.283 28.225 1.00 53.94 386 CYS A C 1
ATOM 2984 O O . CYS A 1 389 ? 38.616 45.979 27.033 1.00 50.64 386 CYS A O 1
ATOM 2987 N N . ILE A 1 390 ? 37.452 46.106 28.969 1.00 52.60 387 ILE A N 1
ATOM 2988 C CA . ILE A 1 390 ? 36.332 45.281 28.547 1.00 51.34 387 ILE A CA 1
ATOM 2989 C C . ILE A 1 390 ? 35.110 46.117 28.200 1.00 59.99 387 ILE A C 1
ATOM 2990 O O . ILE A 1 390 ? 34.770 47.069 28.902 1.00 55.88 387 ILE A O 1
ATOM 2995 N N . GLY A 1 391 ? 34.457 45.743 27.107 1.00 68.36 388 GLY A N 1
ATOM 2996 C CA . GLY A 1 391 ? 33.213 46.361 26.706 1.00 80.10 388 GLY A CA 1
ATOM 2997 C C . GLY A 1 391 ? 33.385 47.753 26.145 1.00 90.99 388 GLY A C 1
ATOM 2998 O O . GLY A 1 391 ? 34.169 47.980 25.221 1.00 87.23 388 GLY A O 1
ATOM 2999 N N . THR A 1 392 ? 32.650 48.689 26.731 1.00 76.72 389 THR A N 1
ATOM 3000 C CA . THR A 1 392 ? 32.477 50.018 26.161 1.00 89.01 389 THR A CA 1
ATOM 3001 C C . THR A 1 392 ? 33.195 51.105 26.964 1.00 93.19 389 THR A C 1
ATOM 3002 O O . THR A 1 392 ? 33.018 51.212 28.182 1.00 91.19 389 THR A O 1
ATOM 3006 N N . ALA A 1 393 ? 34.006 51.904 26.270 1.00 92.36 390 ALA A N 1
ATOM 3007 C CA . ALA A 1 393 ? 34.761 52.984 26.900 1.00 89.99 390 ALA A CA 1
ATOM 3008 C C . ALA A 1 393 ? 33.837 54.061 27.472 1.00 91.49 390 ALA A C 1
ATOM 3009 O O . ALA A 1 393 ? 34.090 54.612 28.548 1.00 89.64 390 ALA A O 1
ATOM 3019 N N . SER B 1 5 ? 85.883 2.508 3.720 1.00 62.59 2 SER B N 1
ATOM 3020 C CA . SER B 1 5 ? 86.997 3.132 4.439 1.00 56.04 2 SER B CA 1
ATOM 3021 C C . SER B 1 5 ? 86.502 4.200 5.411 1.00 50.12 2 SER B C 1
ATOM 3022 O O . SER B 1 5 ? 85.464 4.828 5.194 1.00 44.02 2 SER B O 1
ATOM 3025 N N . LYS B 1 6 ? 87.258 4.399 6.483 1.00 43.10 3 LYS B N 1
ATOM 3026 C CA . LYS B 1 6 ? 86.931 5.435 7.439 1.00 45.42 3 LYS B CA 1
ATOM 3027 C C . LYS B 1 6 ? 87.027 6.797 6.766 1.00 37.50 3 LYS B C 1
ATOM 3028 O O . LYS B 1 6 ? 87.882 7.014 5.907 1.00 38.94 3 LYS B O 1
ATOM 3034 N N . PRO B 1 7 ? 86.150 7.726 7.158 1.00 35.78 4 PRO B N 1
ATOM 3035 C CA . PRO B 1 7 ? 86.310 9.121 6.740 1.00 35.92 4 PRO B CA 1
ATOM 3036 C C . PRO B 1 7 ? 87.651 9.655 7.238 1.00 35.23 4 PRO B C 1
ATOM 3037 O O . PRO B 1 7 ? 88.231 9.081 8.177 1.00 33.17 4 PRO B O 1
ATOM 3041 N N . PHE B 1 8 ? 88.158 10.725 6.632 1.00 33.32 5 PHE B N 1
ATOM 3042 C CA . PHE B 1 8 ? 89.370 11.361 7.160 1.00 35.30 5 PHE B CA 1
ATOM 3043 C C . PHE B 1 8 ? 88.980 12.188 8.393 1.00 34.14 5 PHE B C 1
ATOM 3044 O O . PHE B 1 8 ? 87.814 12.576 8.555 1.00 33.51 5 PHE B O 1
ATOM 3060 N N . PHE B 1 10 ? 89.193 15.147 9.407 1.00 38.60 7 PHE B N 1
ATOM 3061 C CA . PHE B 1 10 ? 88.557 16.459 9.268 1.00 39.81 7 PHE B CA 1
ATOM 3062 C C . PHE B 1 10 ? 87.141 16.406 8.683 1.00 40.19 7 PHE B C 1
ATOM 3063 O O . PHE B 1 10 ? 86.415 17.399 8.728 1.00 41.46 7 PHE B O 1
ATOM 3071 N N . GLU B 1 11 ? 86.745 15.268 8.114 1.00 38.11 8 GLU B N 1
ATOM 3072 C CA . GLU B 1 11 ? 85.463 15.200 7.407 1.00 36.88 8 GLU B CA 1
ATOM 3073 C C . GLU B 1 11 ? 84.263 15.283 8.354 1.00 38.28 8 GLU B C 1
ATOM 3074 O O . GLU B 1 11 ? 84.262 14.659 9.414 1.00 35.95 8 GLU B O 1
ATOM 3080 N N . LYS B 1 12 ? 83.262 16.088 7.982 1.00 34.93 9 LYS B N 1
ATOM 3081 C CA . LYS B 1 12 ? 81.999 16.176 8.721 1.00 31.96 9 LYS B CA 1
ATOM 3082 C C . LYS B 1 12 ? 80.936 15.482 7.883 1.00 39.62 9 LYS B C 1
ATOM 3083 O O . LYS B 1 12 ? 80.995 15.530 6.654 1.00 37.14 9 LYS B O 1
ATOM 3089 N N . PRO B 1 13 ? 79.948 14.852 8.540 1.00 38.68 10 PRO B N 1
ATOM 3090 C CA . PRO B 1 13 ? 78.808 14.304 7.796 1.00 30.86 10 PRO B CA 1
ATOM 3091 C C . PRO B 1 13 ? 78.192 15.350 6.862 1.00 37.54 10 PRO B C 1
ATOM 3092 O O . PRO B 1 13 ? 78.118 16.542 7.192 1.00 31.04 10 PRO B O 1
ATOM 3096 N N . PHE B 1 14 ? 77.735 14.889 5.702 1.00 38.32 11 PHE B N 1
ATOM 3097 C CA . PHE B 1 14 ? 77.218 15.776 4.662 1.00 42.37 11 PHE B CA 1
ATOM 3098 C C . PHE B 1 14 ? 76.120 16.705 5.182 1.00 36.93 11 PHE B C 1
ATOM 3099 O O . PHE B 1 14 ? 75.199 16.270 5.887 1.00 33.97 11 PHE B O 1
ATOM 3107 N N . GLY B 1 15 ? 76.231 17.989 4.843 1.00 35.81 12 GLY B N 1
ATOM 3108 C CA . GLY B 1 15 ? 75.247 18.974 5.247 1.00 33.89 12 GLY B CA 1
ATOM 3109 C C . GLY B 1 15 ? 75.421 19.547 6.650 1.00 40.55 12 GLY B C 1
ATOM 3110 O O . GLY B 1 15 ? 74.606 20.380 7.072 1.00 36.15 12 GLY B O 1
ATOM 3119 N N . ARG B 1 17 ? 77.675 21.702 9.579 1.00 34.03 14 ARG B N 1
ATOM 3120 C CA . ARG B 1 17 ? 78.506 22.902 9.560 1.00 32.53 14 ARG B CA 1
ATOM 3121 C C . ARG B 1 17 ? 78.939 23.287 10.960 1.00 33.20 14 ARG B C 1
ATOM 3122 O O . ARG B 1 17 ? 78.151 23.200 11.903 1.00 37.27 14 ARG B O 1
ATOM 3130 N N . ASP B 1 18 ? 80.182 23.739 11.092 1.00 31.79 15 ASP B N 1
ATOM 3131 C CA . ASP B 1 18 ? 80.661 24.291 12.355 1.00 29.03 15 ASP B CA 1
ATOM 3132 C C . ASP B 1 18 ? 80.217 25.742 12.451 1.00 34.26 15 ASP B C 1
ATOM 3133 O O . ASP B 1 18 ? 79.906 26.356 11.434 1.00 35.11 15 ASP B O 1
ATOM 3138 N N . THR B 1 19 ? 80.177 26.285 13.665 1.00 33.21 16 THR B N 1
ATOM 3139 C CA . THR B 1 19 ? 79.912 27.713 13.868 1.00 34.87 16 THR B CA 1
ATOM 3140 C C . THR B 1 19 ? 81.106 28.357 14.562 1.00 33.24 16 THR B C 1
ATOM 3141 O O . THR B 1 19 ? 81.322 28.165 15.761 1.00 36.28 16 THR B O 1
ATOM 3145 N N . LEU B 1 20 ? 81.889 29.114 13.803 1.00 29.17 17 LEU B N 1
ATOM 3146 C CA . LEU B 1 20 ? 83.065 29.780 14.333 1.00 27.74 17 LEU B CA 1
ATOM 3147 C C . LEU B 1 20 ? 82.703 30.944 15.267 1.00 27.32 17 LEU B C 1
ATOM 3148 O O . LEU B 1 20 ? 81.567 31.440 15.235 1.00 31.22 17 LEU B O 1
ATOM 3153 N N . PRO B 1 21 ? 83.672 31.402 16.075 1.00 33.48 18 PRO B N 1
ATOM 3154 C CA . PRO B 1 21 ? 83.443 32.362 17.163 1.00 32.24 18 PRO B CA 1
ATOM 3155 C C . PRO B 1 21 ? 82.773 33.665 16.736 1.00 33.73 18 PRO B C 1
ATOM 3156 O O . PRO B 1 21 ? 81.860 34.107 17.421 1.00 31.51 18 PRO B O 1
ATOM 3160 N N . GLU B 1 22 ? 83.214 34.280 15.643 1.00 33.46 19 GLU B N 1
ATOM 3161 C CA . GLU B 1 22 ? 82.653 35.578 15.232 1.00 33.43 19 GLU B CA 1
ATOM 3162 C C . GLU B 1 22 ? 81.221 35.445 14.746 1.00 32.51 19 GLU B C 1
ATOM 3163 O O . GLU B 1 22 ? 80.357 36.245 15.101 1.00 39.50 19 GLU B O 1
ATOM 3169 N N . TRP B 1 23 ? 80.964 34.439 13.914 1.00 28.10 20 TRP B N 1
ATOM 3170 C CA . TRP B 1 23 ? 79.614 34.188 13.457 1.00 31.23 20 TRP B CA 1
ATOM 3171 C C . TRP B 1 23 ? 78.707 33.852 14.641 1.00 31.49 20 TRP B C 1
ATOM 3172 O O . TRP B 1 23 ? 77.538 34.251 14.693 1.00 28.05 20 TRP B O 1
ATOM 3183 N N . TYR B 1 24 ? 79.231 33.091 15.589 1.00 28.53 21 TYR B N 1
ATOM 3184 C CA . TYR B 1 24 ? 78.444 32.743 16.767 1.00 28.57 21 TYR B CA 1
ATOM 3185 C C . TYR B 1 24 ? 77.984 33.988 17.517 1.00 25.79 21 TYR B C 1
ATOM 3186 O O . TYR B 1 24 ? 76.813 34.088 17.877 1.00 30.17 21 TYR B O 1
ATOM 3195 N N . LYS B 1 25 ? 78.909 34.916 17.778 1.00 27.89 22 LYS B N 1
ATOM 3196 C CA . LYS B 1 25 ? 78.580 36.116 18.547 1.00 28.22 22 LYS B CA 1
ATOM 3197 C C . LYS B 1 25 ? 77.511 36.942 17.841 1.00 32.52 22 LYS B C 1
ATOM 3198 O O . LYS B 1 25 ? 76.603 37.461 18.482 1.00 30.34 22 LYS B O 1
ATOM 3204 N N . THR B 1 26 ? 77.659 37.095 16.529 1.00 28.58 23 THR B N 1
ATOM 3205 C CA . THR B 1 26 ? 76.701 37.857 15.727 1.00 32.43 23 THR B CA 1
ATOM 3206 C C . THR B 1 26 ? 75.307 37.245 15.785 1.00 35.20 23 THR B C 1
ATOM 3207 O O . THR B 1 26 ? 74.326 37.948 16.002 1.00 35.77 23 THR B O 1
ATOM 3211 N N . LYS B 1 27 ? 75.235 35.934 15.591 1.00 32.40 24 LYS B N 1
ATOM 3212 C CA . LYS B 1 27 ? 73.969 35.225 15.593 1.00 30.99 24 LYS B CA 1
ATOM 3213 C C . LYS B 1 27 ? 73.349 35.293 16.979 1.00 36.22 24 LYS B C 1
ATOM 3214 O O . LYS B 1 27 ? 72.139 35.508 17.120 1.00 33.38 24 LYS B O 1
ATOM 3220 N N . LYS B 1 28 ? 74.180 35.140 18.009 1.00 33.14 25 LYS B N 1
ATOM 3221 C CA . LYS B 1 28 ? 73.673 35.184 19.372 1.00 34.20 25 LYS B CA 1
ATOM 3222 C C . LYS B 1 28 ? 73.042 36.531 19.694 1.00 37.53 25 LYS B C 1
ATOM 3223 O O . LYS B 1 28 ? 71.930 36.577 20.234 1.00 32.10 25 LYS B O 1
ATOM 3229 N N . ASN B 1 29 ? 73.737 37.622 19.374 1.00 32.88 26 ASN B N 1
ATOM 3230 C CA . ASN B 1 29 ? 73.173 38.945 19.633 1.00 38.55 26 ASN B CA 1
ATOM 3231 C C . ASN B 1 29 ? 71.814 39.100 18.952 1.00 38.75 26 ASN B C 1
ATOM 3232 O O . ASN B 1 29 ? 70.848 39.571 19.566 1.00 40.77 26 ASN B O 1
ATOM 3237 N N . ILE B 1 30 ? 71.745 38.713 17.680 1.00 33.29 27 ILE B N 1
ATOM 3238 C CA . ILE B 1 30 ? 70.485 38.775 16.929 1.00 36.27 27 ILE B CA 1
ATOM 3239 C C . ILE B 1 30 ? 69.368 37.982 17.622 1.00 34.32 27 ILE B C 1
ATOM 3240 O O . ILE B 1 30 ? 68.289 38.514 17.874 1.00 44.46 27 ILE B O 1
ATOM 3245 N N . CYS B 1 31 ? 69.635 36.727 17.968 1.00 31.65 28 CYS B N 1
ATOM 3246 C CA . CYS B 1 31 ? 68.617 35.886 18.604 1.00 36.23 28 CYS B CA 1
ATOM 3247 C C . CYS B 1 31 ? 68.183 36.410 19.963 1.00 37.61 28 CYS B C 1
ATOM 3248 O O . CYS B 1 31 ? 66.999 36.361 20.299 1.00 37.48 28 CYS B O 1
ATOM 3251 N N . ASP B 1 32 ? 69.145 36.899 20.741 1.00 31.22 29 ASP B N 1
ATOM 3252 C CA . ASP B 1 32 ? 68.854 37.458 22.057 1.00 35.20 29 ASP B CA 1
ATOM 3253 C C . ASP B 1 32 ? 67.939 38.679 21.968 1.00 34.96 29 ASP B C 1
ATOM 3254 O O . ASP B 1 32 ? 67.057 38.854 22.799 1.00 33.33 29 ASP B O 1
ATOM 3259 N N . GLN B 1 33 ? 68.133 39.506 20.952 1.00 31.39 30 GLN B N 1
ATOM 3260 C CA . GLN B 1 33 ? 67.230 40.634 20.735 1.00 33.73 30 GLN B CA 1
ATOM 3261 C C . GLN B 1 33 ? 65.814 40.153 20.413 1.00 37.78 30 GLN B C 1
ATOM 3262 O O . GLN B 1 33 ? 64.831 40.674 20.951 1.00 39.49 30 GLN B O 1
ATOM 3276 N N . THR B 1 35 ? 64.444 37.142 21.132 1.00 30.48 32 THR B N 1
ATOM 3277 C CA . THR B 1 35 ? 63.871 36.410 22.254 1.00 29.96 32 THR B CA 1
ATOM 3278 C C . THR B 1 35 ? 63.449 37.361 23.377 1.00 36.24 32 THR B C 1
ATOM 3279 O O . THR B 1 35 ? 62.473 37.106 24.079 1.00 32.21 32 THR B O 1
ATOM 3283 N N . GLU B 1 36 ? 64.168 38.469 23.521 1.00 34.97 33 GLU B N 1
ATOM 3284 C CA . GLU B 1 36 ? 63.781 39.497 24.483 1.00 37.89 33 GLU B CA 1
ATOM 3285 C C . GLU B 1 36 ? 62.436 40.136 24.130 1.00 35.68 33 GLU B C 1
ATOM 3286 O O . GLU B 1 36 ? 61.616 40.367 25.009 1.00 33.43 33 GLU B O 1
ATOM 3292 N N . GLU B 1 37 ? 62.236 40.467 22.857 1.00 31.49 34 GLU B N 1
ATOM 3293 C CA . GLU B 1 37 ? 60.951 41.027 22.412 1.00 36.09 34 GLU B CA 1
ATOM 3294 C C . GLU B 1 37 ? 59.838 40.003 22.620 1.00 35.63 34 GLU B C 1
ATOM 3295 O O . GLU B 1 37 ? 58.779 40.306 23.176 1.00 37.99 34 GLU B O 1
ATOM 3301 N N . ILE B 1 38 ? 60.095 38.778 22.184 1.00 34.07 35 ILE B N 1
ATOM 3302 C CA . ILE B 1 38 ? 59.129 37.698 22.346 1.00 36.85 35 ILE B CA 1
ATOM 3303 C C . ILE B 1 38 ? 58.683 37.538 23.803 1.00 38.06 35 ILE B C 1
ATOM 3304 O O . ILE B 1 38 ? 57.496 37.318 24.090 1.00 32.35 35 ILE B O 1
ATOM 3309 N N . ASN B 1 39 ? 59.621 37.684 24.731 1.00 35.43 36 ASN B N 1
ATOM 3310 C CA . ASN B 1 39 ? 59.294 37.525 26.146 1.00 32.99 36 ASN B CA 1
ATOM 3311 C C . ASN B 1 39 ? 58.430 38.658 26.681 1.00 33.25 36 ASN B C 1
ATOM 3312 O O . ASN B 1 39 ? 57.577 38.453 27.560 1.00 34.17 36 ASN B O 1
ATOM 3317 N N . LEU B 1 40 ? 58.669 39.850 26.154 1.00 34.41 37 LEU B N 1
ATOM 3318 C CA . LEU B 1 40 ? 57.852 41.021 26.469 1.00 37.92 37 LEU B CA 1
ATOM 3319 C C . LEU B 1 40 ? 56.387 40.892 26.024 1.00 32.88 37 LEU B C 1
ATOM 3320 O O . LEU B 1 40 ? 55.531 41.644 26.486 1.00 35.47 37 LEU B O 1
ATOM 3325 N N . TRP B 1 41 ? 56.102 39.960 25.119 1.00 35.51 38 TRP B N 1
ATOM 3326 C CA . TRP B 1 41 ? 54.722 39.758 24.645 1.00 33.05 38 TRP B CA 1
ATOM 3327 C C . TRP B 1 41 ? 54.044 38.566 25.314 1.00 34.28 38 TRP B C 1
ATOM 3328 O O . TRP B 1 41 ? 52.977 38.125 24.881 1.00 33.90 38 TRP B O 1
ATOM 3339 N N . GLY B 1 42 ? 54.683 38.017 26.339 1.00 33.73 39 GLY B N 1
ATOM 3340 C CA . GLY B 1 42 ? 54.079 36.979 27.150 1.00 34.91 39 GLY B CA 1
ATOM 3341 C C . GLY B 1 42 ? 54.290 35.547 26.705 1.00 30.85 39 GLY B C 1
ATOM 3342 O O . GLY B 1 42 ? 53.627 34.639 27.208 1.00 37.71 39 GLY B O 1
ATOM 3343 N N . TYR B 1 43 ? 55.207 35.323 25.767 1.00 33.94 40 TYR B N 1
ATOM 3344 C CA . TYR B 1 43 ? 55.471 33.961 25.291 1.00 30.13 40 TYR B CA 1
ATOM 3345 C C . TYR B 1 43 ? 56.483 33.289 26.211 1.00 33.17 40 TYR B C 1
ATOM 3346 O O . TYR B 1 43 ? 57.379 33.952 26.746 1.00 37.34 40 TYR B O 1
ATOM 3355 N N . ASP B 1 44 ? 56.316 31.991 26.441 1.00 27.44 41 ASP B N 1
ATOM 3356 C CA . ASP B 1 44 ? 57.260 31.239 27.283 1.00 29.64 41 ASP B CA 1
ATOM 3357 C C . ASP B 1 44 ? 58.078 30.300 26.411 1.00 32.06 41 ASP B C 1
ATOM 3358 O O . ASP B 1 44 ? 57.520 29.472 25.681 1.00 31.26 41 ASP B O 1
ATOM 3371 N N . ILE B 1 46 ? 60.194 27.085 25.479 1.00 28.72 43 ILE B N 1
ATOM 3372 C CA . ILE B 1 46 ? 60.288 25.690 25.888 1.00 29.19 43 ILE B CA 1
ATOM 3373 C C . ILE B 1 46 ? 61.387 25.005 25.090 1.00 35.92 43 ILE B C 1
ATOM 3374 O O . ILE B 1 46 ? 61.984 25.623 24.191 1.00 32.37 43 ILE B O 1
ATOM 3379 N N . GLU B 1 47 ? 61.680 23.753 25.441 1.00 30.67 44 GLU B N 1
ATOM 3380 C CA . GLU B 1 47 ? 62.476 22.899 24.564 1.00 31.98 44 GLU B CA 1
ATOM 3381 C C . GLU B 1 47 ? 61.844 21.522 24.432 1.00 33.88 44 GLU B C 1
ATOM 3382 O O . GLU B 1 47 ? 61.120 21.066 25.319 1.00 35.41 44 GLU B O 1
ATOM 3388 N N . THR B 1 48 ? 62.089 20.881 23.298 1.00 32.38 45 THR B N 1
ATOM 3389 C CA . THR B 1 48 ? 61.608 19.523 23.052 1.00 30.52 45 THR B CA 1
ATOM 3390 C C . THR B 1 48 ? 62.823 18.709 22.620 1.00 35.19 45 THR B C 1
ATOM 3391 O O . THR B 1 48 ? 63.901 19.282 22.402 1.00 35.52 45 THR B O 1
ATOM 3395 N N . PRO B 1 49 ? 62.672 17.379 22.496 1.00 37.06 46 PRO B N 1
ATOM 3396 C CA . PRO B 1 49 ? 63.852 16.540 22.235 1.00 32.22 46 PRO B CA 1
ATOM 3397 C C . PRO B 1 49 ? 64.349 16.651 20.809 1.00 32.15 46 PRO B C 1
ATOM 3398 O O . PRO B 1 49 ? 63.622 17.074 19.905 1.00 32.23 46 PRO B O 1
ATOM 3402 N N . THR B 1 50 ? 65.584 16.216 20.613 1.00 34.08 47 THR B N 1
ATOM 3403 C CA . THR B 1 50 ? 66.172 16.191 19.295 1.00 30.99 47 THR B CA 1
ATOM 3404 C C . THR B 1 50 ? 65.503 15.118 18.428 1.00 28.61 47 THR B C 1
ATOM 3405 O O . THR B 1 50 ? 65.404 15.263 17.218 1.00 34.58 47 THR B O 1
ATOM 3409 N N . LEU B 1 51 ? 65.032 14.049 19.062 1.00 33.22 48 LEU B N 1
ATOM 3410 C CA . LEU B 1 51 ? 64.435 12.930 18.337 1.00 31.15 48 LEU B CA 1
ATOM 3411 C C . LEU B 1 51 ? 62.945 12.804 18.627 1.00 31.76 48 LEU B C 1
ATOM 3412 O O . LEU B 1 51 ? 62.530 12.828 19.789 1.00 31.76 48 LEU B O 1
ATOM 3417 N N . GLU B 1 52 ? 62.152 12.671 17.571 1.00 29.33 49 GLU B N 1
ATOM 3418 C CA . GLU B 1 52 ? 60.731 12.352 17.705 1.00 31.42 49 GLU B CA 1
ATOM 3419 C C . GLU B 1 52 ? 60.465 11.087 16.893 1.00 30.45 49 GLU B C 1
ATOM 3420 O O . GLU B 1 52 ? 61.266 10.718 16.024 1.00 35.06 49 GLU B O 1
ATOM 3426 N N . TYR B 1 53 ? 59.364 10.396 17.186 1.00 33.44 50 TYR B N 1
ATOM 3427 C CA . TYR B 1 53 ? 58.945 9.270 16.354 1.00 33.80 50 TYR B CA 1
ATOM 3428 C C . TYR B 1 53 ? 58.518 9.743 14.980 1.00 37.76 50 TYR B C 1
ATOM 3429 O O . TYR B 1 53 ? 57.835 10.756 14.844 1.00 40.64 50 TYR B O 1
ATOM 3438 N N . TYR B 1 54 ? 58.912 9.001 13.955 1.00 33.87 51 TYR B N 1
ATOM 3439 C CA . TYR B 1 54 ? 58.484 9.310 12.598 1.00 37.57 51 TYR B CA 1
ATOM 3440 C C . TYR B 1 54 ? 56.971 9.153 12.416 1.00 40.76 51 TYR B C 1
ATOM 3441 O O . TYR B 1 54 ? 56.307 10.022 11.840 1.00 36.22 51 TYR B O 1
ATOM 3450 N N . GLU B 1 55 ? 56.434 8.042 12.912 1.00 45.98 52 GLU B N 1
ATOM 3451 C CA . GLU B 1 55 ? 55.043 7.687 12.636 1.00 52.62 52 GLU B CA 1
ATOM 3452 C C . GLU B 1 55 ? 54.046 8.650 13.274 1.00 50.06 52 GLU B C 1
ATOM 3453 O O . GLU B 1 55 ? 52.906 8.727 12.849 1.00 52.04 52 GLU B O 1
ATOM 3459 N N . THR B 1 56 ? 54.483 9.385 14.290 1.00 48.07 53 THR B N 1
ATOM 3460 C CA . THR B 1 56 ? 53.615 10.354 14.949 1.00 46.94 53 THR B CA 1
ATOM 3461 C C . THR B 1 56 ? 53.942 11.795 14.538 1.00 44.28 53 THR B C 1
ATOM 3462 O O . THR B 1 56 ? 53.307 12.354 13.648 1.00 42.89 53 THR B O 1
ATOM 3466 N N . VAL B 1 57 ? 54.946 12.385 15.181 1.00 39.18 54 VAL B N 1
ATOM 3467 C CA . VAL B 1 57 ? 55.352 13.755 14.887 1.00 37.41 54 VAL B CA 1
ATOM 3468 C C . VAL B 1 57 ? 55.901 13.898 13.467 1.00 32.65 54 VAL B C 1
ATOM 3469 O O . VAL B 1 57 ? 55.571 14.849 12.751 1.00 36.48 54 VAL B O 1
ATOM 3473 N N . GLY B 1 58 ? 56.735 12.954 13.045 1.00 35.03 55 GLY B N 1
ATOM 3474 C CA . GLY B 1 58 ? 57.321 13.045 11.716 1.00 27.89 55 GLY B CA 1
ATOM 3475 C C . GLY B 1 58 ? 56.266 13.270 10.646 1.00 39.92 55 GLY B C 1
ATOM 3476 O O . GLY B 1 58 ? 56.354 14.214 9.858 1.00 42.55 55 GLY B O 1
ATOM 3477 N N . VAL B 1 59 ? 55.248 12.415 10.628 1.00 40.55 56 VAL B N 1
ATOM 3478 C CA . VAL B 1 59 ? 54.219 12.484 9.593 1.00 39.98 56 VAL B CA 1
ATOM 3479 C C . VAL B 1 59 ? 53.325 13.729 9.641 1.00 44.63 56 VAL B C 1
ATOM 3480 O O . VAL B 1 59 ? 52.919 14.236 8.598 1.00 44.95 56 VAL B O 1
ATOM 3484 N N . VAL B 1 60 ? 53.006 14.231 10.830 1.00 39.46 57 VAL B N 1
ATOM 3485 C CA . VAL B 1 60 ? 52.081 15.369 10.901 1.00 39.52 57 VAL B CA 1
ATOM 3486 C C . VAL B 1 60 ? 52.800 16.706 10.747 1.00 41.32 57 VAL B C 1
ATOM 3487 O O . VAL B 1 60 ? 52.176 17.764 10.747 1.00 39.68 57 VAL B O 1
ATOM 3491 N N . SER B 1 61 ? 54.119 16.651 10.617 1.00 38.17 58 SER B N 1
ATOM 3492 C CA . SER B 1 61 ? 54.919 17.845 10.357 1.00 36.09 58 SER B CA 1
ATOM 3493 C C . SER B 1 61 ? 54.569 18.465 9.004 1.00 39.51 58 SER B C 1
ATOM 3494 O O . SER B 1 61 ? 54.156 17.759 8.073 1.00 34.46 58 SER B O 1
ATOM 3497 N N . ALA B 1 62 ? 54.742 19.780 8.897 1.00 37.75 59 ALA B N 1
ATOM 3498 C CA . ALA B 1 62 ? 54.543 20.480 7.628 1.00 40.06 59 ALA B CA 1
ATOM 3499 C C . ALA B 1 62 ? 55.649 20.150 6.627 1.00 43.93 59 ALA B C 1
ATOM 3500 O O . ALA B 1 62 ? 55.488 20.336 5.425 1.00 48.36 59 ALA B O 1
ATOM 3502 N N . ILE B 1 63 ? 56.777 19.670 7.139 1.00 36.52 60 ILE B N 1
ATOM 3503 C CA . ILE B 1 63 ? 57.923 19.300 6.312 1.00 41.88 60 ILE B CA 1
ATOM 3504 C C . ILE B 1 63 ? 57.608 18.043 5.515 1.00 35.55 60 ILE B C 1
ATOM 3505 O O . ILE B 1 63 ? 57.112 17.063 6.068 1.00 34.83 60 ILE B O 1
ATOM 3510 N N . LEU B 1 64 ? 57.881 18.082 4.214 1.00 34.95 61 LEU B N 1
ATOM 3511 C CA . LEU B 1 64 ? 57.519 16.975 3.324 1.00 39.47 61 LEU B CA 1
ATOM 3512 C C . LEU B 1 64 ? 58.305 15.738 3.685 1.00 43.73 61 LEU B C 1
ATOM 3513 O O . LEU B 1 64 ? 59.451 15.829 4.121 1.00 39.82 61 LEU B O 1
ATOM 3518 N N . ASP B 1 65 ? 57.689 14.580 3.504 1.00 40.35 62 ASP B N 1
ATOM 3519 C CA . ASP B 1 65 ? 58.297 13.325 3.911 1.00 44.40 62 ASP B CA 1
ATOM 3520 C C . ASP B 1 65 ? 59.719 13.151 3.362 1.00 43.72 62 ASP B C 1
ATOM 3521 O O . ASP B 1 65 ? 60.613 12.681 4.062 1.00 40.68 62 ASP B O 1
ATOM 3526 N N . GLN B 1 66 ? 59.921 13.535 2.109 1.00 43.22 63 GLN B N 1
ATOM 3527 C CA . GLN B 1 66 ? 61.209 13.363 1.457 1.00 47.49 63 GLN B CA 1
ATOM 3528 C C . GLN B 1 66 ? 62.281 14.259 2.087 1.00 45.76 63 GLN B C 1
ATOM 3529 O O . GLN B 1 66 ? 63.480 14.000 1.952 1.00 48.79 63 GLN B O 1
ATOM 3535 N N . GLN B 1 67 ? 61.848 15.305 2.780 1.00 36.04 64 GLN B N 1
ATOM 3536 C CA . GLN B 1 67 ? 62.773 16.243 3.428 1.00 39.37 64 GLN B CA 1
ATOM 3537 C C . GLN B 1 67 ? 63.082 15.885 4.884 1.00 37.47 64 GLN B C 1
ATOM 3538 O O . GLN B 1 67 ? 63.853 16.580 5.540 1.00 38.52 64 GLN B O 1
ATOM 3544 N N . LEU B 1 68 ? 62.476 14.821 5.403 1.00 33.31 65 LEU B N 1
ATOM 3545 C CA . LEU B 1 68 ? 62.703 14.468 6.802 1.00 36.29 65 LEU B CA 1
ATOM 3546 C C . LEU B 1 68 ? 64.031 13.751 6.964 1.00 39.94 65 LEU B C 1
ATOM 3547 O O . LEU B 1 68 ? 64.394 12.928 6.114 1.00 37.08 65 LEU B O 1
ATOM 3552 N N . PHE B 1 69 ? 64.766 14.074 8.036 1.00 36.11 66 PHE B N 1
ATOM 3553 C CA . PHE B 1 69 ? 65.938 13.286 8.397 1.00 34.32 66 PHE B CA 1
ATOM 3554 C C . PHE B 1 69 ? 65.488 12.085 9.226 1.00 39.83 66 PHE B C 1
ATOM 3555 O O . PHE B 1 69 ? 65.271 12.186 10.446 1.00 36.11 66 PHE B O 1
ATOM 3563 N N . LYS B 1 70 ? 65.360 10.945 8.554 1.00 29.57 67 LYS B N 1
ATOM 3564 C CA . LYS B 1 70 ? 64.977 9.696 9.196 1.00 30.86 67 LYS B CA 1
ATOM 3565 C C . LYS B 1 70 ? 66.180 8.879 9.646 1.00 33.35 67 LYS B C 1
ATOM 3566 O O . LYS B 1 70 ? 67.258 8.946 9.040 1.00 36.80 67 LYS B O 1
ATOM 3572 N N . LEU B 1 71 ? 65.989 8.108 10.714 1.00 37.10 68 LEU B N 1
ATOM 3573 C CA . LEU B 1 71 ? 66.981 7.128 11.164 1.00 36.04 68 LEU B CA 1
ATOM 3574 C C . LEU B 1 71 ? 66.289 6.003 11.909 1.00 38.04 68 LEU B C 1
ATOM 3575 O O . LEU B 1 71 ? 65.203 6.191 12.464 1.00 44.33 68 LEU B O 1
ATOM 3580 N N . LEU B 1 72 ? 66.925 4.836 11.942 1.00 39.96 69 LEU B N 1
ATOM 3581 C CA . LEU B 1 72 ? 66.445 3.727 12.767 1.00 41.31 69 LEU B CA 1
ATOM 3582 C C . LEU B 1 72 ? 67.075 3.720 14.157 1.00 48.08 69 LEU B C 1
ATOM 3583 O O . LEU B 1 72 ? 68.288 3.928 14.305 1.00 42.12 69 LEU B O 1
ATOM 3588 N N . ASP B 1 73 ? 66.257 3.472 15.177 1.00 42.60 70 ASP B N 1
ATOM 3589 C CA . ASP B 1 73 ? 66.804 3.264 16.505 1.00 39.85 70 ASP B CA 1
ATOM 3590 C C . ASP B 1 73 ? 67.251 1.810 16.617 1.00 44.20 70 ASP B C 1
ATOM 3591 O O . ASP B 1 73 ? 67.207 1.065 15.636 1.00 39.54 70 ASP B O 1
ATOM 3596 N N . GLN B 1 74 ? 67.700 1.415 17.799 1.00 45.56 71 GLN B N 1
ATOM 3597 C CA . GLN B 1 74 ? 68.277 0.086 17.980 1.00 52.00 71 GLN B CA 1
ATOM 3598 C C . GLN B 1 74 ? 67.199 -0.987 18.139 1.00 54.19 71 GLN B C 1
ATOM 3599 O O . GLN B 1 74 ? 67.503 -2.172 18.226 1.00 54.83 71 GLN B O 1
ATOM 3605 N N . GLN B 1 75 ? 65.940 -0.557 18.163 1.00 57.67 72 GLN B N 1
ATOM 3606 C CA . GLN B 1 75 ? 64.805 -1.471 18.240 1.00 60.89 72 GLN B CA 1
ATOM 3607 C C . GLN B 1 75 ? 64.197 -1.660 16.857 1.00 58.75 72 GLN B C 1
ATOM 3608 O O . GLN B 1 75 ? 63.243 -2.412 16.693 1.00 60.85 72 GLN B O 1
ATOM 3614 N N . GLY B 1 76 ? 64.742 -0.960 15.866 1.00 51.06 73 GLY B N 1
ATOM 3615 C CA . GLY B 1 76 ? 64.202 -1.007 14.519 1.00 49.33 73 GLY B CA 1
ATOM 3616 C C . GLY B 1 76 ? 63.091 -0.003 14.236 1.00 46.54 73 GLY B C 1
ATOM 3617 O O . GLY B 1 76 ? 62.538 0.000 13.144 1.00 55.13 73 GLY B O 1
ATOM 3618 N N . ASN B 1 77 ? 62.746 0.839 15.209 1.00 41.90 74 ASN B N 1
ATOM 3619 C CA . ASN B 1 77 ? 61.783 1.926 14.962 1.00 44.50 74 ASN B CA 1
ATOM 3620 C C . ASN B 1 77 ? 62.392 3.063 14.142 1.00 48.75 74 ASN B C 1
ATOM 3621 O O . ASN B 1 77 ? 63.595 3.326 14.227 1.00 52.22 74 ASN B O 1
ATOM 3626 N N . THR B 1 78 ? 61.565 3.756 13.366 1.00 36.42 75 THR B N 1
ATOM 3627 C CA . THR B 1 78 ? 62.046 4.915 12.628 1.00 38.18 75 THR B CA 1
ATOM 3628 C C . THR B 1 78 ? 61.819 6.178 13.437 1.00 46.46 75 THR B C 1
ATOM 3629 O O . THR B 1 78 ? 60.690 6.477 13.842 1.00 42.17 75 THR B O 1
ATOM 3633 N N . LEU B 1 79 ? 62.901 6.908 13.682 1.00 39.96 76 LEU B N 1
ATOM 3634 C CA . LEU B 1 79 ? 62.817 8.205 14.325 1.00 38.58 76 LEU B CA 1
ATOM 3635 C C . LEU B 1 79 ? 63.156 9.275 13.293 1.00 36.65 76 LEU B C 1
ATOM 3636 O O . LEU B 1 79 ? 63.699 8.972 12.228 1.00 35.39 76 LEU B O 1
ATOM 3641 N N . VAL B 1 80 ? 62.827 10.522 13.611 1.00 33.79 77 VAL B N 1
ATOM 3642 C CA . VAL B 1 80 ? 63.310 11.656 12.850 1.00 34.19 77 VAL B CA 1
ATOM 3643 C C . VAL B 1 80 ? 64.073 12.587 13.782 1.00 32.39 77 VAL B C 1
ATOM 3644 O O . VAL B 1 80 ? 63.766 12.674 14.972 1.00 34.45 77 VAL B O 1
ATOM 3648 N N . LEU B 1 81 ? 65.099 13.239 13.244 1.00 31.22 78 LEU B N 1
ATOM 3649 C CA . LEU B 1 81 ? 65.648 14.428 13.869 1.00 28.65 78 LEU B CA 1
ATOM 3650 C C . LEU B 1 81 ? 64.592 15.492 13.627 1.00 31.36 78 LEU B C 1
ATOM 3651 O O . LEU B 1 81 ? 64.136 15.661 12.500 1.00 33.92 78 LEU B O 1
ATOM 3656 N N . ARG B 1 82 ? 64.169 16.190 14.675 1.00 31.87 79 ARG B N 1
ATOM 3657 C CA . ARG B 1 82 ? 63.009 17.065 14.544 1.00 31.93 79 ARG B CA 1
ATOM 3658 C C . ARG B 1 82 ? 63.076 18.000 13.333 1.00 28.17 79 ARG B C 1
ATOM 3659 O O . ARG B 1 82 ? 64.029 18.787 13.161 1.00 28.69 79 ARG B O 1
ATOM 3667 N N . PRO B 1 83 ? 62.048 17.915 12.482 1.00 31.21 80 PRO B N 1
ATOM 3668 C CA . PRO B 1 83 ? 61.970 18.737 11.278 1.00 31.99 80 PRO B CA 1
ATOM 3669 C C . PRO B 1 83 ? 61.514 20.166 11.576 1.00 31.48 80 PRO B C 1
ATOM 3670 O O . PRO B 1 83 ? 61.808 21.082 10.799 1.00 29.33 80 PRO B O 1
ATOM 3674 N N . ASP B 1 84 ? 60.793 20.355 12.678 1.00 31.02 81 ASP B N 1
ATOM 3675 C CA . ASP B 1 84 ? 60.237 21.666 13.016 1.00 36.51 81 ASP B CA 1
ATOM 3676 C C . ASP B 1 84 ? 59.903 21.705 14.510 1.00 34.37 81 ASP B C 1
ATOM 3677 O O . ASP B 1 84 ? 59.971 20.681 15.189 1.00 34.51 81 ASP B O 1
ATOM 3690 N N . THR B 1 86 ? 56.833 23.212 15.565 1.00 29.76 83 THR B N 1
ATOM 3691 C CA . THR B 1 86 ? 55.383 23.321 15.689 1.00 29.48 83 THR B CA 1
ATOM 3692 C C . THR B 1 86 ? 54.736 21.984 16.073 1.00 31.75 83 THR B C 1
ATOM 3693 O O . THR B 1 86 ? 53.924 21.922 17.002 1.00 35.63 83 THR B O 1
ATOM 3697 N N . ALA B 1 87 ? 55.087 20.915 15.369 1.00 32.56 84 ALA B N 1
ATOM 3698 C CA . ALA B 1 87 ? 54.515 19.611 15.702 1.00 34.96 84 ALA B CA 1
ATOM 3699 C C . ALA B 1 87 ? 54.971 19.111 17.092 1.00 31.60 84 ALA B C 1
ATOM 3700 O O . ALA B 1 87 ? 54.161 18.590 17.879 1.00 33.16 84 ALA B O 1
ATOM 3702 N N . PRO B 1 88 ? 56.268 19.283 17.420 1.00 33.79 85 PRO B N 1
ATOM 3703 C CA . PRO B 1 88 ? 56.658 18.944 18.794 1.00 33.89 85 PRO B CA 1
ATOM 3704 C C . PRO B 1 88 ? 55.915 19.796 19.820 1.00 34.06 85 PRO B C 1
ATOM 3705 O O . PRO B 1 88 ? 55.520 19.272 20.855 1.00 34.69 85 PRO B O 1
ATOM 3709 N N . ILE B 1 89 ? 55.691 21.075 19.535 1.00 32.85 86 ILE B N 1
ATOM 3710 C CA . ILE B 1 89 ? 54.964 21.896 20.497 1.00 30.71 86 ILE B CA 1
ATOM 3711 C C . ILE B 1 89 ? 53.500 21.431 20.608 1.00 32.06 86 ILE B C 1
ATOM 3712 O O . ILE B 1 89 ? 52.926 21.430 21.690 1.00 33.52 86 ILE B O 1
ATOM 3717 N N . ALA B 1 90 ? 52.916 21.002 19.495 1.00 28.56 87 ALA B N 1
ATOM 3718 C CA . ALA B 1 90 ? 51.553 20.473 19.536 1.00 32.53 87 ALA B CA 1
ATOM 3719 C C . ALA B 1 90 ? 51.490 19.238 20.440 1.00 36.57 87 ALA B C 1
ATOM 3720 O O . ALA B 1 90 ? 50.565 19.095 21.250 1.00 34.17 87 ALA B O 1
ATOM 3722 N N . ARG B 1 91 ? 52.476 18.353 20.306 1.00 29.88 88 ARG B N 1
ATOM 3723 C CA . ARG B 1 91 ? 52.560 17.178 21.176 1.00 32.56 88 ARG B CA 1
ATOM 3724 C C . ARG B 1 91 ? 52.649 17.593 22.640 1.00 34.38 88 ARG B C 1
ATOM 3725 O O . ARG B 1 91 ? 51.971 17.040 23.504 1.00 35.29 88 ARG B O 1
ATOM 3733 N N . LEU B 1 92 ? 53.498 18.575 22.909 1.00 32.99 89 LEU B N 1
ATOM 3734 C CA . LEU B 1 92 ? 53.740 19.036 24.269 1.00 36.78 89 LEU B CA 1
ATOM 3735 C C . LEU B 1 92 ? 52.441 19.561 24.852 1.00 41.19 89 LEU B C 1
ATOM 3736 O O . LEU B 1 92 ? 52.055 19.205 25.970 1.00 46.92 89 LEU B O 1
ATOM 3741 N N . VAL B 1 93 ? 51.764 20.400 24.073 1.00 34.60 90 VAL B N 1
ATOM 3742 C CA . VAL B 1 93 ? 50.510 21.028 24.470 1.00 37.86 90 VAL B CA 1
ATOM 3743 C C . VAL B 1 93 ? 49.411 20.024 24.808 1.00 41.63 90 VAL B C 1
ATOM 3744 O O . VAL B 1 93 ? 48.670 20.232 25.768 1.00 40.16 90 VAL B O 1
ATOM 3748 N N . ALA B 1 94 ? 49.301 18.952 24.024 1.00 36.14 91 ALA B N 1
ATOM 3749 C CA . ALA B 1 94 ? 48.242 17.967 24.232 1.00 38.93 91 ALA B CA 1
ATOM 3750 C C . ALA B 1 94 ? 48.582 16.951 25.321 1.00 42.76 91 ALA B C 1
ATOM 3751 O O . ALA B 1 94 ? 47.745 16.133 25.672 1.00 46.14 91 ALA B O 1
ATOM 3753 N N . SER B 1 95 ? 49.798 16.999 25.855 1.00 43.38 92 SER B N 1
ATOM 3754 C CA A SER B 1 95 ? 50.236 16.029 26.862 0.28 42.79 92 SER B CA 1
ATOM 3755 C CA B SER B 1 95 ? 50.200 16.028 26.874 0.72 43.32 92 SER B CA 1
ATOM 3756 C C . SER B 1 95 ? 50.709 16.690 28.151 1.00 45.98 92 SER B C 1
ATOM 3757 O O . SER B 1 95 ? 49.943 16.868 29.095 1.00 50.93 92 SER B O 1
ATOM 3762 N N . SER B 1 96 ? 51.995 17.040 28.168 1.00 50.15 93 SER B N 1
ATOM 3763 C CA . SER B 1 96 ? 52.652 17.698 29.305 1.00 52.25 93 SER B CA 1
ATOM 3764 C C . SER B 1 96 ? 51.882 18.920 29.816 1.00 54.72 93 SER B C 1
ATOM 3765 O O . SER B 1 96 ? 51.839 19.189 31.017 1.00 52.47 93 SER B O 1
ATOM 3768 N N . LEU B 1 97 ? 51.296 19.674 28.893 1.00 50.09 94 LEU B N 1
ATOM 3769 C CA . LEU B 1 97 ? 50.627 20.916 29.246 1.00 47.10 94 LEU B CA 1
ATOM 3770 C C . LEU B 1 97 ? 49.128 20.821 29.047 1.00 50.76 94 LEU B C 1
ATOM 3771 O O . LEU B 1 97 ? 48.477 21.844 28.855 1.00 42.48 94 LEU B O 1
ATOM 3776 N N . LYS B 1 98 ? 48.578 19.607 29.079 1.00 53.38 95 LYS B N 1
ATOM 3777 C CA . LYS B 1 98 ? 47.159 19.426 28.777 1.00 62.46 95 LYS B CA 1
ATOM 3778 C C . LYS B 1 98 ? 46.271 20.156 29.772 1.00 64.45 95 LYS B C 1
ATOM 3779 O O . LYS B 1 98 ? 45.160 20.577 29.434 1.00 62.70 95 LYS B O 1
ATOM 3785 N N . ASP B 1 99 ? 46.773 20.321 30.992 1.00 60.93 96 ASP B N 1
ATOM 3786 C CA . ASP B 1 99 ? 46.013 20.992 32.038 1.00 67.32 96 ASP B CA 1
ATOM 3787 C C . ASP B 1 99 ? 46.270 22.502 32.112 1.00 64.84 96 ASP B C 1
ATOM 3788 O O . ASP B 1 99 ? 45.779 23.182 33.017 1.00 59.42 96 ASP B O 1
ATOM 3793 N N . ARG B 1 100 ? 47.034 23.026 31.157 1.00 54.68 97 ARG B N 1
ATOM 3794 C CA . ARG B 1 100 ? 47.139 24.470 31.017 1.00 53.92 97 ARG B CA 1
ATOM 3795 C C . ARG B 1 100 ? 46.103 24.930 29.996 1.00 53.08 97 ARG B C 1
ATOM 3796 O O . ARG B 1 100 ? 46.130 24.504 28.841 1.00 52.49 97 ARG B O 1
ATOM 3804 N N . ALA B 1 101 ? 45.185 25.786 30.436 1.00 51.64 98 ALA B N 1
ATOM 3805 C CA . ALA B 1 101 ? 44.068 26.227 29.608 1.00 54.12 98 ALA B CA 1
ATOM 3806 C C . ALA B 1 101 ? 44.510 27.135 28.466 1.00 54.52 98 ALA B C 1
ATOM 3807 O O . ALA B 1 101 ? 45.463 27.911 28.603 1.00 42.26 98 ALA B O 1
ATOM 3809 N N . TYR B 1 102 ? 43.808 27.032 27.338 1.00 55.82 99 TYR B N 1
ATOM 3810 C CA . TYR B 1 102 ? 44.067 27.901 26.196 1.00 50.27 99 TYR B CA 1
ATOM 3811 C C . TYR B 1 102 ? 43.651 29.324 26.555 1.00 48.02 99 TYR B C 1
ATOM 3812 O O . TYR B 1 102 ? 42.801 29.513 27.424 1.00 47.22 99 TYR B O 1
ATOM 3821 N N . PRO B 1 103 ? 44.254 30.331 25.896 1.00 41.91 100 PRO B N 1
ATOM 3822 C CA . PRO B 1 103 ? 45.297 30.167 24.877 1.00 40.08 100 PRO B CA 1
ATOM 3823 C C . PRO B 1 103 ? 46.701 30.032 25.466 1.00 38.35 100 PRO B C 1
ATOM 3824 O O . PRO B 1 103 ? 47.003 30.586 26.528 1.00 36.86 100 PRO B O 1
ATOM 3828 N N . LEU B 1 104 ? 47.556 29.309 24.756 1.00 38.07 101 LEU B N 1
ATOM 3829 C CA . LEU B 1 104 ? 48.948 29.161 25.143 1.00 37.03 101 LEU B CA 1
ATOM 3830 C C . LEU B 1 104 ? 49.855 29.912 24.181 1.00 34.40 101 LEU B C 1
ATOM 3831 O O . LEU B 1 104 ? 49.645 29.901 22.959 1.00 33.25 101 LEU B O 1
ATOM 3836 N N . ARG B 1 105 ? 50.851 30.577 24.750 1.00 32.91 102 ARG B N 1
ATOM 3837 C CA . ARG B 1 105 ? 51.826 31.339 23.987 1.00 32.85 102 ARG B CA 1
ATOM 3838 C C . ARG B 1 105 ? 53.204 30.779 24.305 1.00 37.50 102 ARG B C 1
ATOM 3839 O O . ARG B 1 105 ? 53.743 30.972 25.404 1.00 34.70 102 ARG B O 1
ATOM 3847 N N . LEU B 1 106 ? 53.758 30.059 23.342 1.00 32.15 103 LEU B N 1
ATOM 3848 C CA . LEU B 1 106 ? 55.000 29.346 23.547 1.00 31.32 103 LEU B CA 1
ATOM 3849 C C . LEU B 1 106 ? 55.992 29.766 22.480 1.00 34.02 103 LEU B C 1
ATOM 3850 O O . LEU B 1 106 ? 55.596 30.219 21.398 1.00 29.13 103 LEU B O 1
ATOM 3855 N N . ALA B 1 107 ? 57.277 29.618 22.790 1.00 26.98 104 ALA B N 1
ATOM 3856 C CA . ALA B 1 107 ? 58.346 30.094 21.914 1.00 28.61 104 ALA B CA 1
ATOM 3857 C C . ALA B 1 107 ? 59.503 29.113 21.931 1.00 32.69 104 ALA B C 1
ATOM 3858 O O . ALA B 1 107 ? 59.596 28.262 22.823 1.00 32.59 104 ALA B O 1
ATOM 3860 N N . TYR B 1 108 ? 60.385 29.218 20.942 1.00 33.19 105 TYR B N 1
ATOM 3861 C CA . TYR B 1 108 ? 61.528 28.315 20.881 1.00 31.70 105 TYR B CA 1
ATOM 3862 C C . TYR B 1 108 ? 62.682 28.973 20.148 1.00 32.57 105 TYR B C 1
ATOM 3863 O O . TYR B 1 108 ? 62.490 29.920 19.397 1.00 30.29 105 TYR B O 1
ATOM 3872 N N . GLN B 1 109 ? 63.885 28.466 20.395 1.00 23.76 106 GLN B N 1
ATOM 3873 C CA . GLN B 1 109 ? 65.040 28.779 19.580 1.00 27.96 106 GLN B CA 1
ATOM 3874 C C . GLN B 1 109 ? 65.792 27.453 19.496 1.00 34.39 106 GLN B C 1
ATOM 3875 O O . GLN B 1 109 ? 66.372 26.988 20.481 1.00 30.64 106 GLN B O 1
ATOM 3881 N N . SER B 1 110 ? 65.743 26.819 18.332 1.00 32.36 107 SER B N 1
ATOM 3882 C CA . SER B 1 110 ? 66.168 25.432 18.231 1.00 34.67 107 SER B CA 1
ATOM 3883 C C . SER B 1 110 ? 66.735 25.095 16.871 1.00 29.89 107 SER B C 1
ATOM 3884 O O . SER B 1 110 ? 66.308 25.641 15.847 1.00 34.43 107 SER B O 1
ATOM 3887 N N . ASN B 1 111 ? 67.666 24.149 16.857 1.00 27.71 108 ASN B N 1
ATOM 3888 C CA . ASN B 1 111 ? 68.090 23.552 15.597 1.00 27.36 108 ASN B CA 1
ATOM 3889 C C . ASN B 1 111 ? 67.046 22.567 15.101 1.00 29.86 108 ASN B C 1
ATOM 3890 O O . ASN B 1 111 ? 66.554 21.722 15.857 1.00 32.77 108 ASN B O 1
ATOM 3895 N N . VAL B 1 112 ? 66.715 22.676 13.822 1.00 28.53 109 VAL B N 1
ATOM 3896 C CA . VAL B 1 112 ? 65.876 21.685 13.160 1.00 24.02 109 VAL B CA 1
ATOM 3897 C C . VAL B 1 112 ? 66.662 21.075 12.007 1.00 32.01 109 VAL B C 1
ATOM 3898 O O . VAL B 1 112 ? 67.745 21.563 11.650 1.00 32.20 109 VAL B O 1
ATOM 3902 N N . TYR B 1 113 ? 66.124 20.006 11.430 1.00 29.63 110 TYR B N 1
ATOM 3903 C CA . TYR B 1 113 ? 66.930 19.131 10.594 1.00 31.76 110 TYR B CA 1
ATOM 3904 C C . TYR B 1 113 ? 66.206 18.754 9.309 1.00 32.99 110 TYR B C 1
ATOM 3905 O O . TYR B 1 113 ? 64.983 18.655 9.270 1.00 32.40 110 TYR B O 1
ATOM 3914 N N . ARG B 1 114 ? 66.988 18.557 8.258 1.00 34.26 111 ARG B N 1
ATOM 3915 C CA . ARG B 1 114 ? 66.481 18.151 6.956 1.00 34.89 111 ARG B CA 1
ATOM 3916 C C . ARG B 1 114 ? 67.262 16.929 6.498 1.00 40.95 111 ARG B C 1
ATOM 3917 O O . ARG B 1 114 ? 68.412 16.724 6.907 1.00 41.23 111 ARG B O 1
ATOM 3925 N N . ALA B 1 115 ? 66.644 16.113 5.647 1.00 39.48 112 ALA B N 1
ATOM 3926 C CA . ALA B 1 115 ? 67.333 14.951 5.103 1.00 42.86 112 ALA B CA 1
ATOM 3927 C C . ALA B 1 115 ? 68.572 15.430 4.344 1.00 44.87 112 ALA B C 1
ATOM 3928 O O . ALA B 1 115 ? 68.542 16.481 3.705 1.00 44.58 112 ALA B O 1
ATOM 3930 N N . GLN B 1 116 ? 69.667 14.680 4.431 1.00 46.70 113 GLN B N 1
ATOM 3931 C CA . GLN B 1 116 ? 70.887 15.035 3.703 1.00 55.93 113 GLN B CA 1
ATOM 3932 C C . GLN B 1 116 ? 70.684 14.842 2.196 1.00 68.72 113 GLN B C 1
ATOM 3933 O O . GLN B 1 116 ? 70.672 13.715 1.701 1.00 73.98 113 GLN B O 1
ATOM 3939 N N . GLN B 1 117 ? 70.508 15.943 1.474 1.00 77.75 114 GLN B N 1
ATOM 3940 C CA . GLN B 1 117 ? 70.262 15.877 0.036 1.00 88.95 114 GLN B CA 1
ATOM 3941 C C . GLN B 1 117 ? 71.278 16.728 -0.712 1.00 99.07 114 GLN B C 1
ATOM 3942 O O . GLN B 1 117 ? 71.528 17.876 -0.341 1.00 99.37 114 GLN B O 1
ATOM 3948 N N . ASN B 1 118 ? 71.863 16.159 -1.764 1.00 105.89 115 ASN B N 1
ATOM 3949 C CA . ASN B 1 118 ? 72.926 16.826 -2.517 1.00 110.31 115 ASN B CA 1
ATOM 3950 C C . ASN B 1 118 ? 72.604 18.250 -2.963 1.00 111.96 115 ASN B C 1
ATOM 3951 O O . ASN B 1 118 ? 73.510 19.068 -3.143 1.00 112.00 115 ASN B O 1
ATOM 3956 N N . LYS B 1 122 ? 72.763 22.634 0.435 1.00 80.41 119 LYS B N 1
ATOM 3957 C CA . LYS B 1 122 ? 71.916 23.070 1.543 1.00 83.35 119 LYS B CA 1
ATOM 3958 C C . LYS B 1 122 ? 72.254 22.356 2.853 1.00 72.25 119 LYS B C 1
ATOM 3959 O O . LYS B 1 122 ? 72.563 21.163 2.859 1.00 71.31 119 LYS B O 1
ATOM 3965 N N . PRO B 1 123 ? 72.205 23.097 3.969 1.00 64.13 120 PRO B N 1
ATOM 3966 C CA . PRO B 1 123 ? 72.477 22.550 5.302 1.00 55.73 120 PRO B CA 1
ATOM 3967 C C . PRO B 1 123 ? 71.359 21.621 5.770 1.00 51.05 120 PRO B C 1
ATOM 3968 O O . PRO B 1 123 ? 70.180 21.897 5.546 1.00 42.41 120 PRO B O 1
ATOM 3972 N N . ALA B 1 124 ? 71.734 20.517 6.402 1.00 46.51 121 ALA B N 1
ATOM 3973 C CA . ALA B 1 124 ? 70.760 19.576 6.930 1.00 38.07 121 ALA B CA 1
ATOM 3974 C C . ALA B 1 124 ? 70.445 19.884 8.401 1.00 39.32 121 ALA B C 1
ATOM 3975 O O . ALA B 1 124 ? 69.690 19.161 9.049 1.00 38.35 121 ALA B O 1
ATOM 3977 N N . GLU B 1 125 ? 71.054 20.942 8.926 1.00 32.82 122 GLU B N 1
ATOM 3978 C CA . GLU B 1 125 ? 70.832 21.363 10.309 1.00 34.81 122 GLU B CA 1
ATOM 3979 C C . GLU B 1 125 ? 70.922 22.877 10.368 1.00 33.15 122 GLU B C 1
ATOM 3980 O O . GLU B 1 125 ? 71.914 23.446 9.927 1.00 32.93 122 GLU B O 1
ATOM 3986 N N . PHE B 1 126 ? 69.904 23.538 10.909 1.00 30.90 123 PHE B N 1
ATOM 3987 C CA . PHE B 1 126 ? 69.936 25.003 10.984 1.00 32.16 123 PHE B CA 1
ATOM 3988 C C . PHE B 1 126 ? 69.042 25.507 12.104 1.00 26.17 123 PHE B C 1
ATOM 3989 O O . PHE B 1 126 ? 68.089 24.847 12.487 1.00 29.72 123 PHE B O 1
ATOM 3997 N N . GLU B 1 127 ? 69.370 26.674 12.632 1.00 23.08 124 GLU B N 1
ATOM 3998 C CA . GLU B 1 127 ? 68.674 27.205 13.804 1.00 30.51 124 GLU B CA 1
ATOM 3999 C C . GLU B 1 127 ? 67.418 27.990 13.407 1.00 31.87 124 GLU B C 1
ATOM 4000 O O . GLU B 1 127 ? 67.428 28.784 12.470 1.00 26.91 124 GLU B O 1
ATOM 4006 N N . GLN B 1 128 ? 66.326 27.730 14.113 1.00 33.92 125 GLN B N 1
ATOM 4007 C CA . GLN B 1 128 ? 65.080 28.418 13.838 1.00 33.88 125 GLN B CA 1
ATOM 4008 C C . GLN B 1 128 ? 64.512 28.947 15.137 1.00 32.77 125 GLN B C 1
ATOM 4009 O O . GLN B 1 128 ? 64.619 28.304 16.191 1.00 33.16 125 GLN B O 1
ATOM 4015 N N . LEU B 1 129 ? 63.906 30.122 15.059 1.00 29.71 126 LEU B N 1
ATOM 4016 C CA . LEU B 1 129 ? 63.330 30.749 16.235 1.00 31.22 126 LEU B CA 1
ATOM 4017 C C . LEU B 1 129 ? 61.905 31.213 15.897 1.00 30.38 126 LEU B C 1
ATOM 4018 O O . LEU B 1 129 ? 61.631 31.656 14.782 1.00 32.26 126 LEU B O 1
ATOM 4023 N N . GLY B 1 130 ? 60.980 31.071 16.836 1.00 31.09 127 GLY B N 1
ATOM 4024 C CA . GLY B 1 130 ? 59.608 31.446 16.553 1.00 27.16 127 GLY B CA 1
ATOM 4025 C C . GLY B 1 130 ? 58.688 31.248 17.736 1.00 33.52 127 GLY B C 1
ATOM 4026 O O . GLY B 1 130 ? 59.151 31.008 18.859 1.00 31.64 127 GLY B O 1
ATOM 4027 N N . VAL B 1 131 ? 57.385 31.343 17.466 1.00 29.62 128 VAL B N 1
ATOM 4028 C CA . VAL B 1 131 ? 56.337 31.259 18.485 1.00 28.11 128 VAL B CA 1
ATOM 4029 C C . VAL B 1 131 ? 55.145 30.489 17.950 1.00 33.93 128 VAL B C 1
ATOM 4030 O O . VAL B 1 131 ? 54.929 30.418 16.727 1.00 29.25 128 VAL B O 1
ATOM 4034 N N . GLU B 1 132 ? 54.369 29.917 18.872 1.00 30.40 129 GLU B N 1
ATOM 4035 C CA . GLU B 1 132 ? 53.067 29.334 18.558 1.00 34.11 129 GLU B CA 1
ATOM 4036 C C . GLU B 1 132 ? 52.067 29.979 19.509 1.00 33.86 129 GLU B C 1
ATOM 4037 O O . GLU B 1 132 ? 52.333 30.100 20.710 1.00 29.91 129 GLU B O 1
ATOM 4043 N N . LEU B 1 133 ? 50.936 30.409 18.971 1.00 29.93 130 LEU B N 1
ATOM 4044 C CA . LEU B 1 133 ? 49.854 30.949 19.773 1.00 27.99 130 LEU B CA 1
ATOM 4045 C C . LEU B 1 133 ? 48.654 30.043 19.524 1.00 32.26 130 LEU B C 1
ATOM 4046 O O . LEU B 1 133 ? 48.083 30.027 18.437 1.00 31.78 130 LEU B O 1
ATOM 4051 N N . ILE B 1 134 ? 48.306 29.248 20.526 1.00 34.54 131 ILE B N 1
ATOM 4052 C CA . ILE B 1 134 ? 47.407 28.123 20.308 1.00 33.44 131 ILE B CA 1
ATOM 4053 C C . ILE B 1 134 ? 46.105 28.296 21.066 1.00 32.43 131 ILE B C 1
ATOM 4054 O O . ILE B 1 134 ? 46.107 28.591 22.253 1.00 36.85 131 ILE B O 1
ATOM 4059 N N . GLY B 1 135 ? 44.992 28.126 20.365 1.00 32.46 132 GLY B N 1
ATOM 4060 C CA . GLY B 1 135 ? 43.687 28.188 21.003 1.00 35.79 132 GLY B CA 1
ATOM 4061 C C . GLY B 1 135 ? 43.008 29.545 20.959 1.00 38.92 132 GLY B C 1
ATOM 4062 O O . GLY B 1 135 ? 42.046 29.771 21.682 1.00 41.88 132 GLY B O 1
ATOM 4063 N N . ASP B 1 136 ? 43.501 30.449 20.124 1.00 35.19 133 ASP B N 1
ATOM 4064 C CA . ASP B 1 136 ? 42.885 31.774 19.981 1.00 36.35 133 ASP B CA 1
ATOM 4065 C C . ASP B 1 136 ? 42.634 32.024 18.503 1.00 38.94 133 ASP B C 1
ATOM 4066 O O . ASP B 1 136 ? 43.566 32.210 17.715 1.00 39.29 133 ASP B O 1
ATOM 4071 N N . GLY B 1 137 ? 41.360 31.992 18.124 1.00 37.78 134 GLY B N 1
ATOM 4072 C CA . GLY B 1 137 ? 40.985 32.099 16.725 1.00 42.27 134 GLY B CA 1
ATOM 4073 C C . GLY B 1 137 ? 40.648 33.492 16.232 1.00 41.82 134 GLY B C 1
ATOM 4074 O O . GLY B 1 137 ? 40.166 33.641 15.106 1.00 38.54 134 GLY B O 1
ATOM 4075 N N . THR B 1 138 ? 40.913 34.513 17.047 1.00 37.25 135 THR B N 1
ATOM 4076 C CA . THR B 1 138 ? 40.508 35.878 16.695 1.00 39.76 135 THR B CA 1
ATOM 4077 C C . THR B 1 138 ? 41.434 36.554 15.674 1.00 38.64 135 THR B C 1
ATOM 4078 O O . THR B 1 138 ? 42.589 36.161 15.501 1.00 34.73 135 THR B O 1
ATOM 4082 N N . ALA B 1 139 ? 40.908 37.573 14.997 1.00 40.05 136 ALA B N 1
ATOM 4083 C CA . ALA B 1 139 ? 41.728 38.463 14.184 1.00 42.70 136 ALA B CA 1
ATOM 4084 C C . ALA B 1 139 ? 42.796 39.122 15.055 1.00 34.69 136 ALA B C 1
ATOM 4085 O O . ALA B 1 139 ? 43.862 39.486 14.570 1.00 35.64 136 ALA B O 1
ATOM 4087 N N . SER B 1 140 ? 42.501 39.283 16.343 1.00 37.84 137 SER B N 1
ATOM 4088 C CA . SER B 1 140 ? 43.472 39.839 17.289 1.00 37.96 137 SER B CA 1
ATOM 4089 C C . SER B 1 140 ? 44.730 38.977 17.314 1.00 36.71 137 SER B C 1
ATOM 4090 O O . SER B 1 140 ? 45.853 39.486 17.313 1.00 34.53 137 SER B O 1
ATOM 4093 N N . ALA B 1 141 ? 44.522 37.666 17.321 1.00 35.91 138 ALA B N 1
ATOM 4094 C CA . ALA B 1 141 ? 45.609 36.701 17.386 1.00 32.31 138 ALA B CA 1
ATOM 4095 C C . ALA B 1 141 ? 46.392 36.666 16.073 1.00 28.47 138 ALA B C 1
ATOM 4096 O O . ALA B 1 141 ? 47.626 36.616 16.094 1.00 34.16 138 ALA B O 1
ATOM 4098 N N . ASP B 1 142 ? 45.680 36.668 14.942 1.00 32.07 139 ASP B N 1
ATOM 4099 C CA . ASP B 1 142 ? 46.316 36.771 13.620 1.00 33.96 139 ASP B CA 1
ATOM 4100 C C . ASP B 1 142 ? 47.259 37.982 13.561 1.00 32.16 139 ASP B C 1
ATOM 4101 O O . ASP B 1 142 ? 48.416 37.867 13.170 1.00 31.98 139 ASP B O 1
ATOM 4106 N N . GLY B 1 143 ? 46.746 39.146 13.949 1.00 37.25 140 GLY B N 1
ATOM 4107 C CA . GLY B 1 143 ? 47.534 40.372 13.939 1.00 34.46 140 GLY B CA 1
ATOM 4108 C C . GLY B 1 143 ? 48.677 40.349 14.931 1.00 34.95 140 GLY B C 1
ATOM 4109 O O . GLY B 1 143 ? 49.766 40.855 14.648 1.00 32.66 140 GLY B O 1
ATOM 4110 N N . GLU B 1 144 ? 48.438 39.755 16.098 1.00 33.48 141 GLU B N 1
ATOM 4111 C CA . GLU B 1 144 ? 49.474 39.662 17.132 1.00 32.92 141 GLU B CA 1
ATOM 4112 C C . GLU B 1 144 ? 50.742 38.946 16.658 1.00 34.20 141 GLU B C 1
ATOM 4113 O O . GLU B 1 144 ? 51.837 39.467 16.823 1.00 32.16 141 GLU B O 1
ATOM 4119 N N . VAL B 1 145 ? 50.616 37.753 16.089 1.00 29.98 142 VAL B N 1
ATOM 4120 C CA . VAL B 1 145 ? 51.831 37.033 15.697 1.00 35.24 142 VAL B CA 1
ATOM 4121 C C . VAL B 1 145 ? 52.595 37.755 14.584 1.00 32.17 142 VAL B C 1
ATOM 4122 O O . VAL B 1 145 ? 53.815 37.693 14.537 1.00 30.50 142 VAL B O 1
ATOM 4126 N N . ILE B 1 146 ? 51.887 38.440 13.691 1.00 30.65 143 ILE B N 1
ATOM 4127 C CA . ILE B 1 146 ? 52.566 39.166 12.621 1.00 32.40 143 ILE B CA 1
ATOM 4128 C C . ILE B 1 146 ? 53.242 40.414 13.182 1.00 34.29 143 ILE B C 1
ATOM 4129 O O . ILE B 1 146 ? 54.395 40.694 12.858 1.00 34.79 143 ILE B O 1
ATOM 4134 N N . ALA B 1 147 ? 52.523 41.139 14.040 1.00 33.87 144 ALA B N 1
ATOM 4135 C CA . ALA B 1 147 ? 53.046 42.333 14.694 1.00 39.23 144 ALA B CA 1
ATOM 4136 C C . ALA B 1 147 ? 54.243 42.027 15.590 1.00 35.50 144 ALA B C 1
ATOM 4137 O O . ALA B 1 147 ? 55.180 42.814 15.665 1.00 33.21 144 ALA B O 1
ATOM 4139 N N . LEU B 1 148 ? 54.203 40.895 16.283 1.00 33.84 145 LEU B N 1
ATOM 4140 C CA . LEU B 1 148 ? 55.337 40.459 17.085 1.00 33.05 145 LEU B CA 1
ATOM 4141 C C . LEU B 1 148 ? 56.534 40.150 16.185 1.00 34.14 145 LEU B C 1
ATOM 4142 O O . LEU B 1 148 ? 57.643 40.602 16.448 1.00 35.06 145 LEU B O 1
ATOM 4155 N N . ILE B 1 150 ? 57.259 41.353 13.318 1.00 29.14 147 ILE B N 1
ATOM 4156 C CA . ILE B 1 150 ? 57.766 42.616 12.815 1.00 32.42 147 ILE B CA 1
ATOM 4157 C C . ILE B 1 150 ? 58.552 43.346 13.898 1.00 34.96 147 ILE B C 1
ATOM 4158 O O . ILE B 1 150 ? 59.611 43.921 13.630 1.00 39.88 147 ILE B O 1
ATOM 4163 N N . ALA B 1 151 ? 58.049 43.314 15.131 1.00 35.46 148 ALA B N 1
ATOM 4164 C CA . ALA B 1 151 ? 58.731 44.002 16.221 1.00 36.31 148 ALA B CA 1
ATOM 4165 C C . ALA B 1 151 ? 60.043 43.298 16.566 1.00 35.20 148 ALA B C 1
ATOM 4166 O O . ALA B 1 151 ? 61.049 43.940 16.908 1.00 39.02 148 ALA B O 1
ATOM 4168 N N . ALA B 1 152 ? 60.043 41.973 16.472 1.00 31.85 149 ALA B N 1
ATOM 4169 C CA . ALA B 1 152 ? 61.258 41.205 16.766 1.00 33.35 149 ALA B CA 1
ATOM 4170 C C . ALA B 1 152 ? 62.314 41.417 15.672 1.00 34.24 149 ALA B C 1
ATOM 4171 O O . ALA B 1 152 ? 63.491 41.597 15.964 1.00 37.45 149 ALA B O 1
ATOM 4173 N N . LEU B 1 153 ? 61.887 41.388 14.411 1.00 35.78 150 LEU B N 1
ATOM 4174 C CA . LEU B 1 153 ? 62.788 41.647 13.297 1.00 39.58 150 LEU B CA 1
ATOM 4175 C C . LEU B 1 153 ? 63.434 43.023 13.429 1.00 38.95 150 LEU B C 1
ATOM 4176 O O . LEU B 1 153 ? 64.638 43.160 13.255 1.00 41.99 150 LEU B O 1
ATOM 4181 N N . LYS B 1 154 ? 62.623 44.026 13.755 1.00 37.41 151 LYS B N 1
ATOM 4182 C CA . LYS B 1 154 ? 63.107 45.380 14.015 1.00 43.50 151 LYS B CA 1
ATOM 4183 C C . LYS B 1 154 ? 64.127 45.440 15.142 1.00 40.78 151 LYS B C 1
ATOM 4184 O O . LYS B 1 154 ? 65.158 46.100 15.022 1.00 42.25 151 LYS B O 1
ATOM 4190 N N . ARG B 1 155 ? 63.834 44.768 16.248 1.00 36.27 152 ARG B N 1
ATOM 4191 C CA . ARG B 1 155 ? 64.726 44.817 17.395 1.00 41.86 152 ARG B CA 1
ATOM 4192 C C . ARG B 1 155 ? 66.065 44.132 17.076 1.00 47.55 152 ARG B C 1
ATOM 4193 O O . ARG B 1 155 ? 67.090 44.431 17.690 1.00 45.06 152 ARG B O 1
ATOM 4201 N N . ALA B 1 156 ? 66.048 43.216 16.113 1.00 38.86 153 ALA B N 1
ATOM 4202 C CA . ALA B 1 156 ? 67.268 42.551 15.682 1.00 38.68 153 ALA B CA 1
ATOM 4203 C C . ALA B 1 156 ? 68.072 43.412 14.703 1.00 41.27 153 ALA B C 1
ATOM 4204 O O . ALA B 1 156 ? 69.210 43.087 14.394 1.00 39.32 153 ALA B O 1
ATOM 4206 N N . GLY B 1 157 ? 67.480 44.488 14.193 1.00 39.63 154 GLY B N 1
ATOM 4207 C CA . GLY B 1 157 ? 68.211 45.400 13.330 1.00 39.23 154 GLY B CA 1
ATOM 4208 C C . GLY B 1 157 ? 67.721 45.442 11.894 1.00 45.23 154 GLY B C 1
ATOM 4209 O O . GLY B 1 157 ? 68.198 46.243 11.096 1.00 45.22 154 GLY B O 1
ATOM 4210 N N . LEU B 1 158 ? 66.766 44.585 11.555 1.00 38.44 155 LEU B N 1
ATOM 4211 C CA . LEU B 1 158 ? 66.248 44.541 10.190 1.00 40.70 155 LEU B CA 1
ATOM 4212 C C . LEU B 1 158 ? 65.409 45.783 9.884 1.00 41.43 155 LEU B C 1
ATOM 4213 O O . LEU B 1 158 ? 64.589 46.213 10.704 1.00 40.26 155 LEU B O 1
ATOM 4218 N N . SER B 1 159 ? 65.613 46.334 8.691 1.00 47.16 156 SER B N 1
ATOM 4219 C CA . SER B 1 159 ? 64.986 47.580 8.277 1.00 55.83 156 SER B CA 1
ATOM 4220 C C . SER B 1 159 ? 64.420 47.429 6.863 1.00 48.39 156 SER B C 1
ATOM 4221 O O . SER B 1 159 ? 64.912 46.627 6.074 1.00 53.36 156 SER B O 1
ATOM 4224 N N . GLU B 1 160 ? 63.382 48.194 6.548 1.00 46.14 157 GLU B N 1
ATOM 4225 C CA . GLU B 1 160 ? 62.888 48.290 5.175 1.00 59.19 157 GLU B CA 1
ATOM 4226 C C . GLU B 1 160 ? 62.339 46.975 4.614 1.00 58.25 157 GLU B C 1
ATOM 4227 O O . GLU B 1 160 ? 62.197 46.841 3.394 1.00 59.61 157 GLU B O 1
ATOM 4233 N N . PHE B 1 161 ? 62.042 46.013 5.489 1.00 42.59 158 PHE B N 1
ATOM 4234 C CA . PHE B 1 161 ? 61.561 44.704 5.060 1.00 37.50 158 PHE B CA 1
ATOM 4235 C C . PHE B 1 161 ? 60.054 44.700 4.860 1.00 43.53 158 PHE B C 1
ATOM 4236 O O . PHE B 1 161 ? 59.371 45.666 5.204 1.00 41.56 158 PHE B O 1
ATOM 4244 N N . LYS B 1 162 ? 59.544 43.599 4.309 1.00 37.57 159 LYS B N 1
ATOM 4245 C CA . LYS B 1 162 ? 58.134 43.470 3.995 1.00 42.21 159 LYS B CA 1
ATOM 4246 C C . LYS B 1 162 ? 57.624 42.097 4.402 1.00 36.10 159 LYS B C 1
ATOM 4247 O O . LYS B 1 162 ? 58.314 41.095 4.237 1.00 39.26 159 LYS B O 1
ATOM 4253 N N . VAL B 1 163 ? 56.409 42.069 4.935 1.00 37.57 160 VAL B N 1
ATOM 4254 C CA . VAL B 1 163 ? 55.717 40.824 5.226 1.00 35.26 160 VAL B CA 1
ATOM 4255 C C . VAL B 1 163 ? 54.533 40.722 4.275 1.00 35.43 160 VAL B C 1
ATOM 4256 O O . VAL B 1 163 ? 53.649 41.581 4.266 1.00 35.24 160 VAL B O 1
ATOM 4260 N N . ALA B 1 164 ? 54.551 39.699 3.438 1.00 32.95 161 ALA B N 1
ATOM 4261 C CA . ALA B 1 164 ? 53.496 39.509 2.454 1.00 38.76 161 ALA B CA 1
ATOM 4262 C C . ALA B 1 164 ? 52.462 38.556 3.045 1.00 39.60 161 ALA B C 1
ATOM 4263 O O . ALA B 1 164 ? 52.814 37.534 3.642 1.00 39.77 161 ALA B O 1
ATOM 4265 N N . ILE B 1 165 ? 51.188 38.902 2.892 1.00 34.86 162 ILE B N 1
ATOM 4266 C CA . ILE B 1 165 ? 50.109 38.156 3.524 1.00 30.87 162 ILE B CA 1
ATOM 4267 C C . ILE B 1 165 ? 49.193 37.574 2.471 1.00 33.58 162 ILE B C 1
ATOM 4268 O O . ILE B 1 165 ? 48.688 38.313 1.628 1.00 38.44 162 ILE B O 1
ATOM 4273 N N . GLY B 1 166 ? 48.986 36.256 2.522 1.00 31.75 163 GLY B N 1
ATOM 4274 C CA . GLY B 1 166 ? 48.020 35.583 1.667 1.00 35.12 163 GLY B CA 1
ATOM 4275 C C . GLY B 1 166 ? 46.909 34.907 2.460 1.00 41.96 163 GLY B C 1
ATOM 4276 O O . GLY B 1 166 ? 46.824 35.043 3.684 1.00 39.13 163 GLY B O 1
ATOM 4277 N N . HIS B 1 167 ? 46.045 34.166 1.781 1.00 35.14 164 HIS B N 1
ATOM 4278 C CA . HIS B 1 167 ? 45.003 33.462 2.507 1.00 37.97 164 HIS B CA 1
ATOM 4279 C C . HIS B 1 167 ? 44.603 32.160 1.815 1.00 34.95 164 HIS B C 1
ATOM 4280 O O . HIS B 1 167 ? 44.111 32.172 0.691 1.00 42.62 164 HIS B O 1
ATOM 4287 N N . VAL B 1 168 ? 44.820 31.041 2.497 1.00 39.85 165 VAL B N 1
ATOM 4288 C CA . VAL B 1 168 ? 44.463 29.732 1.963 1.00 41.49 165 VAL B CA 1
ATOM 4289 C C . VAL B 1 168 ? 42.981 29.657 1.592 1.00 44.28 165 VAL B C 1
ATOM 4290 O O . VAL B 1 168 ? 42.615 29.012 0.608 1.00 39.97 165 VAL B O 1
ATOM 4294 N N . GLY B 1 169 ? 42.137 30.311 2.386 1.00 38.01 166 GLY B N 1
ATOM 4295 C CA . GLY B 1 169 ? 40.703 30.256 2.174 1.00 38.67 166 GLY B CA 1
ATOM 4296 C C . GLY B 1 169 ? 40.319 30.970 0.890 1.00 43.48 166 GLY B C 1
ATOM 4297 O O . GLY B 1 169 ? 39.479 30.488 0.118 1.00 43.74 166 GLY B O 1
ATOM 4298 N N . TYR B 1 170 ? 40.930 32.126 0.650 1.00 39.06 167 TYR B N 1
ATOM 4299 C CA . TYR B 1 170 ? 40.639 32.847 -0.577 1.00 42.75 167 TYR B CA 1
ATOM 4300 C C . TYR B 1 170 ? 41.005 32.011 -1.810 1.00 43.67 167 TYR B C 1
ATOM 4301 O O . TYR B 1 170 ? 40.177 31.807 -2.704 1.00 45.45 167 TYR B O 1
ATOM 4310 N N . VAL B 1 171 ? 42.246 31.532 -1.851 1.00 42.55 168 VAL B N 1
ATOM 4311 C CA . VAL B 1 171 ? 42.723 30.700 -2.952 1.00 42.29 168 VAL B CA 1
ATOM 4312 C C . VAL B 1 171 ? 41.803 29.501 -3.181 1.00 48.01 168 VAL B C 1
ATOM 4313 O O . VAL B 1 171 ? 41.320 29.281 -4.292 1.00 49.88 168 VAL B O 1
ATOM 4317 N N . ASN B 1 172 ? 41.554 28.725 -2.131 1.00 42.95 169 ASN B N 1
ATOM 4318 C CA . ASN B 1 172 ? 40.718 27.531 -2.278 1.00 41.31 169 ASN B CA 1
ATOM 4319 C C . ASN B 1 172 ? 39.300 27.847 -2.764 1.00 48.68 169 ASN B C 1
ATOM 4320 O O . ASN B 1 172 ? 38.780 27.160 -3.648 1.00 51.38 169 ASN B O 1
ATOM 4325 N N . ALA B 1 173 ? 38.678 28.884 -2.207 1.00 49.17 170 ALA B N 1
ATOM 4326 C CA . ALA B 1 173 ? 37.316 29.247 -2.623 1.00 52.14 170 ALA B CA 1
ATOM 4327 C C . ALA B 1 173 ? 37.255 29.597 -4.105 1.00 52.06 170 ALA B C 1
ATOM 4328 O O . ALA B 1 173 ? 36.351 29.153 -4.821 1.00 58.88 170 ALA B O 1
ATOM 4330 N N . LEU B 1 174 ? 38.214 30.393 -4.563 1.00 43.79 171 LEU B N 1
ATOM 4331 C CA . LEU B 1 174 ? 38.249 30.811 -5.957 1.00 50.74 171 LEU B CA 1
ATOM 4332 C C . LEU B 1 174 ? 38.502 29.636 -6.893 1.00 55.97 171 LEU B C 1
ATOM 4333 O O . LEU B 1 174 ? 37.761 29.433 -7.856 1.00 57.34 171 LEU B O 1
ATOM 4338 N N . LEU B 1 175 ? 39.553 28.870 -6.615 1.00 41.71 172 LEU B N 1
ATOM 4339 C CA . LEU B 1 175 ? 39.880 27.715 -7.443 1.00 42.80 172 LEU B CA 1
ATOM 4340 C C . LEU B 1 175 ? 38.687 26.757 -7.556 1.00 50.21 172 LEU B C 1
ATOM 4341 O O . LEU B 1 175 ? 38.263 26.420 -8.661 1.00 54.92 172 LEU B O 1
ATOM 4354 N N . ASP B 1 177 ? 35.442 27.243 -6.877 1.00 65.34 174 ASP B N 1
ATOM 4355 C CA . ASP B 1 177 ? 34.245 27.785 -7.490 1.00 64.34 174 ASP B CA 1
ATOM 4356 C C . ASP B 1 177 ? 34.351 27.765 -9.008 1.00 65.01 174 ASP B C 1
ATOM 4357 O O . ASP B 1 177 ? 33.332 27.733 -9.705 1.00 55.51 174 ASP B O 1
ATOM 4362 N N . VAL B 1 178 ? 35.582 27.763 -9.517 1.00 57.02 175 VAL B N 1
ATOM 4363 C CA . VAL B 1 178 ? 35.790 27.776 -10.961 1.00 59.82 175 VAL B CA 1
ATOM 4364 C C . VAL B 1 178 ? 35.951 26.391 -11.585 1.00 61.85 175 VAL B C 1
ATOM 4365 O O . VAL B 1 178 ? 35.364 26.108 -12.629 1.00 62.50 175 VAL B O 1
ATOM 4369 N N . VAL B 1 179 ? 36.744 25.527 -10.961 1.00 56.38 176 VAL B N 1
ATOM 4370 C CA . VAL B 1 179 ? 37.008 24.218 -11.554 1.00 67.75 176 VAL B CA 1
ATOM 4371 C C . VAL B 1 179 ? 36.157 23.094 -10.951 1.00 76.15 176 VAL B C 1
ATOM 4372 O O . VAL B 1 179 ? 36.057 22.009 -11.523 1.00 77.77 176 VAL B O 1
ATOM 4376 N N . GLY B 1 180 ? 35.549 23.364 -9.799 1.00 81.17 177 GLY B N 1
ATOM 4377 C CA . GLY B 1 180 ? 34.569 22.472 -9.200 1.00 86.84 177 GLY B CA 1
ATOM 4378 C C . GLY B 1 180 ? 35.033 21.073 -8.828 1.00 94.10 177 GLY B C 1
ATOM 4379 O O . GLY B 1 180 ? 34.235 20.253 -8.368 1.00 99.53 177 GLY B O 1
ATOM 4380 N N . ASN B 1 181 ? 36.318 20.794 -9.021 1.00 90.10 178 ASN B N 1
ATOM 4381 C CA . ASN B 1 181 ? 36.865 19.468 -8.752 1.00 86.33 178 ASN B CA 1
ATOM 4382 C C . ASN B 1 181 ? 38.146 19.561 -7.934 1.00 81.70 178 ASN B C 1
ATOM 4383 O O . ASN B 1 181 ? 39.074 20.273 -8.311 1.00 76.71 178 ASN B O 1
ATOM 4388 N N . GLU B 1 182 ? 38.191 18.839 -6.818 1.00 79.69 179 GLU B N 1
ATOM 4389 C CA . GLU B 1 182 ? 39.349 18.861 -5.929 1.00 78.61 179 GLU B CA 1
ATOM 4390 C C . GLU B 1 182 ? 40.652 18.588 -6.674 1.00 72.04 179 GLU B C 1
ATOM 4391 O O . GLU B 1 182 ? 41.692 19.173 -6.364 1.00 64.27 179 GLU B O 1
ATOM 4397 N N . GLN B 1 183 ? 40.588 17.701 -7.660 1.00 75.32 180 GLN B N 1
ATOM 4398 C CA . GLN B 1 183 ? 41.772 17.311 -8.415 1.00 77.67 180 GLN B CA 1
ATOM 4399 C C . GLN B 1 183 ? 42.196 18.427 -9.359 1.00 68.24 180 GLN B C 1
ATOM 4400 O O . GLN B 1 183 ? 43.384 18.716 -9.496 1.00 67.46 180 GLN B O 1
ATOM 4406 N N . ARG B 1 184 ? 41.217 19.049 -10.009 1.00 62.54 181 ARG B N 1
ATOM 4407 C CA . ARG B 1 184 ? 41.484 20.170 -10.902 1.00 63.26 181 ARG B CA 1
ATOM 4408 C C . ARG B 1 184 ? 42.050 21.346 -10.103 1.00 63.07 181 ARG B C 1
ATOM 4409 O O . ARG B 1 184 ? 42.955 22.044 -10.560 1.00 55.95 181 ARG B O 1
ATOM 4417 N N . ALA B 1 185 ? 41.507 21.556 -8.907 1.00 60.44 182 ALA B N 1
ATOM 4418 C CA . ALA B 1 185 ? 41.948 22.644 -8.050 1.00 57.29 182 ALA B CA 1
ATOM 4419 C C . ALA B 1 185 ? 43.383 22.410 -7.589 1.00 50.00 182 ALA B C 1
ATOM 4420 O O . ALA B 1 185 ? 44.201 23.331 -7.613 1.00 53.29 182 ALA B O 1
ATOM 4422 N N . ASP B 1 186 ? 43.688 21.180 -7.174 1.00 50.26 183 ASP B N 1
ATOM 4423 C CA . ASP B 1 186 ? 45.049 20.809 -6.775 1.00 52.25 183 ASP B CA 1
ATOM 4424 C C . ASP B 1 186 ? 46.071 21.183 -7.851 1.00 54.45 183 ASP B C 1
ATOM 4425 O O . ASP B 1 186 ? 47.108 21.773 -7.556 1.00 51.87 183 ASP B O 1
ATOM 4430 N N . ARG B 1 187 ? 45.764 20.834 -9.096 1.00 54.42 184 ARG B N 1
ATOM 4431 C CA . ARG B 1 187 ? 46.665 21.051 -10.223 1.00 61.10 184 ARG B CA 1
ATOM 4432 C C . ARG B 1 187 ? 47.023 22.527 -10.363 1.00 53.96 184 ARG B C 1
ATOM 4433 O O . ARG B 1 187 ? 48.177 22.878 -10.648 1.00 46.54 184 ARG B O 1
ATOM 4441 N N . LEU B 1 188 ? 46.027 23.384 -10.160 1.00 47.43 185 LEU B N 1
ATOM 4442 C CA . LEU B 1 188 ? 46.231 24.832 -10.160 1.00 46.93 185 LEU B CA 1
ATOM 4443 C C . LEU B 1 188 ? 47.051 25.292 -8.948 1.00 47.64 185 LEU B C 1
ATOM 4444 O O . LEU B 1 188 ? 47.989 26.074 -9.092 1.00 48.15 185 LEU B O 1
ATOM 4449 N N . ARG B 1 189 ? 46.692 24.800 -7.762 1.00 43.88 186 ARG B N 1
ATOM 4450 C CA . ARG B 1 189 ? 47.367 25.174 -6.517 1.00 40.01 186 ARG B CA 1
ATOM 4451 C C . ARG B 1 189 ? 48.857 24.835 -6.562 1.00 44.78 186 ARG B C 1
ATOM 4452 O O . ARG B 1 189 ? 49.689 25.545 -5.988 1.00 46.06 186 ARG B O 1
ATOM 4460 N N . ARG B 1 190 ? 49.180 23.731 -7.230 1.00 41.88 187 ARG B N 1
ATOM 4461 C CA . ARG B 1 190 ? 50.558 23.281 -7.378 1.00 47.14 187 ARG B CA 1
ATOM 4462 C C . ARG B 1 190 ? 51.395 24.312 -8.135 1.00 46.13 187 ARG B C 1
ATOM 4463 O O . ARG B 1 190 ? 52.527 24.605 -7.746 1.00 43.60 187 ARG B O 1
ATOM 4471 N N . PHE B 1 191 ? 50.833 24.874 -9.205 1.00 40.93 188 PHE B N 1
ATOM 4472 C CA . PHE B 1 191 ? 51.525 25.938 -9.938 1.00 41.11 188 PHE B CA 1
ATOM 4473 C C . PHE B 1 191 ? 51.847 27.121 -9.022 1.00 42.03 188 PHE B C 1
ATOM 4474 O O . PHE B 1 191 ? 52.949 27.668 -9.072 1.00 41.27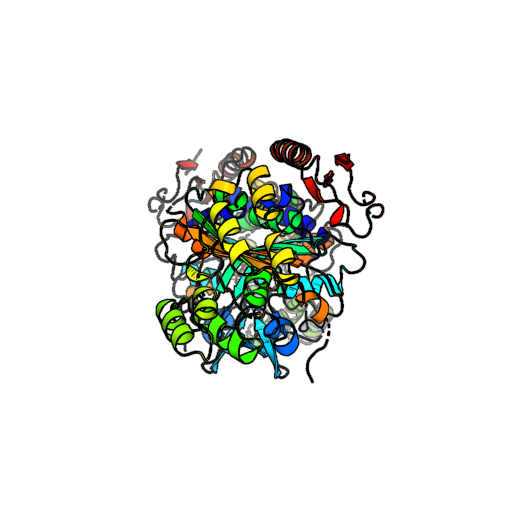 188 PHE B O 1
ATOM 4482 N N . LEU B 1 192 ? 50.884 27.507 -8.190 1.00 37.30 189 LEU B N 1
ATOM 4483 C CA . LEU B 1 192 ? 51.070 28.623 -7.259 1.00 40.02 189 LEU B CA 1
ATOM 4484 C C . LEU B 1 192 ? 52.110 28.276 -6.206 1.00 42.76 189 LEU B C 1
ATOM 4485 O O . LEU B 1 192 ? 52.990 29.075 -5.894 1.00 40.69 189 LEU B O 1
ATOM 4490 N N . TYR B 1 193 ? 51.998 27.075 -5.659 1.00 38.55 190 TYR B N 1
ATOM 4491 C CA . TYR B 1 193 ? 52.934 26.599 -4.655 1.00 40.14 190 TYR B CA 1
ATOM 4492 C C . TYR B 1 193 ? 54.374 26.676 -5.163 1.00 43.96 190 TYR B C 1
ATOM 4493 O O . TYR B 1 193 ? 55.296 27.051 -4.430 1.00 43.65 190 TYR B O 1
ATOM 4502 N N . GLU B 1 194 ? 54.566 26.337 -6.431 1.00 50.69 191 GLU B N 1
ATOM 4503 C CA . GLU B 1 194 ? 55.900 26.358 -7.015 1.00 55.63 191 GLU B CA 1
ATOM 4504 C C . GLU B 1 194 ? 56.193 27.703 -7.671 1.00 57.37 191 GLU B C 1
ATOM 4505 O O . GLU B 1 194 ? 57.231 27.878 -8.310 1.00 55.62 191 GLU B O 1
ATOM 4511 N N . LYS B 1 195 ? 55.267 28.644 -7.500 1.00 51.07 192 LYS B N 1
ATOM 4512 C CA . LYS B 1 195 ? 55.410 30.003 -8.030 1.00 54.86 192 LYS B CA 1
ATOM 4513 C C . LYS B 1 195 ? 55.681 30.012 -9.532 1.00 56.42 192 LYS B C 1
ATOM 4514 O O . LYS B 1 195 ? 56.390 30.871 -10.056 1.00 62.53 192 LYS B O 1
ATOM 4520 N N . ASN B 1 196 ? 55.082 29.048 -10.216 1.00 50.58 193 ASN B N 1
ATOM 4521 C CA . ASN B 1 196 ? 55.198 28.934 -11.657 1.00 58.13 193 ASN B CA 1
ATOM 4522 C C . ASN B 1 196 ? 54.000 29.582 -12.377 1.00 59.44 193 ASN B C 1
ATOM 4523 O O . ASN B 1 196 ? 53.072 28.887 -12.808 1.00 55.44 193 ASN B O 1
ATOM 4528 N N . TYR B 1 197 ? 54.020 30.909 -12.500 1.00 55.53 194 TYR B N 1
ATOM 4529 C CA . TYR B 1 197 ? 52.925 31.633 -13.149 1.00 58.41 194 TYR B CA 1
ATOM 4530 C C . TYR B 1 197 ? 52.859 31.302 -14.634 1.00 60.02 194 TYR B C 1
ATOM 4531 O O . TYR B 1 197 ? 51.780 31.260 -15.228 1.00 57.98 194 TYR B O 1
ATOM 4540 N N . VAL B 1 198 ? 54.021 31.085 -15.236 1.00 56.81 195 VAL B N 1
ATOM 4541 C CA . VAL B 1 198 ? 54.085 30.755 -16.651 1.00 60.99 195 VAL B CA 1
ATOM 4542 C C . VAL B 1 198 ? 53.302 29.473 -16.909 1.00 61.32 195 VAL B C 1
ATOM 4543 O O . VAL B 1 198 ? 52.437 29.427 -17.783 1.00 62.30 195 VAL B O 1
ATOM 4547 N N . GLY B 1 199 ? 53.605 28.435 -16.135 1.00 65.49 196 GLY B N 1
ATOM 4548 C CA . GLY B 1 199 ? 52.904 27.168 -16.244 1.00 64.31 196 GLY B CA 1
ATOM 4549 C C . GLY B 1 199 ? 51.433 27.324 -15.903 1.00 66.25 196 GLY B C 1
ATOM 4550 O O . GLY B 1 199 ? 50.565 26.721 -16.536 1.00 65.13 196 GLY B O 1
ATOM 4551 N N . TYR B 1 200 ? 51.164 28.151 -14.899 1.00 62.98 197 TYR B N 1
ATOM 4552 C CA . TYR B 1 200 ? 49.812 28.418 -14.433 1.00 60.77 197 TYR B CA 1
ATOM 4553 C C . TYR B 1 200 ? 48.953 29.052 -15.524 1.00 65.70 197 TYR B C 1
ATOM 4554 O O . TYR B 1 200 ? 47.825 28.609 -15.763 1.00 65.68 197 TYR B O 1
ATOM 4563 N N . ARG B 1 201 ? 49.478 30.080 -16.188 1.00 62.33 198 ARG B N 1
ATOM 4564 C CA . ARG B 1 201 ? 48.749 30.716 -17.289 1.00 69.60 198 ARG B CA 1
ATOM 4565 C C . ARG B 1 201 ? 48.506 29.726 -18.427 1.00 66.93 198 ARG B C 1
ATOM 4566 O O . ARG B 1 201 ? 47.415 29.668 -18.987 1.00 63.31 198 ARG B O 1
ATOM 4574 N N . GLU B 1 202 ? 49.531 28.947 -18.757 1.00 71.77 199 GLU B N 1
ATOM 4575 C CA . GLU B 1 202 ? 49.437 27.973 -19.836 1.00 80.65 199 GLU B CA 1
ATOM 4576 C C . GLU B 1 202 ? 48.360 26.939 -19.519 1.00 78.07 199 GLU B C 1
ATOM 4577 O O . GLU B 1 202 ? 47.569 26.566 -20.383 1.00 80.03 199 GLU B O 1
ATOM 4583 N N . HIS B 1 203 ? 48.333 26.490 -18.269 1.00 70.36 200 HIS B N 1
ATOM 4584 C CA . HIS B 1 203 ? 47.393 25.467 -17.835 1.00 66.96 200 HIS B CA 1
ATOM 4585 C C . HIS B 1 203 ? 45.952 25.961 -17.870 1.00 71.29 200 HIS B C 1
ATOM 4586 O O . HIS B 1 203 ? 45.038 25.223 -18.247 1.00 75.09 200 HIS B O 1
ATOM 4593 N N . VAL B 1 204 ? 45.752 27.210 -17.468 1.00 64.78 201 VAL B N 1
ATOM 4594 C CA . VAL B 1 204 ? 44.417 27.787 -17.426 1.00 67.01 201 VAL B CA 1
ATOM 4595 C C . VAL B 1 204 ? 43.832 27.887 -18.833 1.00 69.44 201 VAL B C 1
ATOM 4596 O O . VAL B 1 204 ? 42.651 27.618 -19.047 1.00 64.10 201 VAL B O 1
ATOM 4600 N N . LYS B 1 205 ? 44.668 28.267 -19.793 1.00 73.61 202 LYS B N 1
ATOM 4601 C CA . LYS B 1 205 ? 44.222 28.394 -21.173 1.00 79.06 202 LYS B CA 1
ATOM 4602 C C . LYS B 1 205 ? 43.953 27.032 -21.809 1.00 80.68 202 LYS B C 1
ATOM 4603 O O . LYS B 1 205 ? 43.209 26.936 -22.783 1.00 81.97 202 LYS B O 1
ATOM 4609 N N . SER B 1 206 ? 44.548 25.981 -21.248 1.00 80.23 203 SER B N 1
ATOM 4610 C CA . SER B 1 206 ? 44.322 24.627 -21.748 1.00 76.26 203 SER B CA 1
ATOM 4611 C C . SER B 1 206 ? 43.001 24.060 -21.239 1.00 83.90 203 SER B C 1
ATOM 4612 O O . SER B 1 206 ? 42.385 23.218 -21.893 1.00 86.39 203 SER B O 1
ATOM 4615 N N . LEU B 1 207 ? 42.568 24.530 -20.073 1.00 83.16 204 LEU B N 1
ATOM 4616 C CA . LEU B 1 207 ? 41.363 24.003 -19.437 1.00 80.99 204 LEU B CA 1
ATOM 4617 C C . LEU B 1 207 ? 40.108 24.258 -20.256 1.00 77.78 204 LEU B C 1
ATOM 4618 O O . LEU B 1 207 ? 40.039 25.206 -21.036 1.00 73.52 204 LEU B O 1
ATOM 4623 N N . ASN B 1 208 ? 39.115 23.400 -20.067 1.00 85.04 205 ASN B N 1
ATOM 4624 C CA . ASN B 1 208 ? 37.834 23.579 -20.727 1.00 89.18 205 ASN B CA 1
ATOM 4625 C C . ASN B 1 208 ? 36.969 24.532 -19.912 1.00 87.80 205 ASN B C 1
ATOM 4626 O O . ASN B 1 208 ? 36.063 24.105 -19.199 1.00 90.93 205 ASN B O 1
ATOM 4631 N N . LEU B 1 209 ? 37.267 25.825 -20.012 1.00 81.51 206 LEU B N 1
ATOM 4632 C CA . LEU B 1 209 ? 36.571 26.834 -19.222 1.00 73.88 206 LEU B CA 1
ATOM 4633 C C . LEU B 1 209 ? 36.018 27.957 -20.084 1.00 71.68 206 LEU B C 1
ATOM 4634 O O . LEU B 1 209 ? 36.515 28.216 -21.182 1.00 68.25 206 LEU B O 1
ATOM 4639 N N . SER B 1 210 ? 34.996 28.630 -19.561 1.00 70.48 207 SER B N 1
ATOM 4640 C CA . SER B 1 210 ? 34.417 29.799 -20.206 1.00 71.45 207 SER B CA 1
ATOM 4641 C C . SER B 1 210 ? 35.405 30.961 -20.242 1.00 74.61 207 SER B C 1
ATOM 4642 O O . SER B 1 210 ? 36.522 30.857 -19.734 1.00 71.73 207 SER B O 1
ATOM 4645 N N . THR B 1 211 ? 34.985 32.071 -20.842 1.00 79.89 208 THR B N 1
ATOM 4646 C CA . THR B 1 211 ? 35.864 33.222 -21.015 1.00 80.22 208 THR B CA 1
ATOM 4647 C C . THR B 1 211 ? 35.978 34.056 -19.741 1.00 77.48 208 THR B C 1
ATOM 4648 O O . THR B 1 211 ? 37.045 34.593 -19.436 1.00 73.03 208 THR B O 1
ATOM 4652 N N . ILE B 1 212 ? 34.880 34.157 -18.996 1.00 80.79 209 ILE B N 1
ATOM 4653 C CA . ILE B 1 212 ? 34.876 34.900 -17.741 1.00 84.37 209 ILE B CA 1
ATOM 4654 C C . ILE B 1 212 ? 35.624 34.121 -16.660 1.00 81.54 209 ILE B C 1
ATOM 4655 O O . ILE B 1 212 ? 36.263 34.710 -15.788 1.00 83.74 209 ILE B O 1
ATOM 4660 N N . ASP B 1 213 ? 35.553 32.796 -16.733 1.00 73.44 210 ASP B N 1
ATOM 4661 C CA . ASP B 1 213 ? 36.184 31.948 -15.735 1.00 71.22 210 ASP B CA 1
ATOM 4662 C C . ASP B 1 213 ? 37.701 31.881 -15.892 1.00 75.61 210 ASP B C 1
ATOM 4663 O O . ASP B 1 213 ? 38.433 31.878 -14.899 1.00 69.40 210 ASP B O 1
ATOM 4668 N N . LYS B 1 214 ? 38.175 31.829 -17.133 1.00 76.40 211 LYS B N 1
ATOM 4669 C CA . LYS B 1 214 ? 39.609 31.868 -17.375 1.00 72.30 211 LYS B CA 1
ATOM 4670 C C . LYS B 1 214 ? 40.173 33.186 -16.859 1.00 71.31 211 LYS B C 1
ATOM 4671 O O . LYS B 1 214 ? 41.270 33.224 -16.295 1.00 65.54 211 LYS B O 1
ATOM 4677 N N . SER B 1 215 ? 39.403 34.258 -17.029 1.00 72.21 212 SER B N 1
ATOM 4678 C CA . SER B 1 215 ? 39.818 35.589 -16.585 1.00 73.80 212 SER B CA 1
ATOM 4679 C C . SER B 1 215 ? 39.905 35.679 -15.067 1.00 61.47 212 SER B C 1
ATOM 4680 O O . SER B 1 215 ? 40.793 36.339 -14.529 1.00 54.10 212 SER B O 1
ATOM 4683 N N . ARG B 1 216 ? 38.963 35.039 -14.383 1.00 59.35 213 ARG B N 1
ATOM 4684 C CA . ARG B 1 216 ? 38.977 35.015 -12.931 1.00 56.96 213 ARG B CA 1
ATOM 4685 C C . ARG B 1 216 ? 40.269 34.353 -12.459 1.00 58.58 213 ARG B C 1
ATOM 4686 O O . ARG B 1 216 ? 41.059 34.966 -11.745 1.00 54.40 213 ARG B O 1
ATOM 4694 N N . LEU B 1 217 ? 40.487 33.108 -12.876 1.00 59.50 214 LEU B N 1
ATOM 4695 C CA . LEU B 1 217 ? 41.696 32.383 -12.503 1.00 59.25 214 LEU B CA 1
ATOM 4696 C C . LEU B 1 217 ? 42.938 33.201 -12.837 1.00 62.33 214 LEU B C 1
ATOM 4697 O O . LEU B 1 217 ? 43.901 33.244 -12.064 1.00 54.92 214 LEU B O 1
ATOM 4710 N N . ASN B 1 219 ? 43.218 36.551 -13.199 1.00 55.67 216 ASN B N 1
ATOM 4711 C CA . ASN B 1 219 ? 43.345 37.778 -12.418 1.00 58.10 216 ASN B CA 1
ATOM 4712 C C . ASN B 1 219 ? 43.835 37.556 -10.985 1.00 53.35 216 ASN B C 1
ATOM 4713 O O . ASN B 1 219 ? 44.285 38.492 -10.325 1.00 56.17 216 ASN B O 1
ATOM 4718 N N . LEU B 1 220 ? 43.748 36.316 -10.510 1.00 48.31 217 LEU B N 1
ATOM 4719 C CA . LEU B 1 220 ? 44.301 35.957 -9.204 1.00 47.12 217 LEU B CA 1
ATOM 4720 C C . LEU B 1 220 ? 45.758 36.372 -9.127 1.00 45.87 217 LEU B C 1
ATOM 4721 O O . LEU B 1 220 ? 46.188 36.950 -8.139 1.00 47.00 217 LEU B O 1
ATOM 4726 N N . LEU B 1 221 ? 46.507 36.076 -10.186 1.00 53.02 218 LEU B N 1
ATOM 4727 C CA . LEU B 1 221 ? 47.940 36.372 -10.256 1.00 48.77 218 LEU B CA 1
ATOM 4728 C C . LEU B 1 221 ? 48.261 37.855 -10.089 1.00 45.47 218 LEU B C 1
ATOM 4729 O O . LEU B 1 221 ? 49.378 38.221 -9.728 1.00 49.65 218 LEU B O 1
ATOM 4734 N N . SER B 1 222 ? 47.281 38.709 -10.356 1.00 45.34 219 SER B N 1
ATOM 4735 C CA . SER B 1 222 ? 47.495 40.146 -10.248 1.00 48.04 219 SER B CA 1
ATOM 4736 C C . SER B 1 222 ? 47.249 40.680 -8.842 1.00 45.21 219 SER B C 1
ATOM 4737 O O . SER B 1 222 ? 47.533 41.842 -8.571 1.00 53.59 219 SER B O 1
ATOM 4740 N N . LEU B 1 223 ? 46.711 39.842 -7.957 1.00 48.17 220 LEU B N 1
ATOM 4741 C CA . LEU B 1 223 ? 46.333 40.289 -6.614 1.00 45.39 220 LEU B CA 1
ATOM 4742 C C . LEU B 1 223 ? 47.552 40.369 -5.703 1.00 48.39 220 LEU B C 1
ATOM 4743 O O . LEU B 1 223 ? 47.691 39.600 -4.749 1.00 48.80 220 LEU B O 1
ATOM 4748 N N . ARG B 1 224 ? 48.439 41.305 -6.015 1.00 47.57 221 ARG B N 1
ATOM 4749 C CA . ARG B 1 224 ? 49.701 41.445 -5.310 1.00 44.45 221 ARG B CA 1
ATOM 4750 C C . ARG B 1 224 ? 50.020 42.925 -5.209 1.00 57.20 221 ARG B C 1
ATOM 4751 O O . ARG B 1 224 ? 50.332 43.565 -6.215 1.00 58.47 221 ARG B O 1
ATOM 4759 N N . GLY B 1 225 ? 49.929 43.473 -4.001 1.00 64.04 222 GLY B N 1
ATOM 4760 C CA . GLY B 1 225 ? 50.213 44.880 -3.778 1.00 62.91 222 GLY B CA 1
ATOM 4761 C C . GLY B 1 225 ? 49.849 45.355 -2.385 1.00 61.49 222 GLY B C 1
ATOM 4762 O O . GLY B 1 225 ? 50.080 44.659 -1.395 1.00 55.71 222 GLY B O 1
ATOM 4763 N N . GLY B 1 226 ? 49.273 46.550 -2.314 1.00 56.82 223 GLY B N 1
ATOM 4764 C CA . GLY B 1 226 ? 48.916 47.161 -1.048 1.00 46.47 223 GLY B CA 1
ATOM 4765 C C . GLY B 1 226 ? 47.510 46.789 -0.625 1.00 53.18 223 GLY B C 1
ATOM 4766 O O . GLY B 1 226 ? 46.891 45.901 -1.212 1.00 59.49 223 GLY B O 1
ATOM 4767 N N . ARG B 1 227 ? 47.005 47.481 0.393 1.00 52.08 224 ARG B N 1
ATOM 4768 C CA . ARG B 1 227 ? 45.660 47.251 0.912 1.00 60.25 224 ARG B CA 1
ATOM 4769 C C . ARG B 1 227 ? 44.612 47.242 -0.210 1.00 62.27 224 ARG B C 1
ATOM 4770 O O . ARG B 1 227 ? 43.533 46.661 -0.064 1.00 63.93 224 ARG B O 1
ATOM 4778 N N . ALA B 1 228 ? 44.939 47.886 -1.327 1.00 63.03 225 ALA B N 1
ATOM 4779 C CA . ALA B 1 228 ? 44.027 47.969 -2.467 1.00 62.26 225 ALA B CA 1
ATOM 4780 C C . ALA B 1 228 ? 43.762 46.601 -3.080 1.00 63.32 225 ALA B C 1
ATOM 4781 O O . ALA B 1 228 ? 42.680 46.349 -3.603 1.00 66.62 225 ALA B O 1
ATOM 4783 N N . ALA B 1 229 ? 44.757 45.721 -3.011 1.00 61.58 226 ALA B N 1
ATOM 4784 C CA . ALA B 1 229 ? 44.672 44.404 -3.639 1.00 59.58 226 ALA B CA 1
ATOM 4785 C C . ALA B 1 229 ? 43.476 43.604 -3.147 1.00 54.46 226 ALA B C 1
ATOM 4786 O O . ALA B 1 229 ? 42.909 42.804 -3.894 1.00 55.28 226 ALA B O 1
ATOM 4788 N N . ILE B 1 230 ? 43.094 43.823 -1.891 1.00 53.94 227 ILE B N 1
ATOM 4789 C CA . ILE B 1 230 ? 41.982 43.090 -1.296 1.00 52.03 227 ILE B CA 1
ATOM 4790 C C . ILE B 1 230 ? 40.675 43.515 -1.943 1.00 54.76 227 ILE B C 1
ATOM 4791 O O . ILE B 1 230 ? 39.736 42.727 -2.053 1.00 55.99 227 ILE B O 1
ATOM 4796 N N . GLU B 1 231 ? 40.619 44.766 -2.381 1.00 62.91 228 GLU B N 1
ATOM 4797 C CA . GLU B 1 231 ? 39.421 45.276 -3.041 1.00 66.59 228 GLU B CA 1
ATOM 4798 C C . GLU B 1 231 ? 39.239 44.621 -4.407 1.00 68.86 228 GLU B C 1
ATOM 4799 O O . GLU B 1 231 ? 38.161 44.114 -4.720 1.00 68.39 228 GLU B O 1
ATOM 4805 N N . GLU B 1 232 ? 40.306 44.609 -5.204 1.00 68.67 229 GLU B N 1
ATOM 4806 C CA . GLU B 1 232 ? 40.294 43.927 -6.495 1.00 68.17 229 GLU B CA 1
ATOM 4807 C C . GLU B 1 232 ? 40.013 42.429 -6.328 1.00 67.85 229 GLU B C 1
ATOM 4808 O O . GLU B 1 232 ? 39.514 41.771 -7.241 1.00 60.14 229 GLU B O 1
ATOM 4814 N N . ALA B 1 233 ? 40.341 41.885 -5.160 1.00 68.00 230 ALA B N 1
ATOM 4815 C CA . ALA B 1 233 ? 40.115 40.466 -4.917 1.00 63.75 230 ALA B CA 1
ATOM 4816 C C . ALA B 1 233 ? 38.623 40.169 -4.787 1.00 59.97 230 ALA B C 1
ATOM 4817 O O . ALA B 1 233 ? 38.162 39.074 -5.126 1.00 53.56 230 ALA B O 1
ATOM 4819 N N . ARG B 1 234 ? 37.869 41.149 -4.299 1.00 65.48 231 ARG B N 1
ATOM 4820 C CA . ARG B 1 234 ? 36.430 40.969 -4.088 1.00 71.24 231 ARG B CA 1
ATOM 4821 C C . ARG B 1 234 ? 35.666 40.634 -5.376 1.00 65.35 231 ARG B C 1
ATOM 4822 O O . ARG B 1 234 ? 34.672 39.913 -5.345 1.00 64.93 231 ARG B O 1
ATOM 4830 N N . GLY B 1 235 ? 36.152 41.139 -6.506 1.00 64.86 232 GLY B N 1
ATOM 4831 C CA . GLY B 1 235 ? 35.477 40.952 -7.780 1.00 68.98 232 GLY B CA 1
ATOM 4832 C C . GLY B 1 235 ? 35.611 39.567 -8.388 1.00 68.73 232 GLY B C 1
ATOM 4833 O O . GLY B 1 235 ? 34.851 39.205 -9.298 1.00 65.52 232 GLY B O 1
ATOM 4834 N N . LEU B 1 236 ? 36.560 38.782 -7.882 1.00 57.61 233 LEU B N 1
ATOM 4835 C CA . LEU B 1 236 ? 36.868 37.480 -8.476 1.00 54.99 233 LEU B CA 1
ATOM 4836 C C . LEU B 1 236 ? 36.065 36.326 -7.901 1.00 57.33 233 LEU B C 1
ATOM 4837 O O . LEU B 1 236 ? 36.016 35.251 -8.495 1.00 57.72 233 LEU B O 1
ATOM 4842 N N . ILE B 1 237 ? 35.445 36.544 -6.747 1.00 65.29 234 ILE B N 1
ATOM 4843 C CA . ILE B 1 237 ? 34.750 35.476 -6.037 1.00 71.55 234 ILE B CA 1
ATOM 4844 C C . ILE B 1 237 ? 33.783 36.085 -5.029 1.00 83.02 234 ILE B C 1
ATOM 4845 O O . ILE B 1 237 ? 34.145 36.996 -4.280 1.00 88.19 234 ILE B O 1
ATOM 4850 N N . GLN B 1 238 ? 32.551 35.587 -5.019 1.00 87.27 235 GLN B N 1
ATOM 4851 C CA . GLN B 1 238 ? 31.523 36.128 -4.137 1.00 89.77 235 GLN B CA 1
ATOM 4852 C C . GLN B 1 238 ? 30.830 35.053 -3.305 1.00 79.09 235 GLN B C 1
ATOM 4853 O O . GLN B 1 238 ? 29.786 35.303 -2.705 1.00 76.32 235 GLN B O 1
ATOM 4859 N N . THR B 1 239 ? 31.409 33.858 -3.270 1.00 71.44 236 THR B N 1
ATOM 4860 C CA . THR B 1 239 ? 30.880 32.802 -2.418 1.00 67.26 236 THR B CA 1
ATOM 4861 C C . THR B 1 239 ? 31.034 33.208 -0.959 1.00 69.99 236 THR B C 1
ATOM 4862 O O . THR B 1 239 ? 31.792 34.122 -0.644 1.00 72.33 236 THR B O 1
ATOM 4866 N N . GLU B 1 240 ? 30.312 32.542 -0.067 1.00 69.31 237 GLU B N 1
ATOM 4867 C CA . GLU B 1 240 ? 30.445 32.832 1.355 1.00 75.65 237 GLU B CA 1
ATOM 4868 C C . GLU B 1 240 ? 31.892 32.625 1.817 1.00 71.79 237 GLU B C 1
ATOM 4869 O O . GLU B 1 240 ? 32.488 33.505 2.442 1.00 71.26 237 GLU B O 1
ATOM 4875 N N . LYS B 1 241 ? 32.455 31.462 1.500 1.00 66.64 238 LYS B N 1
ATOM 4876 C CA . LYS B 1 241 ? 33.830 31.150 1.884 1.00 68.98 238 LYS B CA 1
ATOM 4877 C C . LYS B 1 241 ? 34.839 32.189 1.381 1.00 64.12 238 LYS B C 1
ATOM 4878 O O . LYS B 1 241 ? 35.794 32.535 2.083 1.00 60.65 238 LYS B O 1
ATOM 4884 N N . GLY B 1 242 ? 34.622 32.680 0.165 1.00 58.22 239 GLY B N 1
ATOM 4885 C CA . GLY B 1 242 ? 35.468 33.710 -0.404 1.00 57.51 239 GLY B CA 1
ATOM 4886 C C . GLY B 1 242 ? 35.296 35.047 0.293 1.00 57.58 239 GLY B C 1
ATOM 4887 O O . GLY B 1 242 ? 36.275 35.748 0.575 1.00 49.53 239 GLY B O 1
ATOM 4888 N N . LYS B 1 243 ? 34.049 35.411 0.574 1.00 55.24 240 LYS B N 1
ATOM 4889 C CA . LYS B 1 243 ? 33.773 36.673 1.259 1.00 60.22 240 LYS B CA 1
ATOM 4890 C C . LYS B 1 243 ? 34.317 36.665 2.689 1.00 53.95 240 LYS B C 1
ATOM 4891 O O . LYS B 1 243 ? 34.822 37.676 3.173 1.00 57.11 240 LYS B O 1
ATOM 4897 N N . THR B 1 244 ? 34.204 35.516 3.349 1.00 48.44 241 THR B N 1
ATOM 4898 C CA . THR B 1 244 ? 34.748 35.322 4.688 1.00 53.18 241 THR B CA 1
ATOM 4899 C C . THR B 1 244 ? 36.269 35.507 4.733 1.00 51.34 241 THR B C 1
ATOM 4900 O O . THR B 1 244 ? 36.786 36.236 5.576 1.00 57.21 241 THR B O 1
ATOM 4904 N N . ALA B 1 245 ? 36.983 34.837 3.835 1.00 49.76 242 ALA B N 1
ATOM 4905 C CA . ALA B 1 245 ? 38.443 34.976 3.770 1.00 48.54 242 ALA B CA 1
ATOM 4906 C C . ALA B 1 245 ? 38.854 36.427 3.544 1.00 50.99 242 ALA B C 1
ATOM 4907 O O . ALA B 1 245 ? 39.762 36.936 4.204 1.00 55.67 242 ALA B O 1
ATOM 4909 N N . LEU B 1 246 ? 38.178 37.099 2.619 1.00 46.91 243 LEU B N 1
ATOM 4910 C CA . LEU B 1 246 ? 38.457 38.505 2.365 1.00 52.05 243 LEU B CA 1
ATOM 4911 C C . LEU B 1 246 ? 38.206 39.344 3.626 1.00 56.79 243 LEU B C 1
ATOM 4912 O O . LEU B 1 246 ? 38.939 40.290 3.905 1.00 55.25 243 LEU B O 1
ATOM 4917 N N . ALA B 1 247 ? 37.175 38.986 4.389 1.00 51.03 244 ALA B N 1
ATOM 4918 C CA . ALA B 1 247 ? 36.829 39.736 5.594 1.00 48.98 244 ALA B CA 1
ATOM 4919 C C . ALA B 1 247 ? 37.891 39.586 6.669 1.00 50.89 244 ALA B C 1
ATOM 4920 O O . ALA B 1 247 ? 38.160 40.522 7.428 1.00 55.91 244 ALA B O 1
ATOM 4922 N N . GLU B 1 248 ? 38.486 38.400 6.740 1.00 49.33 245 GLU B N 1
ATOM 4923 C CA . GLU B 1 248 ? 39.550 38.150 7.700 1.00 50.02 245 GLU B CA 1
ATOM 4924 C C . GLU B 1 248 ? 40.794 38.952 7.342 1.00 52.87 245 GLU B C 1
ATOM 4925 O O . GLU B 1 248 ? 41.473 39.489 8.221 1.00 53.82 245 GLU B O 1
ATOM 4939 N N . THR B 1 250 ? 40.756 41.840 5.726 1.00 48.84 247 THR B N 1
ATOM 4940 C CA . THR B 1 250 ? 40.488 43.251 5.983 1.00 52.75 247 THR B CA 1
ATOM 4941 C C . THR B 1 250 ? 40.561 43.572 7.474 1.00 45.92 247 THR B C 1
ATOM 4942 O O . THR B 1 250 ? 41.152 44.575 7.870 1.00 45.03 247 THR B O 1
ATOM 4946 N N . LYS B 1 251 ? 39.954 42.736 8.304 1.00 44.72 248 LYS B N 1
ATOM 4947 C CA . LYS B 1 251 ? 40.087 42.948 9.737 1.00 50.46 248 LYS B CA 1
ATOM 4948 C C . LYS B 1 251 ? 41.536 42.782 10.209 1.00 47.72 248 LYS B C 1
ATOM 4949 O O . LYS B 1 251 ? 41.986 43.497 11.108 1.00 45.49 248 LYS B O 1
ATOM 4955 N N . LEU B 1 252 ? 42.262 41.843 9.604 1.00 42.71 249 LEU B N 1
ATOM 4956 C CA . LEU B 1 252 ? 43.679 41.648 9.921 1.00 38.04 249 LEU B CA 1
ATOM 4957 C C . LEU B 1 252 ? 44.466 42.928 9.660 1.00 42.02 249 LEU B C 1
ATOM 4958 O O . LEU B 1 252 ? 45.277 43.350 10.490 1.00 40.60 249 LEU B O 1
ATOM 4963 N N . TYR B 1 253 ? 44.217 43.556 8.513 1.00 44.59 250 TYR B N 1
ATOM 4964 C CA . TYR B 1 253 ? 44.922 44.789 8.174 1.00 45.83 250 TYR B CA 1
ATOM 4965 C C . TYR B 1 253 ? 44.604 45.879 9.194 1.00 43.31 250 TYR B C 1
ATOM 4966 O O . TYR B 1 253 ? 45.479 46.633 9.587 1.00 41.28 250 TYR B O 1
ATOM 4975 N N . GLU B 1 254 ? 43.345 45.952 9.616 1.00 46.10 251 GLU B N 1
ATOM 4976 C CA . GLU B 1 254 ? 42.926 46.925 10.619 1.00 47.77 251 GLU B CA 1
ATOM 4977 C C . GLU B 1 254 ? 43.678 46.728 11.928 1.00 43.86 251 GLU B C 1
ATOM 4978 O O . GLU B 1 254 ? 44.159 47.696 12.528 1.00 49.03 251 GLU B O 1
ATOM 4984 N N . VAL B 1 255 ? 43.776 45.474 12.369 1.00 42.53 252 VAL B N 1
ATOM 4985 C CA . VAL B 1 255 ? 44.536 45.138 13.574 1.00 38.10 252 VAL B CA 1
ATOM 4986 C C . VAL B 1 255 ? 45.994 45.561 13.449 1.00 36.22 252 VAL B C 1
ATOM 4987 O O . VAL B 1 255 ? 46.569 46.125 14.381 1.00 41.59 252 VAL B O 1
ATOM 4991 N N . LEU B 1 256 ? 46.601 45.294 12.299 1.00 39.42 253 LEU B N 1
ATOM 4992 C CA . LEU B 1 256 ? 48.007 45.666 12.098 1.00 35.55 253 LEU B CA 1
ATOM 4993 C C . LEU B 1 256 ? 48.195 47.188 12.138 1.00 38.81 253 LEU B C 1
ATOM 4994 O O . LEU B 1 256 ? 49.216 47.694 12.632 1.00 40.21 253 LEU B O 1
ATOM 4999 N N . GLU B 1 257 ? 47.199 47.912 11.625 1.00 42.38 254 GLU B N 1
ATOM 5000 C CA . GLU B 1 257 ? 47.212 49.371 11.688 1.00 45.62 254 GLU B CA 1
ATOM 5001 C C . GLU B 1 257 ? 47.266 49.818 13.140 1.00 49.33 254 GLU B C 1
ATOM 5002 O O . GLU B 1 257 ? 48.061 50.683 13.502 1.00 52.21 254 GLU B O 1
ATOM 5008 N N . SER B 1 258 ? 46.421 49.220 13.974 1.00 44.43 255 SER B N 1
ATOM 5009 C CA . SER B 1 258 ? 46.419 49.542 15.394 1.00 43.63 255 SER B CA 1
ATOM 5010 C C . SER B 1 258 ? 47.787 49.295 16.000 1.00 43.41 255 SER B C 1
ATOM 5011 O O . SER B 1 258 ? 48.239 50.060 16.855 1.00 44.18 255 SER B O 1
ATOM 5014 N N . TYR B 1 259 ? 48.452 48.227 15.564 1.00 40.83 256 TYR B N 1
ATOM 5015 C CA . TYR B 1 259 ? 49.820 47.978 16.015 1.00 43.09 256 TYR B CA 1
ATOM 5016 C C . TYR B 1 259 ? 50.849 48.906 15.376 1.00 45.68 256 TYR B C 1
ATOM 5017 O O . TYR B 1 259 ? 52.030 48.827 15.697 1.00 47.31 256 TYR B O 1
ATOM 5026 N N . GLY B 1 260 ? 50.418 49.760 14.457 1.00 45.78 257 GLY B N 1
ATOM 5027 C CA . GLY B 1 260 ? 51.355 50.614 13.749 1.00 45.10 257 GLY B CA 1
ATOM 5028 C C . GLY B 1 260 ? 52.363 49.806 12.945 1.00 50.14 257 GLY B C 1
ATOM 5029 O O . GLY B 1 260 ? 53.506 50.229 12.765 1.00 45.96 257 GLY B O 1
ATOM 5030 N N . ALA B 1 261 ? 51.934 48.641 12.456 1.00 49.35 258 ALA B N 1
ATOM 5031 C CA . ALA B 1 261 ? 52.806 47.746 11.702 1.00 54.40 258 ALA B CA 1
ATOM 5032 C C . ALA B 1 261 ? 52.472 47.778 10.218 1.00 49.88 258 ALA B C 1
ATOM 5033 O O . ALA B 1 261 ? 53.064 47.055 9.419 1.00 54.95 258 ALA B O 1
ATOM 5035 N N . SER B 1 262 ? 51.541 48.649 9.859 1.00 41.75 259 SER B N 1
ATOM 5036 C CA . SER B 1 262 ? 50.964 48.686 8.524 1.00 49.51 259 SER B CA 1
ATOM 5037 C C . SER B 1 262 ? 51.987 48.916 7.416 1.00 52.62 259 SER B C 1
ATOM 5038 O O . SER B 1 262 ? 51.899 48.311 6.341 1.00 47.66 259 SER B O 1
ATOM 5041 N N . GLU B 1 263 ? 52.951 49.793 7.678 1.00 50.24 260 GLU B N 1
ATOM 5042 C CA . GLU B 1 263 ? 53.947 50.156 6.673 1.00 52.31 260 GLU B CA 1
ATOM 5043 C C . GLU B 1 263 ? 54.717 48.931 6.193 1.00 55.22 260 GLU B C 1
ATOM 5044 O O . GLU B 1 263 ? 55.242 48.922 5.078 1.00 53.89 260 GLU B O 1
ATOM 5050 N N . TYR B 1 264 ? 54.759 47.895 7.033 1.00 52.04 261 TYR B N 1
ATOM 5051 C CA . TYR B 1 264 ? 55.573 46.708 6.776 1.00 47.33 261 TYR B CA 1
ATOM 5052 C C . TYR B 1 264 ? 54.851 45.611 6.000 1.00 47.14 261 TYR B C 1
ATOM 5053 O O . TYR B 1 264 ? 55.473 44.651 5.539 1.00 52.90 261 TYR B O 1
ATOM 5062 N N . VAL B 1 265 ? 53.541 45.745 5.843 1.00 41.93 262 VAL B N 1
ATOM 5063 C CA . VAL B 1 265 ? 52.774 44.654 5.274 1.00 42.11 262 VAL B CA 1
ATOM 5064 C C . VAL B 1 265 ? 52.347 44.928 3.839 1.00 45.87 262 VAL B C 1
ATOM 5065 O O . VAL B 1 265 ? 52.117 46.071 3.451 1.00 44.43 262 VAL B O 1
ATOM 5069 N N . LYS B 1 266 ? 52.272 43.865 3.050 1.00 39.89 263 LYS B N 1
ATOM 5070 C CA . LYS B 1 266 ? 51.659 43.938 1.740 1.00 44.82 263 LYS B CA 1
ATOM 5071 C C . LYS B 1 266 ? 50.892 42.644 1.511 1.00 44.80 263 LYS B C 1
ATOM 5072 O O . LYS B 1 266 ? 50.964 41.727 2.328 1.00 41.09 263 LYS B O 1
ATOM 5078 N N . PHE B 1 267 ? 50.126 42.577 0.430 1.00 37.44 264 PHE B N 1
ATOM 5079 C CA . PHE B 1 267 ? 49.302 41.406 0.186 1.00 41.10 264 PHE B CA 1
ATOM 5080 C C . PHE B 1 267 ? 49.746 40.646 -1.044 1.00 46.11 264 PHE B C 1
ATOM 5081 O O . PHE B 1 267 ? 50.062 41.242 -2.073 1.00 49.14 264 PHE B O 1
ATOM 5089 N N . ASP B 1 268 ? 49.793 39.324 -0.921 1.00 37.64 265 ASP B N 1
ATOM 5090 C CA . ASP B 1 268 ? 50.101 38.461 -2.052 1.00 33.42 265 ASP B CA 1
ATOM 5091 C C . ASP B 1 268 ? 49.172 37.264 -2.035 1.00 39.51 265 ASP B C 1
ATOM 5092 O O . ASP B 1 268 ? 49.487 36.223 -1.457 1.00 38.78 265 ASP B O 1
ATOM 5097 N N . LEU B 1 269 ? 48.012 37.427 -2.662 1.00 34.53 266 LEU B N 1
ATOM 5098 C CA . LEU B 1 269 ? 46.995 36.392 -2.618 1.00 34.81 266 LEU B CA 1
ATOM 5099 C C . LEU B 1 269 ? 47.364 35.198 -3.491 1.00 37.90 266 LEU B C 1
ATOM 5100 O O . LEU B 1 269 ? 46.609 34.244 -3.574 1.00 36.34 266 LEU B O 1
ATOM 5105 N N . THR B 1 270 ? 48.535 35.228 -4.129 1.00 43.53 267 THR B N 1
ATOM 5106 C CA . THR B 1 270 ? 48.991 34.037 -4.849 1.00 39.69 267 THR B CA 1
ATOM 5107 C C . THR B 1 270 ? 49.751 33.097 -3.908 1.00 41.12 267 THR B C 1
ATOM 5108 O O . THR B 1 270 ? 50.126 31.986 -4.286 1.00 41.64 267 THR B O 1
ATOM 5112 N N . LEU B 1 271 ? 49.955 33.545 -2.676 1.00 37.60 268 LEU B N 1
ATOM 5113 C CA . LEU B 1 271 ? 50.837 32.835 -1.753 1.00 35.77 268 LEU B CA 1
ATOM 5114 C C . LEU B 1 271 ? 50.244 31.503 -1.314 1.00 40.60 268 LEU B C 1
ATOM 5115 O O . LEU B 1 271 ? 49.175 31.461 -0.712 1.00 40.02 268 LEU B O 1
ATOM 5120 N N . VAL B 1 272 ? 50.942 30.418 -1.636 1.00 37.95 269 VAL B N 1
ATOM 5121 C CA . VAL B 1 272 ? 50.589 29.087 -1.164 1.00 37.56 269 VAL B CA 1
ATOM 5122 C C . VAL B 1 272 ? 51.830 28.494 -0.497 1.00 41.06 269 VAL B C 1
ATOM 5123 O O . VAL B 1 272 ? 52.818 28.193 -1.171 1.00 36.80 269 VAL B O 1
ATOM 5127 N N . LEU B 1 273 ? 51.804 28.347 0.825 1.00 39.40 270 LEU B N 1
ATOM 5128 C CA . LEU B 1 273 ? 53.012 27.926 1.548 1.00 30.95 270 LEU B CA 1
ATOM 5129 C C . LEU B 1 273 ? 53.135 26.407 1.606 1.00 38.06 270 LEU B C 1
ATOM 5130 O O . LEU B 1 273 ? 54.194 25.868 1.906 1.00 35.32 270 LEU B O 1
ATOM 5135 N N . HIS B 1 274 ? 52.041 25.717 1.304 1.00 38.03 271 HIS B N 1
ATOM 5136 C CA . HIS B 1 274 ? 51.966 24.283 1.507 1.00 39.74 271 HIS B CA 1
ATOM 5137 C C . HIS B 1 274 ? 50.701 23.800 0.811 1.00 38.28 271 HIS B C 1
ATOM 5138 O O . HIS B 1 274 ? 49.735 24.554 0.684 1.00 41.95 271 HIS B O 1
ATOM 5153 N N . SER B 1 276 ? 48.543 21.591 1.880 1.00 40.73 273 SER B N 1
ATOM 5154 C CA . SER B 1 276 ? 47.425 21.238 2.774 1.00 47.42 273 SER B CA 1
ATOM 5155 C C . SER B 1 276 ? 47.528 21.746 4.218 1.00 49.73 273 SER B C 1
ATOM 5156 O O . SER B 1 276 ? 46.523 21.953 4.894 1.00 55.14 273 SER B O 1
ATOM 5159 N N . TYR B 1 277 ? 48.744 21.938 4.685 1.00 42.41 274 TYR B N 1
ATOM 5160 C CA . TYR B 1 277 ? 49.002 22.152 6.107 1.00 41.44 274 TYR B CA 1
ATOM 5161 C C . TYR B 1 277 ? 48.367 23.420 6.684 1.00 37.81 274 TYR B C 1
ATOM 5162 O O . TYR B 1 277 ? 47.744 23.377 7.742 1.00 37.43 274 TYR B O 1
ATOM 5171 N N . TYR B 1 278 ? 48.529 24.544 5.996 1.00 37.31 275 TYR B N 1
ATOM 5172 C CA . TYR B 1 278 ? 47.937 25.800 6.455 1.00 40.51 275 TYR B CA 1
ATOM 5173 C C . TYR B 1 278 ? 46.482 25.890 6.033 1.00 41.22 275 TYR B C 1
ATOM 5174 O O . TYR B 1 278 ? 46.117 25.447 4.943 1.00 37.39 275 TYR B O 1
ATOM 5183 N N . THR B 1 279 ? 45.665 26.485 6.896 1.00 41.12 276 THR B N 1
ATOM 5184 C CA . THR B 1 279 ? 44.217 26.497 6.724 1.00 43.65 276 THR B CA 1
ATOM 5185 C C . THR B 1 279 ? 43.642 27.890 6.444 1.00 43.55 276 THR B C 1
ATOM 5186 O O . THR B 1 279 ? 42.476 28.034 6.082 1.00 40.49 276 THR B O 1
ATOM 5190 N N . GLY B 1 280 ? 44.447 28.924 6.618 1.00 40.63 277 GLY B N 1
ATOM 5191 C CA . GLY B 1 280 ? 43.914 30.270 6.519 1.00 45.09 277 GLY B CA 1
ATOM 5192 C C . GLY B 1 280 ? 44.937 31.322 6.167 1.00 37.10 277 GLY B C 1
ATOM 5193 O O . GLY B 1 280 ? 45.631 31.203 5.162 1.00 38.80 277 GLY B O 1
ATOM 5194 N N . VAL B 1 281 ? 45.000 32.368 6.983 1.00 37.31 278 VAL B N 1
ATOM 5195 C CA . VAL B 1 281 ? 46.002 33.416 6.826 1.00 36.75 278 VAL B CA 1
ATOM 5196 C C . VAL B 1 281 ? 47.388 32.799 6.773 1.00 37.44 278 VAL B C 1
ATOM 5197 O O . VAL B 1 281 ? 47.725 31.968 7.611 1.00 34.03 278 VAL B O 1
ATOM 5201 N N . VAL B 1 282 ? 48.169 33.198 5.771 1.00 34.03 279 VAL B N 1
ATOM 5202 C CA . VAL B 1 282 ? 49.568 32.799 5.644 1.00 32.76 279 VAL B CA 1
ATOM 5203 C C . VAL B 1 282 ? 50.398 34.038 5.335 1.00 37.16 279 VAL B C 1
ATOM 5204 O O . VAL B 1 282 ? 49.886 35.009 4.772 1.00 39.97 279 VAL B O 1
ATOM 5208 N N . PHE B 1 283 ? 51.669 34.008 5.727 1.00 33.14 280 PHE B N 1
ATOM 5209 C CA . PHE B 1 283 ? 52.557 35.137 5.501 1.00 30.83 280 PHE B CA 1
ATOM 5210 C C . PHE B 1 283 ? 54.018 34.720 5.412 1.00 33.91 280 PHE B C 1
ATOM 5211 O O . PHE B 1 283 ? 54.408 33.653 5.892 1.00 33.51 280 PHE B O 1
ATOM 5219 N N . GLU B 1 284 ? 54.818 35.571 4.785 1.00 36.06 281 GLU B N 1
ATOM 5220 C CA . GLU B 1 284 ? 56.256 35.365 4.763 1.00 41.48 281 GLU B CA 1
ATOM 5221 C C . GLU B 1 284 ? 56.972 36.698 4.714 1.00 40.37 281 GLU B C 1
ATOM 5222 O O . GLU B 1 284 ? 56.454 37.667 4.151 1.00 35.50 281 GLU B O 1
ATOM 5228 N N . GLY B 1 285 ? 58.159 36.749 5.318 1.00 34.29 282 GLY B N 1
ATOM 5229 C CA . GLY B 1 285 ? 58.899 37.988 5.426 1.00 32.27 282 GLY B CA 1
ATOM 5230 C C . GLY B 1 285 ? 60.132 37.966 4.553 1.00 35.21 282 GLY B C 1
ATOM 5231 O O . GLY B 1 285 ? 60.788 36.929 4.429 1.00 35.91 282 GLY B O 1
ATOM 5232 N N . TYR B 1 286 ? 60.432 39.114 3.949 1.00 33.25 283 TYR B N 1
ATOM 5233 C CA . TYR B 1 286 ? 61.593 39.296 3.079 1.00 34.47 283 TYR B CA 1
ATOM 5234 C C . TYR B 1 286 ? 62.368 40.524 3.537 1.00 34.77 283 TYR B C 1
ATOM 5235 O O . TYR B 1 286 ? 61.770 41.541 3.876 1.00 39.96 283 TYR B O 1
ATOM 5244 N N . GLY B 1 287 ? 63.693 40.442 3.531 1.00 34.82 284 GLY B N 1
ATOM 5245 C CA . GLY B 1 287 ? 64.500 41.635 3.714 1.00 39.69 284 GLY B CA 1
ATOM 5246 C C . GLY B 1 287 ? 64.358 42.552 2.504 1.00 42.85 284 GLY B C 1
ATOM 5247 O O . GLY B 1 287 ? 63.762 42.160 1.500 1.00 38.62 284 GLY B O 1
ATOM 5248 N N . ASN B 1 288 ? 64.928 43.755 2.586 1.00 41.71 285 ASN B N 1
ATOM 5249 C CA . ASN B 1 288 ? 64.834 44.733 1.504 1.00 55.13 285 ASN B CA 1
ATOM 5250 C C . ASN B 1 288 ? 65.576 44.341 0.226 1.00 48.67 285 ASN B C 1
ATOM 5251 O O . ASN B 1 288 ? 65.413 44.981 -0.807 1.00 48.14 285 ASN B O 1
ATOM 5256 N N . ARG B 1 289 ? 66.390 43.295 0.299 1.00 39.38 286 ARG B N 1
ATOM 5257 C CA . ARG B 1 289 ? 67.132 42.831 -0.874 1.00 46.78 286 ARG B CA 1
ATOM 5258 C C . ARG B 1 289 ? 66.493 41.578 -1.487 1.00 47.94 286 ARG B C 1
ATOM 5259 O O . ARG B 1 289 ? 67.089 40.912 -2.342 1.00 45.34 286 ARG B O 1
ATOM 5267 N N . LEU 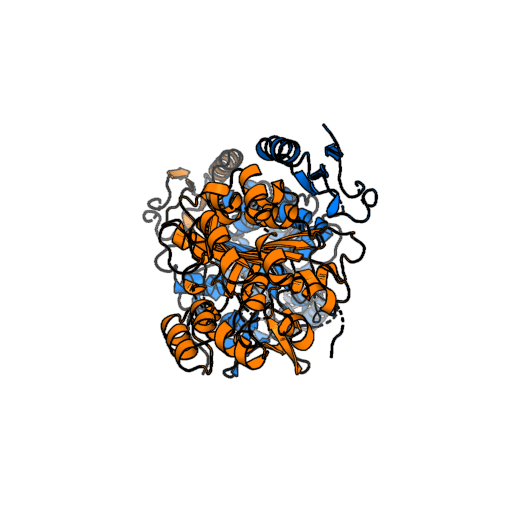B 1 290 ? 65.275 41.277 -1.040 1.00 40.33 287 LEU B N 1
ATOM 5268 C CA . LEU B 1 290 ? 64.527 40.089 -1.462 1.00 37.30 287 LEU B CA 1
ATOM 5269 C C . LEU B 1 290 ? 65.312 38.786 -1.270 1.00 42.02 287 LEU B C 1
ATOM 5270 O O . LEU B 1 290 ? 65.856 38.523 -0.182 1.00 35.06 287 LEU B O 1
ATOM 5275 N N . GLY B 1 291 ? 65.373 37.963 -2.312 1.00 40.18 288 GLY B N 1
ATOM 5276 C CA . GLY B 1 291 ? 65.982 36.649 -2.184 1.00 41.69 288 GLY B CA 1
ATOM 5277 C C . GLY B 1 291 ? 65.017 35.705 -1.478 1.00 44.03 288 GLY B C 1
ATOM 5278 O O . GLY B 1 291 ? 63.806 35.906 -1.533 1.00 38.83 288 GLY B O 1
ATOM 5279 N N . VAL B 1 292 ? 65.536 34.678 -0.814 1.00 40.19 289 VAL B N 1
ATOM 5280 C CA . VAL B 1 292 ? 64.667 33.725 -0.126 1.00 42.62 289 VAL B CA 1
ATOM 5281 C C . VAL B 1 292 ? 64.011 34.367 1.096 1.00 36.52 289 VAL B C 1
ATOM 5282 O O . VAL B 1 292 ? 64.635 35.155 1.792 1.00 34.44 289 VAL B O 1
ATOM 5286 N N . PRO B 1 293 ? 62.737 34.039 1.355 1.00 38.66 290 PRO B N 1
ATOM 5287 C CA . PRO B 1 293 ? 62.084 34.541 2.570 1.00 38.54 290 PRO B CA 1
ATOM 5288 C C . PRO B 1 293 ? 62.915 34.211 3.815 1.00 31.24 290 PRO B C 1
ATOM 5289 O O . PRO B 1 293 ? 63.461 33.113 3.919 1.00 33.71 290 PRO B O 1
ATOM 5293 N N . LEU B 1 294 ? 62.995 35.154 4.743 1.00 34.19 291 LEU B N 1
ATOM 5294 C CA . LEU B 1 294 ? 63.698 34.946 6.012 1.00 36.23 291 LEU B CA 1
ATOM 5295 C C . LEU B 1 294 ? 62.813 34.259 7.048 1.00 41.74 291 LEU B C 1
ATOM 5296 O O . LEU B 1 294 ? 63.314 33.593 7.972 1.00 40.91 291 LEU B O 1
ATOM 5301 N N . CYS B 1 295 ? 61.500 34.436 6.902 1.00 39.35 292 CYS B N 1
ATOM 5302 C CA . CYS B 1 295 ? 60.543 33.934 7.889 1.00 37.19 292 CYS B CA 1
ATOM 5303 C C . CYS B 1 295 ? 59.177 33.706 7.273 1.00 38.84 292 CYS B C 1
ATOM 5304 O O . CYS B 1 295 ? 58.886 34.184 6.169 1.00 33.58 292 CYS B O 1
ATOM 5307 N N . SER B 1 296 ? 58.330 32.989 8.002 1.00 30.38 293 SER B N 1
ATOM 5308 C CA . SER B 1 296 ? 57.009 32.657 7.496 1.00 31.03 293 SER B CA 1
ATOM 5309 C C . SER B 1 296 ? 56.138 32.148 8.625 1.00 31.73 293 SER B C 1
ATOM 5310 O O . SER B 1 296 ? 56.642 31.752 9.678 1.00 28.30 293 SER B O 1
ATOM 5313 N N . GLY B 1 297 ? 54.826 32.171 8.416 1.00 34.24 294 GLY B N 1
ATOM 5314 C CA . GLY B 1 297 ? 53.915 31.655 9.421 1.00 34.71 294 GLY B CA 1
ATOM 5315 C C . GLY B 1 297 ? 52.488 31.624 8.920 1.00 30.09 294 GLY B C 1
ATOM 5316 O O . GLY B 1 297 ? 52.225 31.830 7.733 1.00 30.96 294 GLY B O 1
ATOM 5317 N N . GLY B 1 298 ? 51.560 31.368 9.830 1.00 34.35 295 GLY B N 1
ATOM 5318 C CA . GLY B 1 298 ? 50.156 31.374 9.483 1.00 40.12 295 GLY B CA 1
ATOM 5319 C C . GLY B 1 298 ? 49.362 30.355 10.274 1.00 39.36 295 GLY B C 1
ATOM 5320 O O . GLY B 1 298 ? 49.913 29.619 11.102 1.00 31.15 295 GLY B O 1
ATOM 5321 N N . ARG B 1 299 ? 48.064 30.311 9.995 1.00 34.40 296 ARG B N 1
ATOM 5322 C CA . ARG B 1 299 ? 47.125 29.419 10.681 1.00 35.11 296 ARG B CA 1
ATOM 5323 C C . ARG B 1 299 ? 47.249 27.971 10.269 1.00 33.95 296 ARG B C 1
ATOM 5324 O O . ARG B 1 299 ? 47.299 27.657 9.088 1.00 37.46 296 ARG B O 1
ATOM 5332 N N . TYR B 1 300 ? 47.257 27.086 11.259 1.00 33.13 297 TYR B N 1
ATOM 5333 C CA . TYR B 1 300 ? 47.274 25.652 11.003 1.00 34.67 297 TYR B CA 1
ATOM 5334 C C . TYR B 1 300 ? 46.248 24.964 11.927 1.00 35.19 297 TYR B C 1
ATOM 5335 O O . TYR B 1 300 ? 46.611 24.238 12.847 1.00 33.24 297 TYR B O 1
ATOM 5344 N N . ASP B 1 301 ? 44.963 25.204 11.658 1.00 37.40 298 ASP B N 1
ATOM 5345 C CA . ASP B 1 301 ? 43.889 24.922 12.616 1.00 41.24 298 ASP B CA 1
ATOM 5346 C C . ASP B 1 301 ? 43.515 23.448 12.802 1.00 39.56 298 ASP B C 1
ATOM 5347 O O . ASP B 1 301 ? 42.671 23.140 13.637 1.00 34.93 298 ASP B O 1
ATOM 5352 N N . GLU B 1 302 ? 44.128 22.548 12.040 1.00 38.21 299 GLU B N 1
ATOM 5353 C CA . GLU B 1 302 ? 43.792 21.124 12.148 1.00 39.73 299 GLU B CA 1
ATOM 5354 C C . GLU B 1 302 ? 44.898 20.268 12.790 1.00 38.05 299 GLU B C 1
ATOM 5355 O O . GLU B 1 302 ? 44.718 19.073 13.023 1.00 41.65 299 GLU B O 1
ATOM 5361 N N . LEU B 1 303 ? 46.036 20.866 13.099 1.00 38.45 300 LEU B N 1
ATOM 5362 C CA . LEU B 1 303 ? 47.125 20.072 13.675 1.00 38.43 300 LEU B CA 1
ATOM 5363 C C . LEU B 1 303 ? 46.818 19.565 15.084 1.00 37.96 300 LEU B C 1
ATOM 5364 O O . LEU B 1 303 ? 46.985 18.379 15.364 1.00 36.30 300 LEU B O 1
ATOM 5369 N N . LEU B 1 304 ? 46.378 20.453 15.974 1.00 34.69 301 LEU B N 1
ATOM 5370 C CA . LEU B 1 304 ? 46.175 20.054 17.369 1.00 36.37 301 LEU B CA 1
ATOM 5371 C C . LEU B 1 304 ? 45.173 18.910 17.507 1.00 42.73 301 LEU B C 1
ATOM 5372 O O . LEU B 1 304 ? 45.257 18.116 18.454 1.00 39.66 301 LEU B O 1
ATOM 5377 N N . SER B 1 305 ? 44.232 18.827 16.566 1.00 45.79 302 SER B N 1
ATOM 5378 C CA . SER B 1 305 ? 43.256 17.738 16.548 1.00 44.81 302 SER B CA 1
ATOM 5379 C C . SER B 1 305 ? 43.935 16.388 16.388 1.00 44.34 302 SER B C 1
ATOM 5380 O O . SER B 1 305 ? 43.480 15.395 16.947 1.00 41.33 302 SER B O 1
ATOM 5383 N N . LYS B 1 306 ? 45.016 16.352 15.612 1.00 42.26 303 LYS B N 1
ATOM 5384 C CA . LYS B 1 306 ? 45.773 15.118 15.417 1.00 45.08 303 LYS B CA 1
ATOM 5385 C C . LYS B 1 306 ? 46.462 14.631 16.695 1.00 46.06 303 LYS B C 1
ATOM 5386 O O . LYS B 1 306 ? 46.872 13.476 16.772 1.00 41.91 303 LYS B O 1
ATOM 5392 N N . PHE B 1 307 ? 46.591 15.514 17.685 1.00 38.44 304 PHE B N 1
ATOM 5393 C CA . PHE B 1 307 ? 47.115 15.133 18.999 1.00 39.17 304 PHE B CA 1
ATOM 5394 C C . PHE B 1 307 ? 46.006 15.032 20.037 1.00 45.90 304 PHE B C 1
ATOM 5395 O O . PHE B 1 307 ? 46.282 14.895 21.229 1.00 40.90 304 PHE B O 1
ATOM 5403 N N . HIS B 1 308 ? 44.764 15.128 19.562 1.00 45.77 305 HIS B N 1
ATOM 5404 C CA . HIS B 1 308 ? 43.565 14.932 20.375 1.00 52.38 305 HIS B CA 1
ATOM 5405 C C . HIS B 1 308 ? 43.278 16.056 21.359 1.00 47.15 305 HIS B C 1
ATOM 5406 O O . HIS B 1 308 ? 42.597 15.852 22.365 1.00 48.96 305 HIS B O 1
ATOM 5413 N N . ARG B 1 309 ? 43.787 17.245 21.060 1.00 47.33 306 ARG B N 1
ATOM 5414 C CA . ARG B 1 309 ? 43.387 18.439 21.800 1.00 51.22 306 ARG B CA 1
ATOM 5415 C C . ARG B 1 309 ? 43.057 19.570 20.824 1.00 52.91 306 ARG B C 1
ATOM 5416 O O . ARG B 1 309 ? 43.759 20.593 20.789 1.00 45.83 306 ARG B O 1
ATOM 5424 N N . PRO B 1 310 ? 41.980 19.390 20.038 1.00 42.16 307 PRO B N 1
ATOM 5425 C CA . PRO B 1 310 ? 41.673 20.306 18.932 1.00 40.49 307 PRO B CA 1
ATOM 5426 C C . PRO B 1 310 ? 41.765 21.750 19.379 1.00 40.97 307 PRO B C 1
ATOM 5427 O O . PRO B 1 310 ? 41.276 22.099 20.459 1.00 36.71 307 PRO B O 1
ATOM 5431 N N . ALA B 1 311 ? 42.389 22.579 18.550 1.00 36.38 308 ALA B N 1
ATOM 5432 C CA . ALA B 1 311 ? 42.412 24.017 18.778 1.00 37.31 308 ALA B CA 1
ATOM 5433 C C . ALA B 1 311 ? 42.808 24.711 17.496 1.00 43.65 308 ALA B C 1
ATOM 5434 O O . ALA B 1 311 ? 43.471 24.120 16.650 1.00 42.34 308 ALA B O 1
ATOM 5436 N N . GLN B 1 312 ? 42.370 25.957 17.347 1.00 39.20 309 GLN B N 1
ATOM 5437 C CA . GLN B 1 312 ? 42.896 26.827 16.313 1.00 37.97 309 GLN B CA 1
ATOM 5438 C C . GLN B 1 312 ? 44.307 27.200 16.752 1.00 35.52 309 GLN B C 1
ATOM 5439 O O . GLN B 1 312 ? 44.622 27.171 17.943 1.00 38.78 309 GLN B O 1
ATOM 5445 N N . ALA B 1 313 ? 45.177 27.496 15.793 1.00 37.08 310 ALA B N 1
ATOM 5446 C CA . ALA B 1 313 ? 46.564 27.812 16.122 1.00 38.14 310 ALA B CA 1
ATOM 5447 C C . ALA B 1 313 ? 47.218 28.605 15.006 1.00 33.58 310 ALA B C 1
ATOM 5448 O O . ALA B 1 313 ? 46.906 28.422 13.824 1.00 36.14 310 ALA B O 1
ATOM 5450 N N . THR B 1 314 ? 48.085 29.530 15.393 1.00 33.13 311 THR B N 1
ATOM 5451 C CA . THR B 1 314 ? 48.909 30.222 14.418 1.00 33.91 311 THR B CA 1
ATOM 5452 C C . THR B 1 314 ? 50.285 30.460 15.008 1.00 36.78 311 THR B C 1
ATOM 5453 O O . THR B 1 314 ? 50.548 30.054 16.137 1.00 30.48 311 THR B O 1
ATOM 5457 N N . GLY B 1 315 ? 51.170 31.100 14.246 1.00 31.28 312 GLY B N 1
ATOM 5458 C CA . GLY B 1 315 ? 52.504 31.386 14.733 1.00 35.10 312 GLY B CA 1
ATOM 5459 C C . GLY B 1 315 ? 53.444 31.716 13.593 1.00 38.20 312 GLY B C 1
ATOM 5460 O O . GLY B 1 315 ? 53.000 31.916 12.470 1.00 29.71 312 GLY B O 1
ATOM 5461 N N . PHE B 1 316 ? 54.736 31.808 13.888 1.00 29.87 313 PHE B N 1
ATOM 5462 C CA . PHE B 1 316 ? 55.729 32.065 12.855 1.00 30.76 313 PHE B CA 1
ATOM 5463 C C . PHE B 1 316 ? 57.059 31.406 13.205 1.00 28.38 313 PHE B C 1
ATOM 5464 O O . PHE B 1 316 ? 57.322 31.057 14.362 1.00 28.44 313 PHE B O 1
ATOM 5472 N N . GLY B 1 317 ? 57.887 31.238 12.183 1.00 29.25 314 GLY B N 1
ATOM 5473 C CA . GLY B 1 317 ? 59.246 30.761 12.349 1.00 32.12 314 GLY B CA 1
ATOM 5474 C C . GLY B 1 317 ? 60.198 31.669 11.583 1.00 30.37 314 GLY B C 1
ATOM 5475 O O . GLY B 1 317 ? 59.843 32.193 10.530 1.00 30.63 314 GLY B O 1
ATOM 5476 N N . VAL B 1 318 ? 61.394 31.860 12.129 1.00 31.54 315 VAL B N 1
ATOM 5477 C CA . VAL B 1 318 ? 62.435 32.665 11.502 1.00 32.43 315 VAL B CA 1
ATOM 5478 C C . VAL B 1 318 ? 63.674 31.808 11.273 1.00 34.86 315 VAL B C 1
ATOM 5479 O O . VAL B 1 318 ? 64.142 31.160 12.202 1.00 30.62 315 VAL B O 1
ATOM 5483 N N . ARG B 1 319 ? 64.188 31.803 10.045 1.00 30.52 316 ARG B N 1
ATOM 5484 C CA . ARG B 1 319 ? 65.458 31.135 9.716 1.00 38.67 316 ARG B CA 1
ATOM 5485 C C . ARG B 1 319 ? 66.624 32.019 10.103 1.00 30.80 316 ARG B C 1
ATOM 5486 O O . ARG B 1 319 ? 66.883 33.020 9.442 1.00 33.57 316 ARG B O 1
ATOM 5494 N N . ILE B 1 320 ? 67.319 31.651 11.177 1.00 26.76 317 ILE B N 1
ATOM 5495 C CA . ILE B 1 320 ? 68.327 32.514 11.780 1.00 32.86 317 ILE B CA 1
ATOM 5496 C C . ILE B 1 320 ? 69.505 32.767 10.845 1.00 34.03 317 ILE B C 1
ATOM 5497 O O . ILE B 1 320 ? 69.991 33.890 10.725 1.00 33.56 317 ILE B O 1
ATOM 5502 N N . ASP B 1 321 ? 69.977 31.720 10.185 1.00 34.12 318 ASP B N 1
ATOM 5503 C CA . ASP B 1 321 ? 71.128 31.885 9.311 1.00 39.48 318 ASP B CA 1
ATOM 5504 C C . ASP B 1 321 ? 70.814 32.821 8.146 1.00 43.49 318 ASP B C 1
ATOM 5505 O O . ASP B 1 321 ? 71.648 33.627 7.750 1.00 41.92 318 ASP B O 1
ATOM 5510 N N . LEU B 1 322 ? 69.593 32.741 7.623 1.00 40.10 319 LEU B N 1
ATOM 5511 C CA . LEU B 1 322 ? 69.180 33.628 6.551 1.00 38.43 319 LEU B CA 1
ATOM 5512 C C . LEU B 1 322 ? 69.068 35.055 7.067 1.00 40.11 319 LEU B C 1
ATOM 5513 O O . LEU B 1 322 ? 69.372 36.009 6.357 1.00 39.63 319 LEU B O 1
ATOM 5518 N N . LEU B 1 323 ? 68.619 35.203 8.309 1.00 37.27 320 LEU B N 1
ATOM 5519 C CA . LEU B 1 323 ? 68.478 36.532 8.891 1.00 38.29 320 LEU B CA 1
ATOM 5520 C C . LEU B 1 323 ? 69.853 37.180 9.119 1.00 37.65 320 LEU B C 1
ATOM 5521 O O . LEU B 1 323 ? 70.056 38.355 8.815 1.00 37.82 320 LEU B O 1
ATOM 5526 N N . VAL B 1 324 ? 70.797 36.409 9.640 1.00 40.67 321 VAL B N 1
ATOM 5527 C CA . VAL B 1 324 ? 72.158 36.918 9.841 1.00 42.74 321 VAL B CA 1
ATOM 5528 C C . VAL B 1 324 ? 72.767 37.403 8.512 1.00 49.83 321 VAL B C 1
ATOM 5529 O O . VAL B 1 324 ? 73.308 38.508 8.440 1.00 52.44 321 VAL B O 1
ATOM 5533 N N . GLU B 1 325 ? 72.664 36.584 7.466 1.00 45.96 322 GLU B N 1
ATOM 5534 C CA . GLU B 1 325 ? 73.055 36.996 6.115 1.00 48.89 322 GLU B CA 1
ATOM 5535 C C . GLU B 1 325 ? 72.439 38.338 5.723 1.00 51.73 322 GLU B C 1
ATOM 5536 O O . GLU B 1 325 ? 73.124 39.235 5.233 1.00 49.76 322 GLU B O 1
ATOM 5542 N N . ALA B 1 326 ? 71.128 38.453 5.913 1.00 45.75 323 ALA B N 1
ATOM 5543 C CA . ALA B 1 326 ? 70.374 39.628 5.482 1.00 43.98 323 ALA B CA 1
ATOM 5544 C C . ALA B 1 326 ? 70.793 40.918 6.194 1.00 43.95 323 ALA B C 1
ATOM 5545 O O . ALA B 1 326 ? 70.593 42.017 5.673 1.00 48.54 323 ALA B O 1
ATOM 5547 N N . LEU B 1 327 ? 71.374 40.774 7.381 1.00 43.02 324 LEU B N 1
ATOM 5548 C CA . LEU B 1 327 ? 71.714 41.906 8.235 1.00 47.41 324 LEU B CA 1
ATOM 5549 C C . LEU B 1 327 ? 73.142 42.455 8.053 1.00 67.32 324 LEU B C 1
ATOM 5550 O O . LEU B 1 327 ? 73.436 43.569 8.488 1.00 71.60 324 LEU B O 1
ATOM 5555 N N . ASN B 1 328 ? 74.029 41.689 7.422 1.00 77.16 325 ASN B N 1
ATOM 5556 C CA . ASN B 1 328 ? 75.430 42.113 7.322 1.00 86.52 325 ASN B CA 1
ATOM 5557 C C . ASN B 1 328 ? 76.230 41.401 6.235 1.00 90.54 325 ASN B C 1
ATOM 5558 O O . ASN B 1 328 ? 75.946 40.254 5.891 1.00 94.64 325 ASN B O 1
ATOM 5563 N N . ASN B 1 334 ? 86.296 39.418 12.407 1.00 125.96 331 ASN B N 1
ATOM 5564 C CA . ASN B 1 334 ? 86.685 38.937 13.729 1.00 126.28 331 ASN B CA 1
ATOM 5565 C C . ASN B 1 334 ? 87.029 40.089 14.667 1.00 128.70 331 ASN B C 1
ATOM 5566 O O . ASN B 1 334 ? 86.462 41.178 14.564 1.00 129.83 331 ASN B O 1
ATOM 5568 N N . GLY B 1 335 ? 87.961 39.837 15.582 1.00 126.42 332 GLY B N 1
ATOM 5569 C CA . GLY B 1 335 ? 88.393 40.844 16.535 1.00 123.17 332 GLY B CA 1
ATOM 5570 C C . GLY B 1 335 ? 88.297 40.364 17.971 1.00 116.52 332 GLY B C 1
ATOM 5571 O O . GLY B 1 335 ? 87.243 39.902 18.413 1.00 115.84 332 GLY B O 1
ATOM 5572 N N . HIS B 1 336 ? 89.403 40.468 18.703 1.00 106.25 333 HIS B N 1
ATOM 5573 C CA . HIS B 1 336 ? 89.426 40.065 20.103 1.00 90.70 333 HIS B CA 1
ATOM 5574 C C . HIS B 1 336 ? 89.282 41.281 21.005 1.00 76.44 333 HIS B C 1
ATOM 5575 O O . HIS B 1 336 ? 90.275 41.902 21.383 1.00 64.78 333 HIS B O 1
ATOM 5582 N N . GLU B 1 337 ? 88.035 41.618 21.327 1.00 77.02 334 GLU B N 1
ATOM 5583 C CA . GLU B 1 337 ? 87.717 42.717 22.235 1.00 73.65 334 GLU B CA 1
ATOM 5584 C C . GLU B 1 337 ? 88.476 42.571 23.540 1.00 65.36 334 GLU B C 1
ATOM 5585 O O . GLU B 1 337 ? 88.834 43.558 24.183 1.00 77.07 334 GLU B O 1
ATOM 5591 N N . GLN B 1 338 ? 88.715 41.324 23.920 1.00 60.11 335 GLN B N 1
ATOM 5592 C CA . GLN B 1 338 ? 89.301 40.985 25.210 1.00 53.67 335 GLN B CA 1
ATOM 5593 C C . GLN B 1 338 ? 90.618 41.706 25.521 1.00 54.00 335 GLN B C 1
ATOM 5594 O O . GLN B 1 338 ? 91.368 42.089 24.617 1.00 54.71 335 GLN B O 1
ATOM 5600 N N . THR B 1 339 ? 90.869 41.908 26.812 1.00 50.17 336 THR B N 1
ATOM 5601 C CA . THR B 1 339 ? 92.170 42.346 27.305 1.00 45.89 336 THR B CA 1
ATOM 5602 C C . THR B 1 339 ? 92.988 41.112 27.710 1.00 48.09 336 THR B C 1
ATOM 5603 O O . THR B 1 339 ? 92.422 40.100 28.141 1.00 46.04 336 THR B O 1
ATOM 5607 N N . CYS B 1 340 ? 94.310 41.191 27.564 1.00 45.44 337 CYS B N 1
ATOM 5608 C CA . CYS B 1 340 ? 95.183 40.071 27.897 1.00 45.57 337 CYS B CA 1
ATOM 5609 C C . CYS B 1 340 ? 96.276 40.497 28.880 1.00 42.71 337 CYS B C 1
ATOM 5610 O O . CYS B 1 340 ? 97.043 41.410 28.605 1.00 46.01 337 CYS B O 1
ATOM 5613 N N . ILE B 1 341 ? 96.321 39.844 30.036 1.00 40.06 338 ILE B N 1
ATOM 5614 C CA . ILE B 1 341 ? 97.378 40.077 31.010 1.00 42.30 338 ILE B CA 1
ATOM 5615 C C . ILE B 1 341 ? 98.354 38.913 30.918 1.00 37.54 338 ILE B C 1
ATOM 5616 O O . ILE B 1 341 ? 97.978 37.767 31.145 1.00 33.52 338 ILE B O 1
ATOM 5621 N N . LEU B 1 342 ? 99.586 39.207 30.533 1.00 38.74 339 LEU B N 1
ATOM 5622 C CA . LEU B 1 342 ? 100.633 38.190 30.456 1.00 36.93 339 LEU B CA 1
ATOM 5623 C C . LEU B 1 342 ? 101.434 38.235 31.744 1.00 39.32 339 LEU B C 1
ATOM 5624 O O . LEU B 1 342 ? 101.918 39.294 32.141 1.00 41.40 339 LEU B O 1
ATOM 5629 N N . PHE B 1 343 ? 101.573 37.099 32.410 1.00 32.54 340 PHE B N 1
ATOM 5630 C CA . PHE B 1 343 ? 102.305 37.115 33.667 1.00 39.71 340 PHE B CA 1
ATOM 5631 C C . PHE B 1 343 ? 103.415 36.088 33.726 1.00 38.90 340 PHE B C 1
ATOM 5632 O O . PHE B 1 343 ? 103.425 35.131 32.964 1.00 37.46 340 PHE B O 1
ATOM 5640 N N . SER B 1 344 ? 104.369 36.318 34.622 1.00 44.18 341 SER B N 1
ATOM 5641 C CA . SER B 1 344 ? 105.340 35.290 34.983 1.00 42.96 341 SER B CA 1
ATOM 5642 C C . SER B 1 344 ? 105.115 34.880 36.434 1.00 51.09 341 SER B C 1
ATOM 5643 O O . SER B 1 344 ? 104.286 35.466 37.138 1.00 45.12 341 SER B O 1
ATOM 5646 N N . ASN B 1 345 ? 105.864 33.878 36.873 1.00 61.36 342 ASN B N 1
ATOM 5647 C CA . ASN B 1 345 ? 105.620 33.233 38.154 1.00 63.45 342 ASN B CA 1
ATOM 5648 C C . ASN B 1 345 ? 105.544 34.211 39.313 1.00 59.35 342 ASN B C 1
ATOM 5649 O O . ASN B 1 345 ? 104.593 34.185 40.095 1.00 60.45 342 ASN B O 1
ATOM 5654 N N . GLU B 1 346 ? 106.538 35.086 39.402 1.00 60.61 343 GLU B N 1
ATOM 5655 C CA . GLU B 1 346 ? 106.699 35.963 40.557 1.00 64.99 343 GLU B CA 1
ATOM 5656 C C . GLU B 1 346 ? 105.590 36.990 40.721 1.00 59.92 343 GLU B C 1
ATOM 5657 O O . GLU B 1 346 ? 105.329 37.440 41.832 1.00 61.82 343 GLU B O 1
ATOM 5663 N N . ARG B 1 347 ? 104.935 37.362 39.627 1.00 53.39 344 ARG B N 1
ATOM 5664 C CA . ARG B 1 347 ? 103.841 38.329 39.715 1.00 50.32 344 ARG B CA 1
ATOM 5665 C C . ARG B 1 347 ? 102.461 37.710 39.450 1.00 47.85 344 ARG B C 1
ATOM 5666 O O . ARG B 1 347 ? 101.521 38.414 39.083 1.00 48.82 344 ARG B O 1
ATOM 5674 N N . ARG B 1 348 ? 102.346 36.398 39.643 1.00 45.09 345 ARG B N 1
ATOM 5675 C CA . ARG B 1 348 ? 101.084 35.698 39.415 1.00 52.26 345 ARG B CA 1
ATOM 5676 C C . ARG B 1 348 ? 99.956 36.197 40.319 1.00 49.95 345 ARG B C 1
ATOM 5677 O O . ARG B 1 348 ? 98.814 36.363 39.879 1.00 42.70 345 ARG B O 1
ATOM 5685 N N . PHE B 1 349 ? 100.262 36.432 41.588 1.00 52.64 346 PHE B N 1
ATOM 5686 C CA . PHE B 1 349 ? 99.215 36.881 42.490 1.00 62.79 346 PHE B CA 1
ATOM 5687 C C . PHE B 1 349 ? 98.735 38.254 42.049 1.00 62.24 346 PHE B C 1
ATOM 5688 O O . PHE B 1 349 ? 97.536 38.515 41.994 1.00 61.99 346 PHE B O 1
ATOM 5696 N N . GLU B 1 350 ? 99.682 39.123 41.715 1.00 54.18 347 GLU B N 1
ATOM 5697 C CA . GLU B 1 350 ? 99.350 40.454 41.230 1.00 57.06 347 GLU B CA 1
ATOM 5698 C C . GLU B 1 350 ? 98.446 40.411 40.005 1.00 51.67 347 GLU B C 1
ATOM 5699 O O . GLU B 1 350 ? 97.442 41.123 39.938 1.00 55.45 347 GLU B O 1
ATOM 5705 N N . ALA B 1 351 ? 98.806 39.587 39.029 1.00 45.07 348 ALA B N 1
ATOM 5706 C CA . ALA B 1 351 ? 98.020 39.497 37.796 1.00 40.32 348 ALA B CA 1
ATOM 5707 C C . ALA B 1 351 ? 96.624 38.924 38.028 1.00 37.93 348 ALA B C 1
ATOM 5708 O O . ALA B 1 351 ? 95.640 39.410 37.461 1.00 44.74 348 ALA B O 1
ATOM 5710 N N . ILE B 1 352 ? 96.537 37.875 38.834 1.00 40.55 349 ILE B N 1
ATOM 5711 C CA . ILE B 1 352 ? 95.238 37.304 39.168 1.00 43.07 349 ILE B CA 1
ATOM 5712 C C . ILE B 1 352 ? 94.336 38.373 39.793 1.00 49.47 349 ILE B C 1
ATOM 5713 O O . ILE B 1 352 ? 93.185 38.541 39.391 1.00 43.45 349 ILE B O 1
ATOM 5718 N N . GLU B 1 353 ? 94.866 39.116 40.759 1.00 53.54 350 GLU B N 1
ATOM 5719 C CA . GLU B 1 353 ? 94.071 40.154 41.396 1.00 55.84 350 GLU B CA 1
ATOM 5720 C C . GLU B 1 353 ? 93.718 41.246 40.397 1.00 54.64 350 GLU B C 1
ATOM 5721 O O . GLU B 1 353 ? 92.601 41.761 40.396 1.00 59.30 350 GLU B O 1
ATOM 5727 N N . LEU B 1 354 ? 94.663 41.599 39.538 1.00 50.23 351 LEU B N 1
ATOM 5728 C CA . LEU B 1 354 ? 94.370 42.570 38.497 1.00 49.35 351 LEU B CA 1
ATOM 5729 C C . LEU B 1 354 ? 93.205 42.083 37.629 1.00 50.77 351 LEU B C 1
ATOM 5730 O O . LEU B 1 354 ? 92.246 42.816 37.395 1.00 63.95 351 LEU B O 1
ATOM 5735 N N . ALA B 1 355 ? 93.280 40.839 37.166 1.00 44.81 352 ALA B N 1
ATOM 5736 C CA . ALA B 1 355 ? 92.218 40.268 36.344 1.00 40.10 352 ALA B CA 1
ATOM 5737 C C . ALA B 1 355 ? 90.923 40.187 37.149 1.00 45.35 352 ALA B C 1
ATOM 5738 O O . ALA B 1 355 ? 89.861 40.572 36.667 1.00 47.37 352 ALA B O 1
ATOM 5740 N N . ARG B 1 356 ? 91.024 39.687 38.377 1.00 52.53 353 ARG B N 1
ATOM 5741 C CA . ARG B 1 356 ? 89.873 39.604 39.280 1.00 54.73 353 ARG B CA 1
ATOM 5742 C C . ARG B 1 356 ? 89.152 40.935 39.307 1.00 52.42 353 ARG B C 1
ATOM 5743 O O . ARG B 1 356 ? 87.930 40.991 39.239 1.00 62.19 353 ARG B O 1
ATOM 5751 N N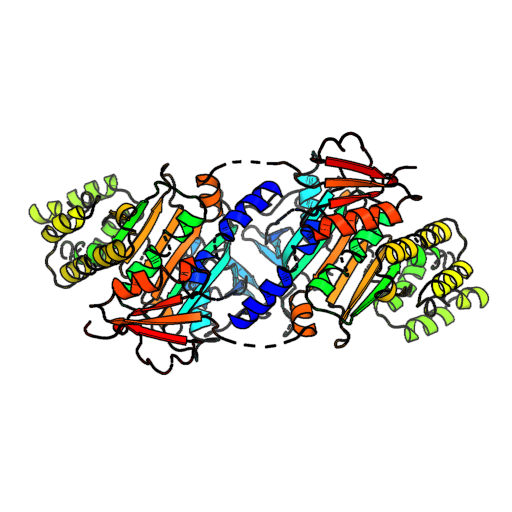 . LYS B 1 357 ? 89.918 42.016 39.390 1.00 59.11 354 LYS B N 1
ATOM 5752 C CA . LYS B 1 357 ? 89.326 43.345 39.500 1.00 64.19 354 LYS B CA 1
ATOM 5753 C C . LYS B 1 357 ? 88.626 43.788 38.214 1.00 64.13 354 LYS B C 1
ATOM 5754 O O . LYS B 1 357 ? 87.501 44.284 38.257 1.00 69.49 354 LYS B O 1
ATOM 5760 N N . LYS B 1 358 ? 89.281 43.600 37.072 1.00 57.03 355 LYS B N 1
ATOM 5761 C CA . LYS B 1 358 ? 88.705 44.018 35.793 1.00 58.21 355 LYS B CA 1
ATOM 5762 C C . LYS B 1 358 ? 87.417 43.247 35.463 1.00 55.63 355 LYS B C 1
ATOM 5763 O O . LYS B 1 358 ? 86.427 43.826 35.007 1.00 54.79 355 LYS B O 1
ATOM 5769 N N . ARG B 1 359 ? 87.442 41.940 35.696 1.00 50.56 356 ARG B N 1
ATOM 5770 C CA . ARG B 1 359 ? 86.289 41.087 35.424 1.00 46.96 356 ARG B CA 1
ATOM 5771 C C . ARG B 1 359 ? 85.059 41.552 36.215 1.00 58.36 356 ARG B C 1
ATOM 5772 O O . ARG B 1 359 ? 83.930 41.395 35.764 1.00 53.49 356 ARG B O 1
ATOM 5780 N N . ALA B 1 360 ? 85.296 42.157 37.375 1.00 67.40 357 ALA B N 1
ATOM 5781 C CA . ALA B 1 360 ? 84.227 42.701 38.207 1.00 62.00 357 ALA B CA 1
ATOM 5782 C C . ALA B 1 360 ? 83.516 43.866 37.528 1.00 67.34 357 ALA B C 1
ATOM 5783 O O . ALA B 1 360 ? 82.393 44.210 37.885 1.00 66.93 357 ALA B O 1
ATOM 5785 N N . ASN B 1 361 ? 84.177 44.481 36.556 1.00 67.07 358 ASN B N 1
ATOM 5786 C CA . ASN B 1 361 ? 83.598 45.610 35.843 1.00 66.12 358 ASN B CA 1
ATOM 5787 C C . ASN B 1 361 ? 83.235 45.279 34.411 1.00 63.92 358 ASN B C 1
ATOM 5788 O O . ASN B 1 361 ? 83.199 46.166 33.551 1.00 69.55 358 ASN B O 1
ATOM 5793 N N . GLY B 1 362 ? 82.982 43.998 34.161 1.00 52.63 359 GLY B N 1
ATOM 5794 C CA . GLY B 1 362 ? 82.443 43.564 32.890 1.00 57.21 359 GLY B CA 1
ATOM 5795 C C . GLY B 1 362 ? 83.497 43.526 31.813 1.00 60.58 359 GLY B C 1
ATOM 5796 O O . GLY B 1 362 ? 83.181 43.346 30.638 1.00 61.18 359 GLY B O 1
ATOM 5797 N N . GLU B 1 363 ? 84.753 43.693 32.224 1.00 58.30 360 GLU B N 1
ATOM 5798 C CA . GLU B 1 363 ? 85.888 43.614 31.313 1.00 57.28 360 GLU B CA 1
ATOM 5799 C C . GLU B 1 363 ? 86.315 42.167 31.118 1.00 52.75 360 GLU B C 1
ATOM 5800 O O . GLU B 1 363 ? 86.696 41.495 32.071 1.00 49.69 360 GLU B O 1
ATOM 5806 N N . ALA B 1 364 ? 86.248 41.688 29.883 1.00 44.59 361 ALA B N 1
ATOM 5807 C CA . ALA B 1 364 ? 86.713 40.348 29.578 1.00 43.61 361 ALA B CA 1
ATOM 5808 C C . ALA B 1 364 ? 88.236 40.352 29.572 1.00 45.75 361 ALA B C 1
ATOM 5809 O O . ALA B 1 364 ? 88.856 41.193 28.911 1.00 45.42 361 ALA B O 1
ATOM 5811 N N . VAL B 1 365 ? 88.832 39.409 30.305 1.00 37.10 362 VAL B N 1
ATOM 5812 C CA . VAL B 1 365 ? 90.284 39.338 30.443 1.00 39.42 362 VAL B CA 1
ATOM 5813 C C . VAL B 1 365 ? 90.822 37.926 30.227 1.00 32.97 362 VAL B C 1
ATOM 5814 O O . VAL B 1 365 ? 90.355 36.971 30.845 1.00 31.94 362 VAL B O 1
ATOM 5818 N N . VAL B 1 366 ? 91.807 37.801 29.346 1.00 36.09 363 VAL B N 1
ATOM 5819 C CA . VAL B 1 366 ? 92.565 36.569 29.243 1.00 35.43 363 VAL B CA 1
ATOM 5820 C C . VAL B 1 366 ? 93.791 36.714 30.151 1.00 35.93 363 VAL B C 1
ATOM 5821 O O . VAL B 1 366 ? 94.607 37.613 29.961 1.00 32.12 363 VAL B O 1
ATOM 5825 N N . LEU B 1 367 ? 93.887 35.852 31.161 1.00 30.91 364 LEU B N 1
ATOM 5826 C CA . LEU B 1 367 ? 95.014 35.862 32.094 1.00 32.66 364 LEU B CA 1
ATOM 5827 C C . LEU B 1 367 ? 95.945 34.732 31.668 1.00 30.29 364 LEU B C 1
ATOM 5828 O O . LEU B 1 367 ? 95.576 33.564 31.734 1.00 31.92 364 LEU B O 1
ATOM 5833 N N . GLN B 1 368 ? 97.118 35.096 31.162 1.00 31.40 365 GLN B N 1
ATOM 5834 C CA . GLN B 1 368 ? 97.965 34.154 30.446 1.00 30.92 365 GLN B CA 1
ATOM 5835 C C . GLN B 1 368 ? 99.397 34.091 30.996 1.00 34.72 365 GLN B C 1
ATOM 5836 O O . GLN B 1 368 ? 100.142 35.089 30.987 1.00 28.71 365 GLN B O 1
ATOM 5842 N N . ASP B 1 369 ? 99.758 32.906 31.483 1.00 32.76 366 ASP B N 1
ATOM 5843 C CA . ASP B 1 369 ? 101.130 32.582 31.865 1.00 29.25 366 ASP B CA 1
ATOM 5844 C C . ASP B 1 369 ? 102.004 32.615 30.636 1.00 26.08 366 ASP B C 1
ATOM 5845 O O . ASP B 1 369 ? 101.760 31.914 29.650 1.00 30.78 366 ASP B O 1
ATOM 5850 N N . LEU B 1 370 ? 103.033 33.449 30.681 1.00 32.48 367 LEU B N 1
ATOM 5851 C CA . LEU B 1 370 ? 103.869 33.647 29.514 1.00 31.23 367 LEU B CA 1
ATOM 5852 C C . LEU B 1 370 ? 104.566 32.339 29.126 1.00 32.68 367 LEU B C 1
ATOM 5853 O O . LEU B 1 370 ? 104.818 32.082 27.950 1.00 34.00 367 LEU B O 1
ATOM 5858 N N . ALA B 1 371 ? 104.868 31.509 30.118 1.00 32.97 368 ALA B N 1
ATOM 5859 C CA . ALA B 1 371 ? 105.466 30.207 29.842 1.00 35.08 368 ALA B CA 1
ATOM 5860 C C . ALA B 1 371 ? 104.563 29.316 28.966 1.00 38.88 368 ALA B C 1
ATOM 5861 O O . ALA B 1 371 ? 105.018 28.327 28.397 1.00 36.94 368 ALA B O 1
ATOM 5863 N N . GLY B 1 372 ? 103.289 29.676 28.836 1.00 40.17 369 GLY B N 1
ATOM 5864 C CA . GLY B 1 372 ? 102.354 28.875 28.055 1.00 35.70 369 GLY B CA 1
ATOM 5865 C C . GLY B 1 372 ? 102.097 29.356 26.637 1.00 42.03 369 GLY B C 1
ATOM 5866 O O . GLY B 1 372 ? 101.330 28.738 25.887 1.00 41.36 369 GLY B O 1
ATOM 5867 N N . VAL B 1 373 ? 102.741 30.454 26.251 1.00 36.15 370 VAL B N 1
ATOM 5868 C CA . VAL B 1 373 ? 102.512 31.035 24.936 1.00 35.43 370 VAL B CA 1
ATOM 5869 C C . VAL B 1 373 ? 103.671 30.721 24.012 1.00 41.80 370 VAL B C 1
ATOM 5870 O O . VAL B 1 373 ? 104.800 31.054 24.322 1.00 37.88 370 VAL B O 1
ATOM 5874 N N . THR B 1 374 ? 103.404 30.107 22.866 1.00 47.07 371 THR B N 1
ATOM 5875 C CA . THR B 1 374 ? 104.492 29.846 21.916 1.00 56.83 371 THR B CA 1
ATOM 5876 C C . THR B 1 374 ? 104.950 31.108 21.163 1.00 51.86 371 THR B C 1
ATOM 5877 O O . THR B 1 374 ? 106.137 31.277 20.909 1.00 49.32 371 THR B O 1
ATOM 5881 N N . ASP B 1 375 ? 104.011 31.990 20.817 1.00 46.52 372 ASP B N 1
ATOM 5882 C CA . ASP B 1 375 ? 104.331 33.217 20.069 1.00 44.18 372 ASP B CA 1
ATOM 5883 C C . ASP B 1 375 ? 103.719 34.472 20.698 1.00 41.33 372 ASP B C 1
ATOM 5884 O O . ASP B 1 375 ? 102.630 34.909 20.306 1.00 44.32 372 ASP B O 1
ATOM 5889 N N . VAL B 1 376 ? 104.425 35.067 21.654 1.00 41.83 373 VAL B N 1
ATOM 5890 C CA . VAL B 1 376 ? 103.873 36.185 22.419 1.00 47.53 373 VAL B CA 1
ATOM 5891 C C . VAL B 1 376 ? 103.603 37.447 21.578 1.00 46.69 373 VAL B C 1
ATOM 5892 O O . VAL B 1 376 ? 102.662 38.191 21.857 1.00 45.12 373 VAL B O 1
ATOM 5896 N N . ASP B 1 377 ? 104.416 37.679 20.552 1.00 45.34 374 ASP B N 1
ATOM 5897 C CA . ASP B 1 377 ? 104.206 38.810 19.643 1.00 46.86 374 ASP B CA 1
ATOM 5898 C C . ASP B 1 377 ? 102.875 38.681 18.906 1.00 49.55 374 ASP B C 1
ATOM 5899 O O . ASP B 1 377 ? 102.145 39.665 18.732 1.00 47.22 374 ASP B O 1
ATOM 5904 N N . ALA B 1 378 ? 102.581 37.474 18.432 1.00 48.44 375 ALA B N 1
ATOM 5905 C CA . ALA B 1 378 ? 101.338 37.251 17.713 1.00 51.80 375 ALA B CA 1
ATOM 5906 C C . ALA B 1 378 ? 100.180 37.403 18.681 1.00 55.58 375 ALA B C 1
ATOM 5907 O O . ALA B 1 378 ? 99.212 38.122 18.402 1.00 51.36 375 ALA B O 1
ATOM 5917 N N . SER B 1 380 ? 100.006 38.968 21.662 1.00 50.69 377 SER B N 1
ATOM 5918 C CA . SER B 1 380 ? 99.878 40.325 22.166 1.00 59.03 377 SER B CA 1
ATOM 5919 C C . SER B 1 380 ? 99.401 41.275 21.069 1.00 64.72 377 SER B C 1
ATOM 5920 O O . SER B 1 380 ? 98.824 42.320 21.355 1.00 64.85 377 SER B O 1
ATOM 5923 N N . SER B 1 381 ? 99.654 40.906 19.817 1.00 68.93 378 SER B N 1
ATOM 5924 C CA . SER B 1 381 ? 99.189 41.693 18.682 1.00 70.78 378 SER B CA 1
ATOM 5925 C C . SER B 1 381 ? 97.689 41.552 18.488 1.00 69.80 378 SER B C 1
ATOM 5926 O O . SER B 1 381 ? 97.029 42.492 18.047 1.00 63.84 378 SER B O 1
ATOM 5929 N N . ASN B 1 382 ? 97.156 40.378 18.816 1.00 70.60 379 ASN B N 1
ATOM 5930 C CA . ASN B 1 382 ? 95.765 40.054 18.491 1.00 71.55 379 ASN B CA 1
ATOM 5931 C C . ASN B 1 382 ? 94.747 40.339 19.586 1.00 73.25 379 ASN B C 1
ATOM 5932 O O . ASN B 1 382 ? 93.574 40.013 19.443 1.00 79.00 379 ASN B O 1
ATOM 5937 N N . TYR B 1 383 ? 95.192 40.946 20.678 1.00 68.57 380 TYR B N 1
ATOM 5938 C CA . TYR B 1 383 ? 94.267 41.399 21.706 1.00 61.64 380 TYR B CA 1
ATOM 5939 C C . TYR B 1 383 ? 94.262 42.917 21.748 1.00 61.35 380 TYR B C 1
ATOM 5940 O O . TYR B 1 383 ? 95.304 43.547 21.601 1.00 65.06 380 TYR B O 1
ATOM 5949 N N . GLN B 1 384 ? 93.076 43.490 21.929 1.00 68.44 381 GLN B N 1
ATOM 5950 C CA . GLN B 1 384 ? 92.895 44.940 21.933 1.00 76.20 381 GLN B CA 1
ATOM 5951 C C . GLN B 1 384 ? 93.899 45.635 22.839 1.00 68.69 381 GLN B C 1
ATOM 5952 O O . GLN B 1 384 ? 94.502 46.638 22.466 1.00 76.66 381 GLN B O 1
ATOM 5958 N N . ASP B 1 385 ? 94.063 45.098 24.040 1.00 56.76 382 ASP B N 1
ATOM 5959 C CA . ASP B 1 385 ? 94.976 45.678 25.012 1.00 64.30 382 ASP B CA 1
ATOM 5960 C C . ASP B 1 385 ? 95.780 44.566 25.676 1.00 60.46 382 ASP B C 1
ATOM 5961 O O . ASP B 1 385 ? 95.284 43.450 25.836 1.00 53.26 382 ASP B O 1
ATOM 5966 N N . VAL B 1 386 ? 97.018 44.873 26.052 1.00 54.15 383 VAL B N 1
ATOM 5967 C CA . VAL B 1 386 ? 97.921 43.888 26.636 1.00 51.79 383 VAL B CA 1
ATOM 5968 C C . VAL B 1 386 ? 98.642 44.498 27.835 1.00 53.30 383 VAL B C 1
ATOM 5969 O O . VAL B 1 386 ? 99.248 45.563 27.730 1.00 52.65 383 VAL B O 1
ATOM 5973 N N . ILE B 1 387 ? 98.562 43.822 28.975 1.00 45.78 384 ILE B N 1
ATOM 5974 C CA . ILE B 1 387 ? 99.252 44.249 30.187 1.00 45.09 384 ILE B CA 1
ATOM 5975 C C . ILE B 1 387 ? 100.321 43.212 30.534 1.00 43.08 384 ILE B C 1
ATOM 5976 O O . ILE B 1 387 ? 100.055 42.013 30.508 1.00 45.13 384 ILE B O 1
ATOM 5981 N N . TYR B 1 388 ? 101.529 43.669 30.837 1.00 42.26 385 TYR B N 1
ATOM 5982 C CA . TYR B 1 388 ? 102.613 42.769 31.240 1.00 46.55 385 TYR B CA 1
ATOM 5983 C C . TYR B 1 388 ? 102.853 42.815 32.750 1.00 44.19 385 TYR B C 1
ATOM 5984 O O . TYR B 1 388 ? 103.179 43.859 33.296 1.00 55.01 385 TYR B O 1
ATOM 5993 N N . CYS B 1 389 ? 102.657 41.694 33.428 1.00 38.66 386 CYS B N 1
ATOM 5994 C CA . CYS B 1 389 ? 103.070 41.566 34.823 1.00 44.28 386 CYS B CA 1
ATOM 5995 C C . CYS B 1 389 ? 104.231 40.593 34.846 1.00 44.92 386 CYS B C 1
ATOM 5996 O O . CYS B 1 389 ? 104.111 39.471 35.326 1.00 41.82 386 CYS B O 1
ATOM 5999 N N . ILE B 1 390 ? 105.352 41.037 34.294 1.00 51.64 387 ILE B N 1
ATOM 6000 C CA . ILE B 1 390 ? 106.536 40.215 34.151 1.00 54.53 387 ILE B CA 1
ATOM 6001 C C . ILE B 1 390 ? 107.635 40.849 34.990 1.00 65.28 387 ILE B C 1
ATOM 6002 O O . ILE B 1 390 ? 107.775 42.075 35.018 1.00 67.30 387 ILE B O 1
ATOM 6007 N N . GLY B 1 391 ? 108.406 40.020 35.684 1.00 72.55 388 GLY B N 1
ATOM 6008 C CA . GLY B 1 391 ? 109.482 40.517 36.521 1.00 76.32 388 GLY B CA 1
ATOM 6009 C C . GLY B 1 391 ? 109.218 40.215 37.980 1.00 81.08 388 GLY B C 1
ATOM 6010 O O . GLY B 1 391 ? 108.462 39.293 38.291 1.00 79.17 388 GLY B O 1
#

B-factor: mean 45.95, std 18.48, range [19.71, 143.89]

InterPro domains:
  IPR004516 Histidine-tRNA ligase/ATP phosphoribosyltransferase regulatory subunit [PIRSF001549] (5-357)
  IPR004516 Histidine-tRNA ligase/ATP phosphoribosyltransferase regulatory subunit [PTHR43707] (8-364)
  IPR004517 ATP phosphoribosyltransferase regulatory subunit [MF_00125] (19-376)
  IPR004517 ATP phosphoribosyltransferase regulatory subunit [TIGR00443] (14-325)
  IPR006195 Aminoacyl-tRNA synthetase, class II [PS50862] (29-324)
  IPR041715 Class II Histidinyl-tRNA synthetase (HisRS)-like catalytic core domain [PF13393] (12-318)
  IPR041715 Class II Histidinyl-tRNA synthetase (HisRS)-like catalytic core domain [cd00773] (21-324)
  IPR045864 Class II Aminoacyl-tRNA synthetase/Biotinyl protein ligase (BPL) and lipoyl protein ligase (LPL) [G3DSA:3.30.930.10] (1-325)
  IPR045864 Class II Aminoacyl-tRNA synthetase/Biotinyl protein ligase (BPL) and lipoyl protein ligase (LPL) [SSF55681] (7-324)
  IPR053846 Histidyl-tRNA synthetase HisZ, C-terminal domain, Bacillales [PF21996] (337-388)

Foldseek 3Di:
DDDVDDPAADDQDDVNVVLLVVLQVLVVLLVVLPAEDDDDQKDFCVAQVVLDQDDPQFWAWDADPVGTIITRAQDVSRVLLVCLPPVVVPDDQHKYWDWDKHATHRDNHHGIFIKIKIKGWFDPALLVVLVQVLSCVSLVSSVQDAKAKEKAWQLQLVQLCVLPPDPVSSVVLLVCLQVVVVVVNLVSLVVDPGDVVSSVLSCLQVLKFAPVSLVSSCVSGDDPSNVVLSVSCVNCVSNVVSVNNVRYMYRHSDDNGVQAHTMKMFMDGPPDPDTQKIKHKGQCSSVSSVGGITMIMMMGTSVVSSVSRDDAQAEEEEAEPVCQVVQVVVCVVVVVVVGHYHYHYPVPDPDPVVCVRYPYYHYHYDDD/DDDDVDDPFFDDQDDVNVVLLVLLVVLVVLLVVVPAEDDDDQKDFCVALVVLDLDDNQFWAWDADPVRGIITRAQDVSRVLLCCVPVVVVPDDFHKYWDWDWHATHRDVHHRIFIKIKIKTWFDDDLLVVLVQVLSLVSLVSSPFPPKAKAKAWPLQLQQLCCQPPDPVSSVVLLVCLQVVPVVVNLVVLVVDPGDPLSSVLSVLQVLWWAPCSLVVSCVSGDDPSNVVLSVSVSNLVSNVVSVNRVRYIYRHSDDNGVQAHTMKIFMAGPVGDDTQKIKHWRQCSSVSSVPGITMIMMMGGSVVSSVSRDDAAQAEEEEEEDVCLVVQVVVCVVCVVVVGHYHYHHPVPDPDCVVCVRHPYYHYHYD

Nearest PDB structures (foldseek):
  3od1-assembly1_A  TM=1.001E+00  e=2.896E-74  Halalkalibacterium halodurans
  1z7m-assembly3_D  TM=8.456E-01  e=3.109E-24  Lactococcus lactis
  1z7m-assembly1_B  TM=8.419E-01  e=9.960E-24  Lactococcus lactis
  1z7n-assembly1_D  TM=8.573E-01  e=1.726E-22  Lactococcus lactis
  4e51-assembly1_B  TM=7.192E-01  e=4.133E-22  Burkholderia thailandensis E264

Radius of gyration: 30.43 Å; Cα contacts (8 Å, |Δi|>4): 1452; chains: 2; bounding box: 82×64×75 Å

Sequence (736 aa):
KPFFEKPFGRDTLPEWYKTKKNICDQTEEINLWGYDIETPTLEYYETVGVVSAILDQQLFKLLDQQGNTLVLRPDTAPIARLVASSLKDRAYPLRLAYQSNVYRAQQGKPAEFEQLGVELIGDGTASADGEVIALIAALKRAGLSEFKVAIGHVGYVNALLDVVGNEQRADRLRRFLYEKNYVGYREHVKSLNLSTIDKSRLNLLSLRGGRAAIEEARGLIQTEKGKTALAETKLYEVLESYGASEYVKKFDLLTLVLHSYYTGVVFEGYGNRLGVPLCSGGRYDELLSKFHRPAQATGFGVRIDLLVEALNGHEQTCILFSNERRRFEAIELARRKKRANGEAVVLQDLAGVTDVDASSNYQDVIYCIGTASKPFFEKPFGRDTLPEWYKTKKNICDQTEEINLWGYDIETPTLEYYETVGVVSAILDQQLFKLLDQQGNTLVLRPDTAPIARLVASSSLKDRAYPLRLAYQSNVYRAQQNKPAEFEQLGVELIGDGTASADGEVIALIAALKRAGLSEFKVAIGHVGYVNALLDVVGNEQRADRLRRFLYEKNYVGYREHVKSLNLSTIDKSRLNLLSLRGGRAAIEEARGLIQTEKGKTALAETKLYEVLESYGASEYVKFDLTLVLHSYYTGVVFEGYGNRLGVPLCSGGRYDELLSKFHRPAQATGFGVRIDLLVEALNNGHEQTCILFSNERRFEAIELARKKRANGEAVVLQDLAGVTDVDASSNYQDVIYCIG

Organism: Halalkalibacterium halodurans (strain ATCC BAA-125 / DSM 18197 / FERM 7344 / JCM 9153 / C-125) (NCBI:txid272558)